Protein 4BFA (pdb70)

InterPro domains:
  IPR001269 tRNA-dihydrouridine synthase [PIRSF006621] (1-311)
  IPR013785 Aldolase-type TIM barrel [G3DSA:3.20.20.70] (1-242)
  IPR018517 tRNA-dihydrouridine synthase, conserved site [PS01136] (92-110)
  IPR032886 tRNA-dihydrouridine(16) synthase [MF_02043] (8-310)
  IPR035587 DUS-like, FMN-binding domain [PF01207] (4-307)
  IPR035587 DUS-like, FMN-binding domain [cd02801] (2-241)
  IPR042270 tRNA-dihydrouridine(16) synthase, C-terminal [G3DSA:1.20.225.30] (243-315)

Radius of gyration: 25.9 Å; Cα contacts (8 Å, |Δi|>4): 1344; chains: 2; bounding box: 65×64×66 Å

Structure (mmCIF, N/CA/C/O backbone):
data_4BFA
#
_entry.id   4BFA
#
_cell.length_a   68.540
_cell.length_b   99.953
_cell.length_c   119.896
_cell.angle_alpha   90.00
_cell.angle_beta   90.00
_cell.angle_gamma   90.00
#
_symmetry.space_group_name_H-M   'P 21 21 21'
#
loop_
_entity.id
_entity.type
_entity.pdbx_description
1 polymer 'TRNA-DIHYDROURIDINE SYNTHASE C'
2 non-polymer 'FLAVIN MONONUCLEOTIDE'
3 non-polymer 1,2-ETHANEDIOL
4 non-polymer 'NITRATE ION'
5 water water
#
loop_
_atom_site.group_PDB
_atom_site.id
_atom_site.type_symbol
_atom_site.label_atom_id
_atom_site.label_alt_id
_atom_site.label_comp_id
_atom_site.label_asym_id
_atom_site.label_entity_id
_atom_site.label_seq_id
_atom_site.pdbx_PDB_ins_code
_atom_site.Cartn_x
_atom_site.Cartn_y
_atom_site.Cartn_z
_atom_site.occupancy
_atom_site.B_iso_or_equiv
_atom_site.auth_seq_id
_atom_site.auth_comp_id
_atom_site.auth_asym_id
_atom_site.auth_atom_id
_atom_site.pdbx_PDB_model_num
ATOM 1 N N . ALA A 1 22 ? 13.158 15.012 20.484 1.00 52.16 -1 ALA A N 1
ATOM 2 C CA . ALA A 1 22 ? 13.737 16.282 19.965 1.00 51.13 -1 ALA A CA 1
ATOM 3 C C . ALA A 1 22 ? 15.141 16.067 19.382 1.00 44.69 -1 ALA A C 1
ATOM 4 O O . ALA A 1 22 ? 15.311 16.158 18.187 1.00 35.27 -1 ALA A O 1
ATOM 6 N N . SER A 1 23 ? 16.140 15.764 20.212 1.00 40.40 0 SER A N 1
ATOM 7 C CA . SER A 1 23 ? 17.515 15.654 19.707 1.00 34.27 0 SER A CA 1
ATOM 8 C C . SER A 1 23 ? 17.629 14.512 18.675 1.00 33.39 0 SER A C 1
ATOM 9 O O . SER A 1 23 ? 16.944 13.489 18.789 1.00 40.60 0 SER A O 1
ATOM 12 N N . MET A 1 24 ? 18.470 14.726 17.667 1.00 26.38 1 MET A N 1
ATOM 13 C CA A MET A 1 24 ? 18.679 13.770 16.574 0.50 22.75 1 MET A CA 1
ATOM 14 C CA B MET A 1 24 ? 18.693 13.746 16.607 0.50 22.10 1 MET A CA 1
ATOM 15 C C . MET A 1 24 ? 20.163 13.729 16.210 1.00 23.03 1 MET A C 1
ATOM 16 O O . MET A 1 24 ? 20.785 14.781 16.025 1.00 25.90 1 MET A O 1
ATOM 25 N N . ARG A 1 25 ? 20.716 12.527 16.100 1.00 20.99 2 ARG A N 1
ATOM 26 C CA A ARG A 1 25 ? 22.082 12.317 15.641 0.50 18.75 2 ARG A CA 1
ATOM 27 C CA B ARG A 1 25 ? 22.072 12.364 15.619 0.50 17.43 2 ARG A CA 1
ATOM 28 C C . ARG A 1 25 ? 22.029 11.777 14.221 1.00 19.16 2 ARG A C 1
ATOM 29 O O . ARG A 1 25 ? 21.206 10.880 13.925 1.00 18.27 2 ARG A O 1
ATOM 44 N N . VAL A 1 26 ? 22.886 12.304 13.346 1.00 18.87 3 VAL A N 1
ATOM 45 C CA . VAL A 1 26 ? 22.985 11.789 11.970 1.00 18.36 3 VAL A CA 1
ATOM 46 C C . VAL A 1 26 ? 24.443 11.447 11.661 1.00 18.36 3 VAL A C 1
ATOM 47 O O . VAL A 1 26 ? 25.331 12.299 11.728 1.00 19.00 3 VAL A O 1
ATOM 51 N N . LEU A 1 27 ? 24.677 10.192 11.297 1.00 17.95 4 LEU A N 1
ATOM 52 C CA . LEU A 1 27 ? 26.016 9.721 10.956 1.00 17.31 4 LEU A CA 1
ATOM 53 C C . LEU A 1 27 ? 26.138 9.552 9.431 1.00 16.66 4 LEU A C 1
ATOM 54 O O . LEU A 1 27 ? 25.196 9.130 8.779 1.00 15.97 4 LEU A O 1
ATOM 59 N N . LEU A 1 28 ? 27.313 9.884 8.902 1.00 16.57 5 LEU A N 1
ATOM 60 C CA . LEU A 1 28 ? 27.670 9.582 7.520 1.00 16.98 5 LEU A CA 1
ATOM 61 C C . LEU A 1 28 ? 28.279 8.194 7.479 1.00 16.36 5 LEU A C 1
ATOM 62 O O . LEU A 1 28 ? 29.261 7.925 8.166 1.00 16.23 5 LEU A O 1
ATOM 67 N N . ALA A 1 29 ? 27.669 7.329 6.668 1.00 16.32 6 ALA A N 1
ATOM 68 C CA . ALA A 1 29 ? 28.033 5.927 6.550 1.00 15.97 6 ALA A CA 1
ATOM 69 C C . ALA A 1 29 ? 29.433 5.701 5.991 1.00 15.48 6 ALA A C 1
ATOM 70 O O . ALA A 1 29 ? 29.945 6.504 5.203 1.00 17.36 6 ALA A O 1
ATOM 72 N N . PRO A 1 30 ? 30.048 4.576 6.374 1.00 17.56 7 PRO A N 1
ATOM 73 C CA . PRO A 1 30 ? 31.237 4.122 5.664 1.00 16.88 7 PRO A CA 1
ATOM 74 C C . PRO A 1 30 ? 30.832 3.639 4.260 1.00 18.48 7 PRO A C 1
ATOM 75 O O . PRO A 1 30 ? 29.841 2.906 4.122 1.00 19.73 7 PRO A O 1
ATOM 79 N N . MET A 1 31 ? 31.553 4.084 3.234 1.00 19.84 8 MET A N 1
ATOM 80 C CA . MET A 1 31 ? 31.302 3.649 1.865 1.00 18.54 8 MET A CA 1
ATOM 81 C C . MET A 1 31 ? 32.616 3.467 1.123 1.00 19.76 8 MET A C 1
ATOM 82 O O . MET A 1 31 ? 33.173 4.430 0.584 1.00 20.68 8 MET A O 1
ATOM 87 N N . GLU A 1 32 ? 33.095 2.221 1.122 1.00 19.79 9 GLU A N 1
ATOM 88 C CA . GLU A 1 32 ? 34.300 1.821 0.401 1.00 20.05 9 GLU A CA 1
ATOM 89 C C . GLU A 1 32 ? 34.271 2.314 -1.031 1.00 21.26 9 GLU A C 1
ATOM 90 O O . GLU A 1 32 ? 33.307 2.066 -1.766 1.00 23.92 9 GLU A O 1
ATOM 96 N N . GLY A 1 33 ? 35.337 2.992 -1.430 1.00 19.46 10 GLY A N 1
ATOM 97 C CA . GLY A 1 33 ? 35.467 3.470 -2.797 1.00 21.16 10 GLY A CA 1
ATOM 98 C C . GLY A 1 33 ? 34.577 4.639 -3.180 1.00 22.64 10 GLY A C 1
ATOM 99 O O . GLY A 1 33 ? 34.518 5.014 -4.373 1.00 22.99 10 GLY A O 1
ATOM 100 N N . VAL A 1 34 ? 33.918 5.248 -2.186 1.00 22.79 11 VAL A N 1
ATOM 101 C CA . VAL A 1 34 ? 33.043 6.401 -2.420 1.00 21.80 11 VAL A CA 1
ATOM 102 C C . VAL A 1 34 ? 33.348 7.520 -1.422 1.00 20.46 11 VAL A C 1
ATOM 103 O O . VAL A 1 34 ? 33.754 8.617 -1.816 1.00 22.58 11 VAL A O 1
ATOM 107 N N . LEU A 1 35 ? 33.162 7.241 -0.138 1.00 19.83 12 LEU A N 1
ATOM 108 C CA . LEU A 1 35 ? 33.321 8.266 0.886 1.00 19.46 12 LEU A CA 1
ATOM 109 C C . LEU A 1 35 ? 34.714 8.242 1.500 1.00 20.26 12 LEU A C 1
ATOM 110 O O . LEU A 1 35 ? 34.911 7.917 2.686 1.00 20.67 12 LEU A O 1
ATOM 115 N N . ASP A 1 36 ? 35.682 8.633 0.669 1.00 22.13 13 ASP A N 1
ATOM 116 C CA . ASP A 1 36 ? 37.056 8.810 1.121 1.00 22.39 13 ASP A CA 1
ATOM 117 C C . ASP A 1 36 ? 37.215 10.185 1.800 1.00 20.97 13 ASP A C 1
ATOM 118 O O . ASP A 1 36 ? 36.249 10.916 1.970 1.00 20.84 13 ASP A O 1
ATOM 123 N N . SER A 1 37 ? 38.433 10.521 2.197 1.00 21.10 14 SER A N 1
ATOM 124 C CA . SER A 1 37 ? 38.675 11.753 2.931 1.00 22.54 14 SER A CA 1
ATOM 125 C C . SER A 1 37 ? 38.328 12.998 2.128 1.00 20.65 14 SER A C 1
ATOM 126 O O . SER A 1 37 ? 37.879 13.985 2.696 1.00 22.55 14 SER A O 1
ATOM 129 N N . LEU A 1 38 ? 38.527 12.951 0.812 1.00 21.74 15 LEU A N 1
ATOM 130 C CA . LEU A 1 38 ? 38.166 14.075 -0.069 1.00 23.00 15 LEU A CA 1
ATOM 131 C C . LEU A 1 38 ? 36.662 14.364 -0.026 1.00 24.16 15 LEU A C 1
ATOM 132 O O . LEU A 1 38 ? 36.245 15.491 0.211 1.00 20.34 15 LEU A O 1
ATOM 137 N N . VAL A 1 39 ? 35.844 13.344 -0.266 1.00 22.87 16 VAL A N 1
ATOM 138 C CA . VAL A 1 39 ? 34.398 13.549 -0.229 1.00 21.36 16 VAL A CA 1
ATOM 139 C C . VAL A 1 39 ? 33.927 13.871 1.201 1.00 22.66 16 VAL A C 1
ATOM 140 O O . VAL A 1 39 ? 33.039 14.716 1.385 1.00 22.12 16 VAL A O 1
ATOM 144 N N . ARG A 1 40 ? 34.518 13.238 2.220 1.00 20.85 17 ARG A N 1
ATOM 145 C CA . ARG A 1 40 ? 34.199 13.626 3.616 1.00 19.87 17 ARG A CA 1
ATOM 146 C C . ARG A 1 40 ? 34.480 15.109 3.860 1.00 21.19 17 ARG A C 1
ATOM 147 O O . ARG A 1 40 ? 33.683 15.782 4.519 1.00 21.11 17 ARG A O 1
ATOM 155 N N . GLU A 1 41 ? 35.610 15.609 3.348 1.00 22.75 18 GLU A N 1
ATOM 156 C CA . GLU A 1 41 ? 35.940 17.039 3.480 1.00 26.37 18 GLU A CA 1
ATOM 157 C C . GLU A 1 41 ? 34.855 17.899 2.852 1.00 23.84 18 GLU A C 1
ATOM 158 O O . GLU A 1 41 ? 34.322 18.807 3.495 1.00 24.10 18 GLU A O 1
ATOM 164 N N . LEU A 1 42 ? 34.531 17.595 1.591 1.00 23.95 19 LEU A N 1
ATOM 165 C CA . LEU A 1 42 ? 33.537 18.347 0.822 1.00 23.34 19 LEU A CA 1
ATOM 166 C C . LEU A 1 42 ? 32.179 18.337 1.498 1.00 23.59 19 LEU A C 1
ATOM 167 O O . LEU A 1 42 ? 31.569 19.387 1.671 1.00 22.59 19 LEU A O 1
ATOM 172 N N . LEU A 1 43 ? 31.715 17.146 1.890 1.00 21.93 20 LEU A N 1
ATOM 173 C CA . LEU A 1 43 ? 30.395 17.022 2.480 1.00 20.59 20 LEU A CA 1
ATOM 174 C C . LEU A 1 43 ? 30.309 17.641 3.870 1.00 21.40 20 LEU A C 1
ATOM 175 O O . LEU A 1 43 ? 29.338 18.333 4.178 1.00 22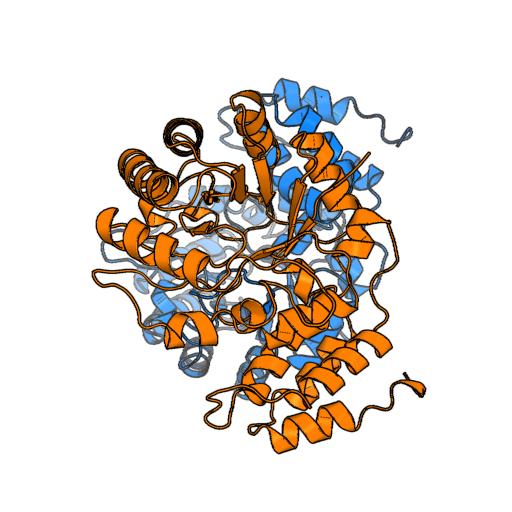.26 20 LEU A O 1
ATOM 180 N N . THR A 1 44 ? 31.289 17.384 4.731 1.00 20.79 21 THR A N 1
ATOM 181 C CA . THR A 1 44 ? 31.164 17.884 6.121 1.00 20.45 21 THR A CA 1
ATOM 182 C C . THR A 1 44 ? 31.129 19.416 6.186 1.00 22.93 21 THR A C 1
ATOM 183 O O . THR A 1 44 ? 30.470 19.985 7.063 1.00 24.12 21 THR A O 1
ATOM 187 N N . GLU A 1 45 ? 31.805 20.077 5.246 1.00 23.20 22 GLU A N 1
ATOM 188 C CA . GLU A 1 45 ? 31.807 21.549 5.165 1.00 25.79 22 GLU A CA 1
ATOM 189 C C . GLU A 1 45 ? 30.386 22.108 5.016 1.00 25.74 22 GLU A C 1
ATOM 190 O O . GLU A 1 45 ? 30.098 23.208 5.495 1.00 29.07 22 GLU A O 1
ATOM 196 N N . VAL A 1 46 ? 29.500 21.357 4.359 1.00 26.15 23 VAL A N 1
ATOM 197 C CA . VAL A 1 46 ? 28.144 21.846 4.066 1.00 30.42 23 VAL A CA 1
ATOM 198 C C . VAL A 1 46 ? 27.043 21.059 4.790 1.00 25.34 23 VAL A C 1
ATOM 199 O O . VAL A 1 46 ? 25.871 21.113 4.416 1.00 27.55 23 VAL A O 1
ATOM 203 N N . ASN A 1 47 ? 27.432 20.348 5.846 1.00 24.30 24 ASN A N 1
ATOM 204 C CA . ASN A 1 47 ? 26.524 19.505 6.592 1.00 20.86 24 ASN A CA 1
ATOM 205 C C . ASN A 1 47 ? 26.750 19.612 8.094 1.00 21.10 24 ASN A C 1
ATOM 206 O O . ASN A 1 47 ? 27.738 20.177 8.558 1.00 23.18 24 ASN A O 1
ATOM 211 N N . ASP A 1 48 ? 25.812 19.042 8.836 1.00 21.65 25 ASP A N 1
ATOM 212 C CA . ASP A 1 48 ? 25.928 18.881 10.273 1.00 21.40 25 ASP A CA 1
ATOM 213 C C . ASP A 1 48 ? 25.859 17.376 10.581 1.00 20.21 25 ASP A C 1
ATOM 214 O O . ASP A 1 48 ? 24.922 16.924 11.239 1.00 22.90 25 ASP A O 1
ATOM 219 N N . TYR A 1 49 ? 26.827 16.611 10.069 1.00 19.57 26 TYR A N 1
ATOM 220 C CA . TYR A 1 49 ? 26.999 15.203 10.479 1.00 18.03 26 TYR A CA 1
ATOM 221 C C . TYR A 1 49 ? 27.639 15.167 11.853 1.00 18.98 26 TYR A C 1
ATOM 222 O O . TYR A 1 49 ? 28.575 15.922 12.144 1.00 22.14 26 TYR A O 1
ATOM 231 N N . ASP A 1 50 ? 27.156 14.263 12.699 1.00 17.99 27 ASP A N 1
ATOM 232 C CA A ASP A 1 50 ? 27.726 14.104 14.030 0.50 17.32 27 ASP A CA 1
ATOM 233 C CA B ASP A 1 50 ? 27.715 14.083 14.036 0.50 18.90 27 ASP A CA 1
ATOM 234 C C . ASP A 1 50 ? 29.010 13.268 14.037 1.00 17.38 27 ASP A C 1
ATOM 235 O O . ASP A 1 50 ? 29.858 13.437 14.925 1.00 19.20 27 ASP A O 1
ATOM 244 N N . LEU A 1 51 ? 29.153 12.397 13.034 1.00 17.35 28 LEU A N 1
ATOM 245 C CA . LEU A 1 51 ? 30.268 11.470 12.919 1.00 16.35 28 LEU A CA 1
ATOM 246 C C . LEU A 1 51 ? 30.263 10.892 11.525 1.00 15.70 28 LEU A C 1
ATOM 247 O O . LEU A 1 51 ? 29.189 10.638 10.971 1.00 19.73 28 LEU A O 1
ATOM 252 N N . CYS A 1 52 ? 31.457 10.708 10.972 1.00 16.16 29 CYS A N 1
ATOM 253 C CA . CYS A 1 52 ? 31.659 9.946 9.748 1.00 17.39 29 CYS A CA 1
ATOM 254 C C . CYS A 1 52 ? 32.455 8.700 10.061 1.00 15.88 29 CYS A C 1
ATOM 255 O O . CYS A 1 52 ? 33.359 8.735 10.893 1.00 17.71 29 CYS A O 1
ATOM 258 N N . ILE A 1 53 ? 32.167 7.627 9.326 1.00 14.85 30 ILE A N 1
ATOM 259 C CA . ILE A 1 53 ? 32.942 6.392 9.427 1.00 17.79 30 ILE A CA 1
ATOM 260 C C . ILE A 1 53 ? 33.826 6.255 8.194 1.00 15.44 30 ILE A C 1
ATOM 261 O O . ILE A 1 53 ? 33.385 6.479 7.048 1.00 18.15 30 ILE A O 1
ATOM 266 N N . THR A 1 54 ? 35.084 5.898 8.414 1.00 17.09 31 THR A N 1
ATOM 267 C CA . THR A 1 54 ? 36.010 5.712 7.285 1.00 18.18 31 THR A CA 1
ATOM 268 C C . THR A 1 54 ? 35.652 4.480 6.472 1.00 19.30 31 THR A C 1
ATOM 269 O O . THR A 1 54 ? 34.902 3.602 6.915 1.00 17.70 31 THR A O 1
ATOM 273 N N . GLU A 1 55 ? 36.225 4.413 5.275 1.00 19.16 32 GLU A N 1
ATOM 274 C CA . GLU A 1 55 ? 36.292 3.152 4.554 1.00 20.89 32 GLU A CA 1
ATOM 275 C C . GLU A 1 55 ? 37.018 2.106 5.423 1.00 21.38 32 GLU A C 1
ATOM 276 O O . GLU A 1 55 ? 37.864 2.451 6.244 1.00 20.61 32 GLU A O 1
ATOM 282 N N . PHE A 1 56 ? 36.707 0.827 5.247 1.00 22.33 33 PHE A N 1
ATOM 283 C CA . PHE A 1 56 ? 37.300 -0.183 6.135 1.00 24.07 33 PHE A CA 1
ATOM 284 C C . PHE A 1 56 ? 38.788 -0.398 5.881 1.00 22.97 33 PHE A C 1
ATOM 285 O O . PHE A 1 56 ? 39.285 -0.271 4.747 1.00 26.12 33 PHE A O 1
ATOM 293 N N . VAL A 1 57 ? 39.478 -0.690 6.975 1.00 23.98 34 VAL A N 1
ATOM 294 C CA . VAL A 1 57 ? 40.811 -1.227 6.975 1.00 25.94 34 VAL A CA 1
ATOM 295 C C . VAL A 1 57 ? 40.630 -2.742 7.043 1.00 22.72 34 VAL A C 1
ATOM 296 O O . VAL A 1 57 ? 40.050 -3.246 8.004 1.00 22.20 34 VAL A O 1
ATOM 300 N N . ARG A 1 58 ? 41.083 -3.465 6.017 1.00 24.70 35 ARG A N 1
ATOM 301 C CA . ARG A 1 58 ? 40.972 -4.924 6.019 1.00 25.08 35 ARG A CA 1
ATOM 302 C C . ARG A 1 58 ? 42.045 -5.540 6.931 1.00 26.57 35 ARG A C 1
ATOM 303 O O . ARG A 1 58 ? 43.239 -5.422 6.668 1.00 27.41 35 ARG A O 1
ATOM 311 N N . VAL A 1 59 ? 41.590 -6.210 7.983 1.00 23.13 36 VAL A N 1
ATOM 312 C CA . VAL A 1 59 ? 42.448 -6.887 8.950 1.00 25.13 36 VAL A CA 1
ATOM 313 C C . VAL A 1 59 ? 42.393 -8.389 8.699 1.00 25.23 36 VAL A C 1
ATOM 314 O O . VAL A 1 59 ? 41.311 -8.966 8.625 1.00 25.28 36 VAL A O 1
ATOM 318 N N . VAL A 1 60 ? 43.566 -9.007 8.556 1.00 27.93 37 VAL A N 1
ATOM 319 C CA . VAL A 1 60 ? 43.663 -10.451 8.379 1.00 28.71 37 VAL A CA 1
ATOM 320 C C . VAL A 1 60 ? 44.390 -11.047 9.589 1.00 29.87 37 VAL A C 1
ATOM 321 O O . VAL A 1 60 ? 43.756 -11.324 10.617 1.00 30.20 37 VAL A O 1
ATOM 325 N N . ASP A 1 61 ? 45.706 -11.201 9.502 1.00 31.96 38 ASP A N 1
ATOM 326 C CA . ASP A 1 61 ? 46.479 -11.783 10.598 1.00 32.33 38 ASP A CA 1
ATOM 327 C C . ASP A 1 61 ? 47.762 -11.006 10.873 1.00 33.19 38 ASP A C 1
ATOM 328 O O . ASP A 1 61 ? 48.723 -11.569 11.370 1.00 35.13 38 ASP A O 1
ATOM 333 N N . GLN A 1 62 ? 47.772 -9.710 10.562 1.00 34.35 39 GLN A N 1
ATOM 334 C CA . GLN A 1 62 ? 48.925 -8.870 10.863 1.00 36.08 39 GLN A CA 1
ATOM 335 C C . GLN A 1 62 ? 48.511 -7.522 11.426 1.00 34.19 39 GLN A C 1
ATOM 336 O O . GLN A 1 62 ? 47.396 -7.043 11.193 1.00 30.77 39 GLN A O 1
ATOM 342 N N . LEU A 1 63 ? 49.423 -6.919 12.181 1.00 34.82 40 LEU A N 1
ATOM 343 C CA . LEU A 1 63 ? 49.293 -5.525 12.537 1.00 32.94 40 LEU A CA 1
ATOM 344 C C . LEU A 1 63 ? 49.652 -4.732 11.292 1.00 30.13 40 LEU A C 1
ATOM 345 O O . LEU A 1 63 ? 50.735 -4.899 10.722 1.00 35.91 40 LEU A O 1
ATOM 350 N N . LEU A 1 64 ? 48.737 -3.874 10.865 1.00 29.34 41 LEU A N 1
ATOM 351 C CA . LEU A 1 64 ? 48.966 -3.068 9.688 1.00 24.72 41 LEU A CA 1
ATOM 352 C C . LEU A 1 64 ? 49.857 -1.881 10.032 1.00 30.06 41 LEU A C 1
ATOM 353 O O . LEU A 1 64 ? 49.811 -1.361 11.136 1.00 28.46 41 LEU A O 1
ATOM 358 N N . PRO A 1 65 ? 50.706 -1.476 9.079 1.00 31.91 42 PRO A N 1
ATOM 359 C CA . PRO A 1 65 ? 51.578 -0.345 9.348 1.00 30.40 42 PRO A CA 1
ATOM 360 C C . PRO A 1 65 ? 50.780 0.942 9.466 1.00 30.58 42 PRO A C 1
ATOM 361 O O . PRO A 1 65 ? 49.663 1.048 8.942 1.00 31.04 42 PRO A O 1
ATOM 365 N N . VAL A 1 66 ? 51.368 1.898 10.170 1.00 28.49 43 VAL A N 1
ATOM 366 C CA . VAL A 1 66 ? 50.745 3.167 10.442 1.00 25.18 43 VAL A CA 1
ATOM 367 C C . VAL A 1 66 ? 50.248 3.863 9.164 1.00 28.10 43 VAL A C 1
ATOM 368 O O . VAL A 1 66 ? 49.170 4.468 9.164 1.00 29.46 43 VAL A O 1
ATOM 372 N N . LYS A 1 67 ? 50.995 3.760 8.070 1.00 28.32 44 LYS A N 1
ATOM 373 C CA . LYS A 1 67 ? 50.592 4.447 6.839 1.00 27.29 44 LYS A CA 1
ATOM 374 C C . LYS A 1 67 ? 49.233 3.996 6.265 1.00 26.16 44 LYS A C 1
ATOM 375 O O . LYS A 1 67 ? 48.581 4.751 5.550 1.00 28.05 44 LYS A O 1
ATOM 381 N N . VAL A 1 68 ? 48.819 2.764 6.550 1.00 26.42 45 VAL A N 1
ATOM 382 C CA . VAL A 1 68 ? 47.530 2.279 6.071 1.00 25.42 45 VAL A CA 1
ATOM 383 C C . VAL A 1 68 ? 46.415 3.085 6.736 1.00 25.36 45 VAL A C 1
ATOM 384 O O . VAL A 1 68 ? 45.468 3.489 6.090 1.00 25.37 45 VAL A O 1
ATOM 388 N N . PHE A 1 69 ? 46.574 3.351 8.025 1.00 25.58 46 PHE A N 1
ATOM 389 C CA . PHE A 1 69 ? 45.593 4.127 8.787 1.00 22.64 46 PHE A CA 1
ATOM 390 C C . PHE A 1 69 ? 45.565 5.588 8.318 1.00 24.78 46 PHE A C 1
ATOM 391 O O . PHE A 1 69 ? 44.489 6.194 8.176 1.00 24.42 46 PHE A O 1
ATOM 399 N N . HIS A 1 70 ? 46.742 6.148 8.049 1.00 24.06 47 HIS A N 1
ATOM 400 C CA . HIS A 1 70 ? 46.813 7.521 7.563 1.00 24.92 47 HIS A CA 1
ATOM 401 C C . HIS A 1 70 ? 46.234 7.678 6.173 1.00 26.50 47 HIS A C 1
ATOM 402 O O . HIS A 1 70 ? 45.683 8.725 5.857 1.00 27.81 47 HIS A O 1
ATOM 409 N N . ARG A 1 71 ? 46.352 6.636 5.353 1.00 28.42 48 ARG A N 1
ATOM 410 C CA . ARG A 1 71 ? 45.803 6.652 4.013 1.00 27.77 48 ARG A CA 1
ATOM 411 C C . ARG A 1 71 ? 44.286 6.628 4.078 1.00 27.11 48 ARG A C 1
ATOM 412 O O . ARG A 1 71 ? 43.606 7.412 3.427 1.00 26.52 48 ARG A O 1
ATOM 420 N N . ILE A 1 72 ? 43.758 5.706 4.872 1.00 23.47 49 ILE A N 1
ATOM 421 C CA . ILE A 1 72 ? 42.320 5.580 5.011 1.00 25.05 49 ILE A CA 1
ATOM 422 C C . ILE A 1 72 ? 41.731 6.766 5.790 1.00 22.81 49 ILE A C 1
ATOM 423 O O . ILE A 1 72 ? 40.639 7.232 5.489 1.00 25.55 49 ILE A O 1
ATOM 428 N N . CYS A 1 73 ? 42.478 7.269 6.770 1.00 22.81 50 CYS A N 1
ATOM 429 C CA . CYS A 1 73 ? 41.995 8.330 7.644 1.00 22.44 50 CYS A CA 1
ATOM 430 C C . CYS A 1 73 ? 43.054 9.425 7.815 1.00 23.14 50 CYS A C 1
ATOM 431 O O . CYS A 1 73 ? 43.749 9.477 8.829 1.00 24.84 50 CYS A O 1
ATOM 434 N N . PRO A 1 74 ? 43.178 10.313 6.818 1.00 24.26 51 PRO A N 1
ATOM 435 C CA . PRO A 1 74 ? 44.066 11.483 6.980 1.00 27.95 51 PRO A CA 1
ATOM 436 C C . PRO A 1 74 ? 43.660 12.401 8.137 1.00 27.54 51 PRO A C 1
ATOM 437 O O . PRO A 1 74 ? 44.474 13.180 8.633 1.00 31.00 51 PRO A O 1
ATOM 441 N N . GLU A 1 75 ? 42.405 12.304 8.555 1.00 25.33 52 GLU A N 1
ATOM 442 C CA . GLU A 1 75 ? 41.900 13.067 9.694 1.00 24.46 52 GLU A CA 1
ATOM 443 C C . GLU A 1 75 ? 42.583 12.727 11.024 1.00 24.85 52 GLU A C 1
ATOM 444 O O . GLU A 1 75 ? 42.489 13.509 11.966 1.00 26.50 52 GLU A O 1
ATOM 450 N N . LEU A 1 76 ? 43.251 11.574 11.113 1.00 25.15 53 LEU A N 1
ATOM 451 C CA . LEU A 1 76 ? 43.975 11.205 12.343 1.00 25.46 53 LEU A CA 1
ATOM 452 C C . LEU A 1 76 ? 45.003 12.290 12.702 1.00 31.14 53 LEU A C 1
ATOM 453 O O . LEU A 1 76 ? 45.240 12.560 13.877 1.00 35.34 53 LEU A O 1
ATOM 458 N N . GLN A 1 77 ? 45.592 12.918 11.687 1.00 32.26 54 GLN A N 1
ATOM 459 C CA . GLN A 1 77 ? 46.574 13.981 11.906 1.00 36.89 54 GLN A CA 1
ATOM 460 C C . GLN A 1 77 ? 45.932 15.344 12.198 1.00 34.73 54 GLN A C 1
ATOM 461 O O . GLN A 1 77 ? 46.641 16.322 12.444 1.00 39.08 54 GLN A O 1
ATOM 467 N N . ASN A 1 78 ? 44.602 15.389 12.223 1.00 30.76 55 ASN A N 1
ATOM 468 C CA . ASN A 1 78 ? 43.839 16.566 12.632 1.00 28.52 55 ASN A CA 1
ATOM 469 C C . ASN A 1 78 ? 42.889 16.217 13.791 1.00 30.64 55 ASN A C 1
ATOM 470 O O . ASN A 1 78 ? 41.712 16.585 13.782 1.00 28.98 55 ASN A O 1
ATOM 475 N N . ALA A 1 79 ? 43.411 15.503 14.785 1.00 27.83 56 ALA A N 1
ATOM 476 C CA . ALA A 1 79 ? 42.631 15.115 15.971 1.00 26.86 56 ALA A CA 1
ATOM 477 C C . ALA A 1 79 ? 41.312 14.399 15.617 1.00 25.93 56 ALA A C 1
ATOM 478 O O . ALA A 1 79 ? 40.282 14.604 16.265 1.00 25.61 56 ALA A O 1
ATOM 480 N N . SER A 1 80 ? 41.368 13.561 14.586 1.00 22.45 57 SER A N 1
ATOM 481 C CA . SER A 1 80 ? 40.237 12.721 14.142 1.00 22.98 57 SER A CA 1
ATOM 482 C C . SER A 1 80 ? 39.056 13.505 13.591 1.00 23.34 57 SER A C 1
ATOM 483 O O . SER A 1 80 ? 37.903 13.044 13.674 1.00 22.18 57 SER A O 1
ATOM 486 N N . ARG A 1 81 ? 39.336 14.676 13.020 1.00 21.64 58 ARG A N 1
ATOM 487 C CA . ARG A 1 81 ? 38.295 15.501 12.441 1.00 22.80 58 ARG A CA 1
ATOM 488 C C . ARG A 1 81 ? 38.623 15.907 11.003 1.00 23.92 58 ARG A C 1
ATOM 489 O O . ARG A 1 81 ? 39.793 16.036 10.623 1.00 23.59 58 ARG A O 1
ATOM 497 N N . THR A 1 82 ? 37.566 16.125 10.226 1.00 22.66 59 THR A N 1
ATOM 498 C CA . THR A 1 82 ? 37.682 16.700 8.899 1.00 22.35 59 THR A CA 1
ATOM 499 C C . THR A 1 82 ? 38.131 18.159 9.052 1.00 23.17 59 THR A C 1
ATOM 500 O O . THR A 1 82 ? 38.119 18.711 10.165 1.00 23.89 59 THR A O 1
ATOM 504 N N . PRO A 1 83 ? 38.546 18.789 7.945 1.00 25.70 60 PRO A N 1
ATOM 505 C CA . PRO A 1 83 ? 39.016 20.163 8.094 1.00 26.24 60 PRO A CA 1
ATOM 506 C C . PRO A 1 83 ? 37.968 21.117 8.688 1.00 24.97 60 PRO A C 1
ATOM 507 O O . PRO A 1 83 ? 38.334 22.058 9.384 1.00 30.37 60 PRO A O 1
ATOM 511 N N . SER A 1 84 ? 36.686 20.860 8.431 1.00 25.96 61 SER A N 1
ATOM 512 C CA . SER A 1 84 ? 35.613 21.691 8.986 1.00 26.43 61 SER A CA 1
ATOM 513 C C . SER A 1 84 ? 35.229 21.335 10.409 1.00 24.63 61 SER A C 1
ATOM 514 O O . SER A 1 84 ? 34.424 22.044 11.008 1.00 26.50 61 SER A O 1
ATOM 517 N N . GLY A 1 85 ? 35.775 20.234 10.937 1.00 23.28 62 GLY A N 1
ATOM 518 C CA . GLY A 1 85 ? 35.613 19.888 12.351 1.00 23.21 62 GLY A CA 1
ATOM 519 C C . GLY A 1 85 ? 34.759 18.687 12.721 1.00 22.39 62 GLY A C 1
ATOM 520 O O . GLY A 1 85 ? 34.555 18.434 13.912 1.00 26.36 62 GLY A O 1
ATOM 521 N N . THR A 1 86 ? 34.276 17.936 11.734 1.00 21.65 63 THR A N 1
ATOM 522 C CA . THR A 1 86 ? 33.421 16.785 12.012 1.00 21.85 63 THR A CA 1
ATOM 523 C C . THR A 1 86 ? 34.270 15.561 12.357 1.00 20.51 63 THR A C 1
ATOM 524 O O . THR A 1 86 ? 35.240 15.234 11.661 1.00 20.69 63 THR A O 1
ATOM 528 N N . LEU A 1 87 ? 33.891 14.882 13.431 1.00 18.99 64 LEU A N 1
ATOM 529 C CA . LEU A 1 87 ? 34.596 13.691 13.880 1.00 19.37 64 LEU A CA 1
ATOM 530 C C . LEU A 1 87 ? 34.509 12.553 12.862 1.00 16.99 64 LEU A C 1
ATOM 531 O O . LEU A 1 87 ? 33.496 12.377 12.223 1.00 17.96 64 LEU A O 1
ATOM 536 N N . VAL A 1 88 ? 35.587 11.784 12.769 1.00 18.99 65 VAL A N 1
ATOM 537 C CA . VAL A 1 88 ? 35.694 10.621 11.903 1.00 17.62 65 VAL A CA 1
ATOM 538 C C . VAL A 1 88 ? 36.231 9.467 12.767 1.00 18.94 65 VAL A C 1
ATOM 539 O O . VAL A 1 88 ? 37.044 9.671 13.674 1.00 20.35 65 VAL A O 1
ATOM 543 N N . ARG A 1 89 ? 35.773 8.260 12.463 1.00 18.46 66 ARG A N 1
ATOM 544 C CA . ARG A 1 89 ? 36.134 7.059 13.200 1.00 16.23 66 ARG A CA 1
ATOM 545 C C . ARG A 1 89 ? 36.557 5.980 12.212 1.00 16.00 66 ARG A C 1
ATOM 546 O O . ARG A 1 89 ? 35.827 5.678 11.265 1.00 17.22 66 ARG A O 1
ATOM 554 N N . VAL A 1 90 ? 37.725 5.397 12.469 1.00 17.90 67 VAL A N 1
ATOM 555 C CA . VAL A 1 90 ? 38.283 4.325 11.646 1.00 17.99 67 VAL A CA 1
ATOM 556 C C . VAL A 1 90 ? 37.425 3.062 11.796 1.00 17.80 67 VAL A C 1
ATOM 557 O O . VAL A 1 90 ? 37.077 2.658 12.931 1.00 16.93 67 VAL A O 1
ATOM 561 N N . GLN A 1 91 ? 37.097 2.441 10.660 1.00 18.21 68 GLN A N 1
ATOM 562 C CA . GLN A 1 91 ? 36.437 1.128 10.660 1.00 18.83 68 GLN A CA 1
ATOM 563 C C . GLN A 1 91 ? 37.417 0.014 10.307 1.00 19.32 68 GLN A C 1
ATOM 564 O O . GLN A 1 91 ? 38.240 0.166 9.394 1.00 17.59 68 GLN A O 1
ATOM 570 N N . LEU A 1 92 ? 37.319 -1.101 11.037 1.00 18.58 69 LEU A N 1
ATOM 571 C CA . LEU A 1 92 ? 38.035 -2.340 10.714 1.00 19.29 69 LEU A CA 1
ATOM 572 C C . LEU A 1 92 ? 37.078 -3.366 10.120 1.00 18.71 69 LEU A C 1
ATOM 573 O O . LEU A 1 92 ? 35.894 -3.428 10.511 1.00 17.92 69 LEU A O 1
ATOM 578 N N . LEU A 1 93 ? 37.595 -4.170 9.183 1.00 20.74 70 LEU A N 1
ATOM 579 C CA . LEU A 1 93 ? 36.878 -5.342 8.658 1.00 21.50 70 LEU A CA 1
ATOM 580 C C . LEU A 1 93 ? 37.769 -6.566 8.807 1.00 22.51 70 LEU A C 1
ATOM 581 O O . LEU A 1 93 ? 38.903 -6.589 8.312 1.00 23.45 70 LEU A O 1
ATOM 586 N N . GLY A 1 94 ? 37.260 -7.583 9.491 1.00 24.51 71 GLY A N 1
ATOM 587 C CA . GLY A 1 94 ? 37.993 -8.826 9.668 1.00 25.57 71 GLY A CA 1
ATOM 588 C C . GLY A 1 94 ? 37.383 -9.694 10.754 1.00 25.85 71 GLY A C 1
ATOM 589 O O . GLY A 1 94 ? 36.346 -9.373 11.322 1.00 27.89 71 GLY A O 1
ATOM 590 N N . GLN A 1 95 ? 38.045 -10.800 11.049 1.00 28.13 72 GLN A N 1
ATOM 591 C CA . GLN A 1 95 ? 37.475 -11.825 11.920 1.00 27.60 72 GLN A CA 1
ATOM 592 C C . GLN A 1 95 ? 38.320 -12.130 13.159 1.00 26.95 72 GLN A C 1
ATOM 593 O O . GLN A 1 95 ? 37.775 -12.277 14.255 1.00 31.97 72 GLN A O 1
ATOM 599 N N . PHE A 1 96 ? 39.634 -12.272 12.992 1.00 27.97 73 PHE A N 1
ATOM 600 C CA . PHE A 1 96 ? 40.471 -12.817 14.065 1.00 28.50 73 PHE A CA 1
ATOM 601 C C . PHE A 1 96 ? 40.618 -11.821 15.214 1.00 27.51 73 PHE A C 1
ATOM 602 O O . PHE A 1 96 ? 41.164 -10.737 15.005 1.00 27.80 73 PHE A O 1
ATOM 610 N N . PRO A 1 97 ? 40.139 -12.184 16.426 1.00 28.33 74 PRO A N 1
ATOM 611 C CA . PRO A 1 97 ? 40.112 -11.221 17.550 1.00 27.69 74 PRO A CA 1
ATOM 612 C C . PRO A 1 97 ? 41.457 -10.590 17.881 1.00 28.16 74 PRO A C 1
ATOM 613 O O . PRO A 1 97 ? 41.524 -9.368 18.093 1.00 27.78 74 PRO A O 1
ATOM 617 N N . GLN A 1 98 ? 42.512 -11.405 17.941 1.00 28.61 75 GLN A N 1
ATOM 618 C CA . GLN A 1 98 ? 43.840 -10.881 18.285 1.00 31.65 75 GLN A CA 1
ATOM 619 C C . GLN A 1 98 ? 44.258 -9.745 17.344 1.00 25.94 75 GLN A C 1
ATOM 620 O O . GLN A 1 98 ? 44.825 -8.752 17.771 1.00 28.34 75 GLN A O 1
ATOM 626 N N . TRP A 1 99 ? 43.981 -9.904 16.058 1.00 27.11 76 TRP A N 1
ATOM 627 C CA . TRP A 1 99 ? 44.423 -8.928 15.060 1.00 25.19 76 TRP A CA 1
ATOM 628 C C . TRP A 1 99 ? 43.491 -7.726 14.948 1.00 24.25 76 TRP A C 1
ATOM 629 O O . TRP A 1 99 ? 43.949 -6.624 14.655 1.00 27.54 76 TRP A O 1
ATOM 640 N N . LEU A 1 100 ? 42.204 -7.921 15.204 1.00 24.07 77 LEU A N 1
ATOM 641 C CA . LEU A 1 100 ? 41.274 -6.783 15.311 1.00 21.78 77 LEU A CA 1
ATOM 642 C C . LEU A 1 100 ? 41.682 -5.913 16.513 1.00 21.50 77 LEU A C 1
ATOM 643 O O . LEU A 1 100 ? 41.707 -4.683 16.439 1.00 22.73 77 LEU A O 1
ATOM 648 N N . ALA A 1 101 ? 42.045 -6.571 17.611 1.00 21.83 78 ALA A N 1
ATOM 649 C CA . ALA A 1 101 ? 42.508 -5.884 18.797 1.00 21.33 78 ALA A CA 1
ATOM 650 C C . ALA A 1 101 ? 43.781 -5.075 18.536 1.00 23.45 78 ALA A C 1
ATOM 651 O O . ALA A 1 101 ? 43.828 -3.883 18.853 1.00 22.23 78 ALA A O 1
ATOM 653 N N . GLU A 1 102 ? 44.802 -5.693 17.941 1.00 22.86 79 GLU A N 1
ATOM 654 C CA . GLU A 1 102 ? 46.059 -4.969 17.682 1.00 26.47 79 GLU A CA 1
ATOM 655 C C . GLU A 1 102 ? 45.810 -3.764 16.790 1.00 23.38 79 GLU A C 1
ATOM 656 O O . GLU A 1 102 ? 46.313 -2.678 17.049 1.00 24.53 79 GLU A O 1
ATOM 662 N N . ASN A 1 103 ? 45.009 -3.953 15.745 1.00 23.36 80 ASN A N 1
ATOM 663 C CA . ASN A 1 103 ? 44.744 -2.870 14.807 1.00 24.50 80 ASN A CA 1
ATOM 664 C C . ASN A 1 103 ? 43.821 -1.796 15.377 1.00 22.16 80 ASN A C 1
ATOM 665 O O . ASN A 1 103 ? 43.979 -0.606 15.061 1.00 22.65 80 ASN A O 1
ATOM 670 N N . ALA A 1 104 ? 42.893 -2.204 16.242 1.00 20.69 81 ALA A N 1
ATOM 671 C CA . ALA A 1 104 ? 42.063 -1.234 16.975 1.00 22.35 81 ALA A CA 1
ATOM 672 C C . ALA A 1 104 ? 42.925 -0.347 17.880 1.00 20.98 81 ALA A C 1
ATOM 673 O O . ALA A 1 104 ? 42.789 0.887 17.875 1.00 21.69 81 ALA A O 1
ATOM 675 N N . ALA A 1 105 ? 43.847 -0.973 18.609 1.00 21.60 82 ALA A N 1
ATOM 676 C CA . ALA A 1 105 ? 44.760 -0.229 19.467 1.00 21.28 82 ALA A CA 1
ATOM 677 C C . ALA A 1 105 ? 45.563 0.780 18.655 1.00 22.40 82 ALA A C 1
ATOM 678 O O . ALA A 1 105 ? 45.714 1.925 19.053 1.00 24.52 82 ALA A O 1
ATOM 680 N N . ARG A 1 106 ? 46.055 0.345 17.501 1.00 23.35 83 ARG A N 1
ATOM 681 C CA . ARG A 1 106 ? 46.824 1.229 16.630 1.00 22.42 83 ARG A CA 1
ATOM 682 C C . ARG A 1 106 ? 45.968 2.410 16.140 1.00 22.01 83 ARG A C 1
ATOM 683 O O . ARG A 1 106 ? 46.394 3.555 16.202 1.00 23.89 83 ARG A O 1
ATOM 691 N N . ALA A 1 107 ? 44.755 2.137 15.674 1.00 20.98 84 ALA A N 1
ATOM 692 C CA . ALA A 1 107 ? 43.875 3.209 15.231 1.00 21.13 84 ALA A CA 1
ATOM 693 C C . ALA A 1 107 ? 43.714 4.284 16.307 1.00 22.11 84 ALA A C 1
ATOM 694 O O . ALA A 1 107 ? 43.806 5.466 16.012 1.00 21.11 84 ALA A O 1
ATOM 696 N N . VAL A 1 108 ? 43.480 3.880 17.553 1.00 21.63 85 VAL A N 1
ATOM 697 C CA . VAL A 1 108 ? 43.278 4.870 18.608 1.00 23.97 85 VAL A CA 1
ATOM 698 C C . VAL A 1 108 ? 44.603 5.522 19.053 1.00 23.82 85 VAL A C 1
ATOM 699 O O . VAL A 1 108 ? 44.620 6.700 19.391 1.00 25.51 85 VAL A O 1
ATOM 703 N N . GLU A 1 109 ? 45.715 4.783 19.020 1.00 23.15 86 GLU A N 1
ATOM 704 C CA . GLU A 1 109 ? 47.028 5.372 19.328 1.00 25.17 86 GLU A CA 1
ATOM 705 C C . GLU A 1 109 ? 47.341 6.519 18.355 1.00 25.25 86 GLU A C 1
ATOM 706 O O . GLU A 1 109 ? 47.948 7.532 18.729 1.00 26.68 86 GLU A O 1
ATOM 712 N N . LEU A 1 110 ? 46.888 6.353 17.115 1.00 26.11 87 LEU A N 1
ATOM 713 C CA . LEU A 1 110 ? 47.085 7.340 16.063 1.00 25.34 87 LEU A CA 1
ATOM 714 C C . LEU A 1 110 ? 46.062 8.476 16.097 1.00 23.68 87 LEU A C 1
ATOM 715 O O . LEU A 1 110 ? 46.194 9.423 15.351 1.00 25.41 87 LEU A O 1
ATOM 720 N N . GLY A 1 111 ? 45.043 8.376 16.951 1.00 25.05 88 GLY A N 1
ATOM 721 C CA . GLY A 1 111 ? 44.145 9.492 17.206 1.00 25.31 88 GLY A CA 1
ATOM 722 C C . GLY A 1 111 ? 42.680 9.276 16.900 1.00 23.44 88 GLY A C 1
ATOM 723 O O . GLY A 1 111 ? 41.873 10.165 17.136 1.00 23.89 88 GLY A O 1
ATOM 724 N N . SER A 1 112 ? 42.323 8.108 16.376 1.00 21.14 89 SER A N 1
ATOM 725 C CA . SER A 1 112 ? 40.934 7.841 15.983 1.00 19.32 89 SER A CA 1
ATOM 726 C C . SER A 1 112 ? 39.994 7.995 17.179 1.00 18.66 89 SER A C 1
ATOM 727 O O . SER A 1 112 ? 40.285 7.484 18.261 1.00 18.44 89 SER A O 1
ATOM 730 N N . TRP A 1 113 ? 38.875 8.684 16.987 1.00 18.68 90 TRP A N 1
ATOM 731 C CA . TRP A 1 113 ? 37.870 8.766 18.044 1.00 19.91 90 TRP A CA 1
ATOM 732 C C . TRP A 1 113 ? 37.068 7.473 18.128 1.00 18.57 90 TRP A C 1
ATOM 733 O O . TRP A 1 113 ? 35.967 7.326 17.544 1.00 17.92 90 TRP A O 1
ATOM 744 N N . GLY A 1 114 ? 37.640 6.529 18.866 1.00 18.09 91 GLY A N 1
ATOM 745 C CA . GLY A 1 114 ? 37.113 5.171 18.915 1.00 17.22 91 GLY A CA 1
ATOM 746 C C . GLY A 1 114 ? 37.368 4.404 17.632 1.00 17.11 91 GLY A C 1
ATOM 747 O O . GLY A 1 114 ? 38.160 4.823 16.791 1.00 18.01 91 GLY A O 1
ATOM 748 N N . VAL A 1 115 ? 36.715 3.255 17.511 1.00 17.08 92 VAL A N 1
ATOM 749 C CA A VAL A 1 115 ? 36.909 2.368 16.373 0.50 16.20 92 VAL A CA 1
ATOM 750 C CA B VAL A 1 115 ? 36.918 2.341 16.381 0.50 16.17 92 VAL A CA 1
ATOM 751 C C . VAL A 1 115 ? 35.598 1.622 16.105 1.00 16.07 92 VAL A C 1
ATOM 752 O O . VAL A 1 115 ? 34.823 1.342 17.036 1.00 17.57 92 VAL A O 1
ATOM 759 N N . ASP A 1 116 ? 35.354 1.336 14.841 1.00 16.24 93 ASP A N 1
ATOM 760 C CA . ASP A 1 116 ? 34.145 0.671 14.371 1.00 16.63 93 ASP A CA 1
ATOM 761 C C . ASP A 1 116 ? 34.502 -0.681 13.763 1.00 16.28 93 ASP A C 1
ATOM 762 O O . ASP A 1 116 ? 35.590 -0.852 13.232 1.00 18.13 93 ASP A O 1
ATOM 767 N N . LEU A 1 117 ? 33.576 -1.628 13.856 1.00 17.17 94 LEU A N 1
ATOM 768 C CA . LEU A 1 117 ? 33.738 -2.965 13.273 1.00 15.71 94 LEU A CA 1
ATOM 769 C C . LEU A 1 117 ? 32.635 -3.258 12.254 1.00 17.02 94 LEU A C 1
ATOM 770 O O . LEU A 1 117 ? 31.430 -3.172 12.574 1.00 17.00 94 LEU A O 1
ATOM 775 N N . ASN A 1 118 ? 33.060 -3.629 11.044 1.00 19.13 95 ASN A N 1
ATOM 776 C CA . ASN A 1 118 ? 32.153 -3.971 9.922 1.00 20.24 95 ASN A CA 1
ATOM 777 C C . ASN A 1 118 ? 31.659 -5.392 10.038 1.00 22.13 95 ASN A C 1
ATOM 778 O O . ASN A 1 118 ? 32.464 -6.332 9.975 1.00 25.13 95 ASN A O 1
ATOM 783 N N . CYS A 1 119 ? 30.336 -5.542 10.191 1.00 22.90 96 CYS A N 1
ATOM 784 C CA . CYS A 1 119 ? 29.668 -6.861 10.153 1.00 23.25 96 CYS A CA 1
ATOM 785 C C . CYS A 1 119 ? 28.461 -6.886 9.200 1.00 25.87 96 CYS A C 1
ATOM 786 O O . CYS A 1 119 ? 27.578 -7.731 9.354 1.00 30.00 96 CYS A O 1
ATOM 789 N N . GLY A 1 120 ? 28.444 -5.983 8.212 1.00 28.72 97 GLY A N 1
ATOM 790 C CA . GLY A 1 120 ? 27.346 -5.887 7.253 1.00 30.04 97 GLY A CA 1
ATOM 791 C C . GLY A 1 120 ? 27.679 -5.942 5.762 1.00 31.67 97 GLY A C 1
ATOM 792 O O . GLY A 1 120 ? 26.786 -6.229 4.968 1.00 37.30 97 GLY A O 1
ATOM 793 N N . CYS A 1 121 ? 28.928 -5.657 5.360 1.00 37.51 98 CYS A N 1
ATOM 794 C CA A CYS A 1 121 ? 29.354 -5.686 3.944 0.50 38.75 98 CYS A CA 1
ATOM 795 C CA B CYS A 1 121 ? 29.254 -5.653 3.930 0.50 40.71 98 CYS A CA 1
ATOM 796 C C . CYS A 1 121 ? 29.586 -7.083 3.450 1.00 38.54 98 CYS A C 1
ATOM 797 O O . CYS A 1 121 ? 30.333 -7.821 4.095 1.00 40.06 98 CYS A O 1
ATOM 802 N N . PRO A 1 122 ? 29.001 -7.470 2.295 1.00 38.69 99 PRO A N 1
ATOM 803 C CA . PRO A 1 122 ? 29.470 -8.735 1.713 1.00 46.36 99 PRO A CA 1
ATOM 804 C C . PRO A 1 122 ? 30.984 -8.649 1.443 1.00 46.70 99 PRO A C 1
ATOM 805 O O . PRO A 1 122 ? 31.444 -7.675 0.827 1.00 48.63 99 PRO A O 1
ATOM 809 N N . SER A 1 123 ? 31.750 -9.628 1.931 1.00 43.35 100 SER A N 1
ATOM 810 C CA . SER A 1 123 ? 33.219 -9.577 1.858 1.00 45.04 100 SER A CA 1
ATOM 811 C C . SER A 1 123 ? 33.852 -10.927 1.530 1.00 45.81 100 SER A C 1
ATOM 812 O O . SER A 1 123 ? 33.370 -11.973 1.970 1.00 49.61 100 SER A O 1
ATOM 815 N N . LYS A 1 124 ? 34.942 -10.887 0.759 1.00 51.05 101 LYS A N 1
ATOM 816 C CA . LYS A 1 124 ? 35.705 -12.088 0.431 1.00 48.19 101 LYS A CA 1
ATOM 817 C C . LYS A 1 124 ? 36.512 -12.552 1.644 1.00 50.14 101 LYS A C 1
ATOM 818 O O . LYS A 1 124 ? 37.159 -11.744 2.320 1.00 52.09 101 LYS A O 1
ATOM 820 N N . THR A 1 125 ? 36.448 -13.854 1.919 1.00 52.35 102 THR A N 1
ATOM 821 C CA . THR A 1 125 ? 37.311 -14.502 2.909 1.00 53.66 102 THR A CA 1
ATOM 822 C C . THR A 1 125 ? 38.727 -14.572 2.303 1.00 60.61 102 THR A C 1
ATOM 823 O O . THR A 1 125 ? 38.882 -14.880 1.110 1.00 63.22 102 THR A O 1
ATOM 827 N N . VAL A 1 126 ? 39.750 -14.256 3.099 1.00 68.41 103 VAL A N 1
ATOM 828 C CA . VAL A 1 126 ? 41.131 -14.190 2.583 1.00 73.76 103 VAL A CA 1
ATOM 829 C C . VAL A 1 126 ? 41.779 -15.575 2.553 1.00 87.26 103 VAL A C 1
ATOM 830 O O . VAL A 1 126 ? 42.050 -16.109 1.473 1.00 98.16 103 VAL A O 1
ATOM 834 N N . ASN A 1 127 ? 42.036 -16.138 3.732 1.00 92.27 104 ASN A N 1
ATOM 835 C CA . ASN A 1 127 ? 42.503 -17.521 3.851 1.00 89.84 104 ASN A CA 1
ATOM 836 C C . ASN A 1 127 ? 41.480 -18.322 4.666 1.00 82.76 104 ASN A C 1
ATOM 837 O O . ASN A 1 127 ? 40.714 -19.110 4.105 1.00 94.66 104 ASN A O 1
ATOM 842 N N . GLY A 1 128 ? 41.466 -18.114 5.980 1.00 78.57 105 GLY A N 1
ATOM 843 C CA . GLY A 1 128 ? 40.351 -18.535 6.824 1.00 67.80 105 GLY A CA 1
ATOM 844 C C . GLY A 1 128 ? 39.696 -17.320 7.463 1.00 57.45 105 GLY A C 1
ATOM 845 O O . GLY A 1 128 ? 38.783 -17.460 8.277 1.00 42.82 105 GLY A O 1
ATOM 846 N N . SER A 1 129 ? 40.157 -16.127 7.075 1.00 51.65 106 SER A N 1
ATOM 847 C CA . SER A 1 129 ? 39.754 -14.875 7.716 1.00 52.83 106 SER A CA 1
ATOM 848 C C . SER A 1 129 ? 38.582 -14.253 6.984 1.00 53.46 106 SER A C 1
ATOM 849 O O . SER A 1 129 ? 38.756 -13.572 5.965 1.00 57.12 106 SER A O 1
ATOM 852 N N . GLY A 1 130 ? 37.385 -14.493 7.509 1.00 39.78 107 GLY A N 1
ATOM 853 C CA . GLY A 1 130 ? 36.182 -13.888 6.962 1.00 47.93 107 GLY A CA 1
ATOM 854 C C . GLY A 1 130 ? 36.092 -12.433 7.382 1.00 43.88 107 GLY A C 1
ATOM 855 O O . GLY A 1 130 ? 37.034 -11.860 7.939 1.00 40.07 107 GLY A O 1
ATOM 856 N N . GLY A 1 131 ? 34.950 -11.827 7.116 1.00 42.07 108 GLY A N 1
ATOM 857 C CA . GLY A 1 131 ? 34.721 -10.469 7.555 1.00 38.21 108 GLY A CA 1
ATOM 858 C C . GLY A 1 131 ? 33.397 -9.991 7.026 1.00 30.74 108 GLY A C 1
ATOM 859 O O . GLY A 1 131 ? 32.819 -10.628 6.131 1.00 31.79 108 GLY A O 1
ATOM 860 N N . GLY A 1 132 ? 32.928 -8.875 7.579 1.00 31.19 109 GLY A N 1
ATOM 861 C CA . GLY A 1 132 ? 31.712 -8.245 7.127 1.00 30.95 109 GLY A CA 1
ATOM 862 C C . GLY A 1 132 ? 30.487 -9.103 7.367 1.00 27.32 109 GLY A C 1
ATOM 863 O O . GLY A 1 132 ? 30.307 -9.666 8.466 1.00 29.68 109 GLY A O 1
ATOM 864 N N . ALA A 1 133 ? 29.637 -9.206 6.342 1.00 29.49 110 ALA A N 1
ATOM 865 C CA . ALA A 1 133 ? 28.385 -9.962 6.456 1.00 29.71 110 ALA A CA 1
ATOM 866 C C . ALA A 1 133 ? 28.617 -11.446 6.772 1.00 30.55 110 ALA A C 1
ATOM 867 O O . ALA A 1 133 ? 27.724 -12.106 7.301 1.00 30.45 110 ALA A O 1
ATOM 869 N N . THR A 1 134 ? 29.795 -11.978 6.452 1.00 30.95 111 THR A N 1
ATOM 870 C CA . THR A 1 134 ? 30.053 -13.406 6.732 1.00 31.51 111 THR A CA 1
ATOM 871 C C . THR A 1 134 ? 29.928 -13.711 8.212 1.00 31.93 111 THR A C 1
ATOM 872 O O . THR A 1 134 ? 29.463 -14.790 8.593 1.00 31.25 111 THR A O 1
ATOM 876 N N . LEU A 1 135 ? 30.313 -12.749 9.049 1.00 28.18 112 LEU A N 1
ATOM 877 C CA . LEU A 1 135 ? 30.268 -12.930 10.492 1.00 26.67 112 LEU A CA 1
ATOM 878 C C . LEU A 1 135 ? 28.830 -13.075 11.014 1.00 26.88 112 LEU A C 1
ATOM 879 O O . LEU A 1 135 ? 28.607 -13.641 12.095 1.00 26.87 112 LEU A O 1
ATOM 884 N N . LEU A 1 136 ? 27.853 -12.604 10.244 1.00 27.36 113 LEU A N 1
ATOM 885 C CA . LEU A 1 136 ? 26.447 -12.729 10.642 1.00 28.80 113 LEU A CA 1
ATOM 886 C C . LEU A 1 136 ? 25.992 -14.190 10.686 1.00 27.31 113 LEU A C 1
ATOM 887 O O . LEU A 1 136 ? 24.965 -14.497 11.312 1.00 25.20 113 LEU A O 1
ATOM 892 N N . LYS A 1 137 ? 26.729 -15.078 10.004 1.00 26.28 114 LYS A N 1
ATOM 893 C CA . LYS A 1 137 ? 26.409 -16.520 9.985 1.00 26.10 114 LYS A CA 1
ATOM 894 C C . LYS A 1 137 ? 26.735 -17.218 11.270 1.00 26.38 114 LYS A C 1
ATOM 895 O O . LYS A 1 137 ? 26.145 -18.248 11.567 1.00 28.20 114 LYS A O 1
ATOM 901 N N . ASP A 1 138 ? 27.714 -16.688 12.002 1.00 27.84 115 ASP A N 1
ATOM 902 C CA . ASP A 1 138 ? 27.928 -17.101 13.381 1.00 23.45 115 ASP A CA 1
ATOM 903 C C . ASP A 1 138 ? 28.090 -15.859 14.230 1.00 21.40 115 ASP A C 1
ATOM 904 O O . ASP A 1 138 ? 29.177 -15.299 14.292 1.00 22.43 115 ASP A O 1
ATOM 909 N N . PRO A 1 139 ? 27.013 -15.447 14.908 1.00 20.82 116 PRO A N 1
ATOM 910 C CA . PRO A 1 139 ? 27.091 -14.260 15.768 1.00 22.47 116 PRO A CA 1
ATOM 911 C C . PRO A 1 139 ? 28.211 -14.272 16.815 1.00 19.69 116 PRO A C 1
ATOM 912 O O . PRO A 1 139 ? 28.655 -13.213 17.244 1.00 20.49 116 PRO A O 1
ATOM 916 N N . GLU A 1 140 ? 28.664 -15.447 17.229 1.00 20.68 117 GLU A N 1
ATOM 917 C CA . GLU A 1 140 ? 29.779 -15.509 18.164 1.00 20.06 117 GLU A CA 1
ATOM 918 C C . GLU A 1 140 ? 31.046 -14.861 17.624 1.00 18.20 117 GLU A C 1
ATOM 919 O O . GLU A 1 140 ? 31.841 -14.321 18.402 1.00 22.04 117 GLU A O 1
ATOM 925 N N . LEU A 1 141 ? 31.229 -14.893 16.304 1.00 19.54 118 LEU A N 1
ATOM 926 C CA . LEU A 1 141 ? 32.371 -14.235 15.676 1.00 19.80 118 LEU A CA 1
ATOM 927 C C . LEU A 1 141 ? 32.328 -12.715 15.885 1.00 19.34 118 LEU A C 1
ATOM 928 O O . LEU A 1 141 ? 33.368 -12.067 16.086 1.00 20.30 118 LEU A O 1
ATOM 933 N N . ILE A 1 142 ? 31.121 -12.156 15.858 1.00 19.84 119 ILE A N 1
ATOM 934 C CA . ILE A 1 142 ? 30.915 -10.735 16.122 1.00 18.54 119 ILE A CA 1
ATOM 935 C C . ILE A 1 142 ? 31.245 -10.448 17.590 1.00 19.22 119 ILE A C 1
ATOM 936 O O . ILE A 1 142 ? 31.958 -9.491 17.904 1.00 19.50 119 ILE A O 1
ATOM 941 N N . TYR A 1 143 ? 30.747 -11.293 18.489 1.00 18.37 120 TYR A N 1
ATOM 942 C CA . TYR A 1 143 ? 31.051 -11.138 19.930 1.00 18.50 120 TYR A CA 1
ATOM 943 C C . TYR A 1 143 ? 32.568 -11.152 20.191 1.00 20.19 120 TYR A C 1
ATOM 944 O O . TYR A 1 143 ? 33.112 -10.260 20.843 1.00 19.57 120 TYR A O 1
ATOM 953 N N . GLN A 1 144 ? 33.262 -12.151 19.651 1.00 19.01 121 GLN A N 1
ATOM 954 C CA . GLN A 1 144 ? 34.706 -12.290 19.924 1.00 20.63 121 GLN A CA 1
ATOM 955 C C . GLN A 1 144 ? 35.533 -11.134 19.355 1.00 19.82 121 GLN A C 1
ATOM 956 O O . GLN A 1 144 ? 36.424 -10.630 20.011 1.00 20.33 121 GLN A O 1
ATOM 962 N N . GLY A 1 145 ? 35.216 -10.714 18.132 1.00 19.77 122 GLY A N 1
ATOM 963 C CA . GLY A 1 145 ? 35.928 -9.614 17.487 1.00 18.81 122 GLY A CA 1
ATOM 964 C C . GLY A 1 145 ? 35.681 -8.298 18.226 1.00 16.72 122 GLY A C 1
ATOM 965 O O . GLY A 1 145 ? 36.624 -7.591 18.588 1.00 18.12 122 GLY A O 1
ATOM 966 N N . ALA A 1 146 ? 34.411 -8.001 18.489 1.00 16.35 123 ALA A N 1
ATOM 967 C CA . ALA A 1 146 ? 34.042 -6.750 19.180 1.00 16.29 123 ALA A CA 1
ATOM 968 C C . ALA A 1 146 ? 34.625 -6.689 20.620 1.00 18.15 123 ALA A C 1
ATOM 969 O O . ALA A 1 146 ? 35.088 -5.641 21.075 1.00 17.96 123 ALA A O 1
ATOM 971 N N . LYS A 1 147 ? 34.618 -7.831 21.311 1.00 17.27 124 LYS A N 1
ATOM 972 C CA . LYS A 1 147 ? 35.096 -7.919 22.697 1.00 19.38 124 LYS A CA 1
ATOM 973 C C . LYS A 1 147 ? 36.596 -7.645 22.721 1.00 19.98 124 LYS A C 1
ATOM 974 O O . LYS A 1 147 ? 37.064 -6.883 23.544 1.00 20.37 124 LYS A O 1
ATOM 980 N N . ALA A 1 148 ? 37.337 -8.256 21.796 1.00 20.46 125 ALA A N 1
ATOM 981 C CA . ALA A 1 148 ? 38.789 -8.026 21.699 1.00 22.54 125 ALA A CA 1
ATOM 982 C C . ALA A 1 148 ? 39.099 -6.556 21.389 1.00 19.97 125 ALA A C 1
ATOM 983 O O . ALA A 1 148 ? 40.010 -5.958 21.958 1.00 20.86 125 ALA A O 1
ATOM 985 N N . MET A 1 149 ? 38.299 -5.942 20.530 1.00 20.00 126 MET A N 1
ATOM 986 C CA . MET A 1 149 ? 38.465 -4.512 20.264 1.00 18.39 126 MET A CA 1
ATOM 987 C C . MET A 1 149 ? 38.170 -3.662 21.498 1.00 18.46 126 MET A C 1
ATOM 988 O O . MET A 1 149 ? 38.928 -2.759 21.797 1.00 20.67 126 MET A O 1
ATOM 993 N N . ARG A 1 150 ? 37.069 -3.952 22.195 1.00 19.62 127 ARG A N 1
ATOM 994 C CA . ARG A 1 150 ? 36.677 -3.200 23.392 1.00 18.36 127 ARG A CA 1
ATOM 995 C C . ARG A 1 150 ? 37.771 -3.274 24.450 1.00 18.98 127 ARG A C 1
ATOM 996 O O . ARG A 1 150 ? 38.050 -2.290 25.150 1.00 21.25 127 ARG A O 1
ATOM 1004 N N . GLU A 1 151 ? 38.375 -4.458 24.578 1.00 20.15 128 GLU A N 1
ATOM 1005 C CA . GLU A 1 151 ? 39.430 -4.672 25.570 1.00 24.37 128 GLU A CA 1
ATOM 1006 C C . GLU A 1 151 ? 40.744 -3.936 25.226 1.00 23.24 128 GLU A C 1
ATOM 1007 O O . GLU A 1 151 ? 41.488 -3.548 26.123 1.00 27.00 128 GLU A O 1
ATOM 1013 N N . ALA A 1 152 ? 40.986 -3.720 23.934 1.00 22.73 129 ALA A N 1
ATOM 1014 C CA . ALA A 1 152 ? 42.200 -3.075 23.420 1.00 24.50 129 ALA A CA 1
ATOM 1015 C C . ALA A 1 152 ? 42.131 -1.547 23.362 1.00 22.92 129 ALA A C 1
ATOM 1016 O O . ALA A 1 152 ? 43.159 -0.877 23.301 1.00 25.50 129 ALA A O 1
ATOM 1018 N N . VAL A 1 153 ? 40.918 -0.998 23.382 1.00 22.24 130 VAL A N 1
ATOM 1019 C CA . VAL A 1 153 ? 40.691 0.431 23.222 1.00 19.28 130 VAL A CA 1
ATOM 1020 C C . VAL A 1 153 ? 40.421 1.033 24.600 1.00 20.82 130 VAL A C 1
ATOM 1021 O O . VAL A 1 153 ? 39.607 0.496 25.345 1.00 19.59 130 VAL A O 1
ATOM 1025 N N . PRO A 1 154 ? 41.105 2.148 24.942 1.00 22.22 131 PRO A N 1
ATOM 1026 C CA . PRO A 1 154 ? 40.870 2.764 26.240 1.00 23.42 131 PRO A CA 1
ATOM 1027 C C . PRO A 1 154 ? 39.367 2.967 26.516 1.00 21.48 131 PRO A C 1
ATOM 1028 O O . PRO A 1 154 ? 38.618 3.387 25.624 1.00 18.24 131 PRO A O 1
ATOM 1032 N N . ALA A 1 155 ? 38.955 2.673 27.751 1.00 21.02 132 ALA A N 1
ATOM 1033 C CA . ALA A 1 155 ? 37.552 2.527 28.099 1.00 21.89 132 ALA A CA 1
ATOM 1034 C C . ALA A 1 155 ? 36.675 3.773 27.843 1.00 21.60 132 ALA A C 1
ATOM 1035 O O . ALA A 1 155 ? 35.473 3.637 27.617 1.00 26.22 132 ALA A O 1
ATOM 1037 N N . HIS A 1 156 ? 37.278 4.965 27.867 1.00 21.14 133 HIS A N 1
ATOM 1038 C CA . HIS A 1 156 ? 36.551 6.212 27.622 1.00 21.83 133 HIS A CA 1
ATOM 1039 C C . HIS A 1 156 ? 36.240 6.448 26.137 1.00 20.13 133 HIS A C 1
ATOM 1040 O O . HIS A 1 156 ? 35.451 7.328 25.813 1.00 24.33 133 HIS A O 1
ATOM 1047 N N . LEU A 1 157 ? 36.871 5.693 25.232 1.00 17.32 134 LEU A N 1
ATOM 1048 C CA . LEU A 1 157 ? 36.642 5.865 23.792 1.00 16.49 134 LEU A CA 1
ATOM 1049 C C . LEU A 1 157 ? 35.649 4.825 23.294 1.00 17.19 134 LEU A C 1
ATOM 1050 O O . LEU A 1 157 ? 35.620 3.689 23.786 1.00 19.02 134 LEU A O 1
ATOM 1055 N N . PRO A 1 158 ? 34.819 5.216 22.331 1.00 15.44 135 PRO A N 1
ATOM 1056 C CA . PRO A 1 158 ? 33.757 4.315 21.863 1.00 16.06 135 PRO A CA 1
ATOM 1057 C C . PRO A 1 158 ? 34.250 3.193 20.952 1.00 16.55 135 PRO A C 1
ATOM 1058 O O . PRO A 1 158 ? 35.204 3.377 20.169 1.00 16.57 135 PRO A O 1
ATOM 1062 N N . VAL A 1 159 ? 33.575 2.046 21.050 1.00 16.66 136 VAL A N 1
ATOM 1063 C CA . VAL A 1 159 ? 33.722 0.936 20.093 1.00 17.04 136 VAL A CA 1
ATOM 1064 C C . VAL A 1 159 ? 32.323 0.628 19.563 1.00 15.85 136 VAL A C 1
ATOM 1065 O O . VAL A 1 159 ? 31.408 0.251 20.323 1.00 18.25 136 VAL A O 1
ATOM 1069 N N . SER A 1 160 ? 32.158 0.798 18.263 1.00 16.85 137 SER A N 1
ATOM 1070 C CA . SER A 1 160 ? 30.878 0.593 17.599 1.00 15.18 137 SER A CA 1
ATOM 1071 C C . SER A 1 160 ? 30.967 -0.601 16.670 1.00 14.18 137 SER A C 1
ATOM 1072 O O . SER A 1 160 ? 32.058 -1.014 16.239 1.00 15.26 137 SER A O 1
ATOM 1075 N N . VAL A 1 161 ? 29.801 -1.149 16.367 1.00 14.27 138 VAL A N 1
ATOM 1076 C CA . VAL A 1 161 ? 29.697 -2.265 15.434 1.00 14.19 138 VAL A CA 1
ATOM 1077 C C . VAL A 1 161 ? 28.530 -1.982 14.490 1.00 14.81 138 VAL A C 1
ATOM 1078 O O . VAL A 1 161 ? 27.489 -1.470 14.912 1.00 16.35 138 VAL A O 1
ATOM 1082 N N . LYS A 1 162 ? 28.715 -2.333 13.220 1.00 14.93 139 LYS A N 1
ATOM 1083 C CA . LYS A 1 162 ? 27.707 -2.163 12.199 1.00 14.76 139 LYS A CA 1
ATOM 1084 C C . LYS A 1 162 ? 27.313 -3.538 11.679 1.00 15.18 139 LYS A C 1
ATOM 1085 O O . LYS A 1 162 ? 28.175 -4.318 11.275 1.00 15.92 139 LYS A O 1
ATOM 1091 N N . VAL A 1 163 ? 26.011 -3.821 11.704 1.00 15.87 140 VAL A N 1
ATOM 1092 C CA . VAL A 1 163 ? 25.471 -5.121 11.310 1.00 14.76 140 VAL A CA 1
ATOM 1093 C C . VAL A 1 163 ? 24.296 -5.002 10.335 1.00 15.80 140 VAL A C 1
ATOM 1094 O O . VAL A 1 163 ? 23.694 -3.934 10.178 1.00 18.73 140 VAL A O 1
ATOM 1098 N N . ARG A 1 164 ? 24.000 -6.128 9.681 1.00 16.32 141 ARG A N 1
ATOM 1099 C CA . ARG A 1 164 ? 22.721 -6.354 9.032 1.00 16.10 141 ARG A CA 1
ATOM 1100 C C . ARG A 1 164 ? 21.870 -7.256 9.954 1.00 15.64 141 ARG A C 1
ATOM 1101 O O . ARG A 1 164 ? 22.325 -7.683 11.019 1.00 16.54 141 ARG A O 1
ATOM 1109 N N . LEU A 1 165 ? 20.621 -7.486 9.564 1.00 17.62 142 LEU A N 1
ATOM 1110 C CA . LEU A 1 165 ? 19.684 -8.288 10.331 1.00 17.23 142 LEU A CA 1
ATOM 1111 C C . LEU A 1 165 ? 20.007 -9.775 10.309 1.00 17.85 142 LEU A C 1
ATOM 1112 O O . LEU A 1 165 ? 19.466 -10.533 11.106 1.00 18.52 142 LEU A O 1
ATOM 1117 N N . GLY A 1 166 ? 20.858 -10.194 9.377 1.00 17.64 143 GLY A N 1
ATOM 1118 C CA . GLY A 1 166 ? 21.232 -11.594 9.260 1.00 19.74 143 GLY A CA 1
ATOM 1119 C C . GLY A 1 166 ? 21.789 -11.868 7.883 1.00 20.13 143 GLY A C 1
ATOM 1120 O O . GLY A 1 166 ? 21.956 -10.951 7.060 1.00 21.26 143 GLY A O 1
ATOM 1121 N N . TRP A 1 167 ? 22.037 -13.142 7.612 1.00 21.75 144 TRP A N 1
ATOM 1122 C CA . TRP A 1 167 ? 22.594 -13.554 6.328 1.00 21.69 144 TRP A CA 1
ATOM 1123 C C . TRP A 1 167 ? 21.488 -13.823 5.281 1.00 24.29 144 TRP A C 1
ATOM 1124 O O . TRP A 1 167 ? 21.293 -13.022 4.374 1.00 24.79 144 TRP A O 1
ATOM 1135 N N . ASP A 1 168 ? 20.778 -14.943 5.422 1.00 27.14 145 ASP A N 1
ATOM 1136 C CA . ASP A 1 168 ? 19.691 -15.314 4.516 1.00 31.04 145 ASP A CA 1
ATOM 1137 C C . ASP A 1 168 ? 18.321 -15.239 5.181 1.00 27.53 145 ASP A C 1
ATOM 1138 O O . ASP A 1 168 ? 17.314 -15.609 4.584 1.00 31.32 145 ASP A O 1
ATOM 1143 N N . SER A 1 169 ? 18.293 -14.762 6.422 1.00 27.16 146 SER A N 1
ATOM 1144 C CA . SER A 1 169 ? 17.049 -14.452 7.118 1.00 27.67 146 SER A CA 1
ATOM 1145 C C . SER A 1 169 ? 17.341 -13.515 8.285 1.00 25.04 146 SER A C 1
ATOM 1146 O O . SER A 1 169 ? 18.495 -13.275 8.629 1.00 24.76 146 SER A O 1
ATOM 1149 N N . GLY A 1 170 ? 16.286 -12.995 8.897 1.00 23.80 147 GLY A N 1
ATOM 1150 C CA . GLY A 1 170 ? 16.443 -12.212 10.117 1.00 23.75 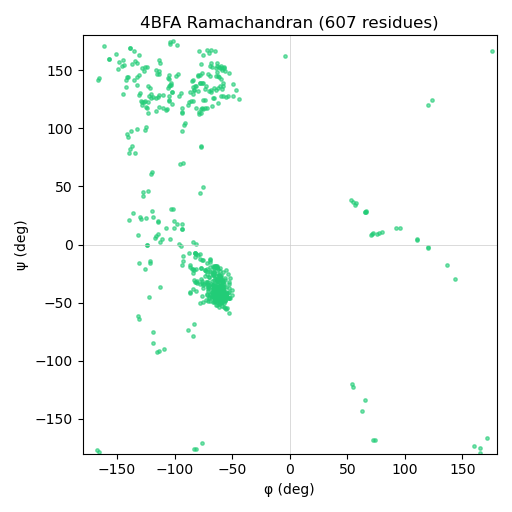147 GLY A CA 1
ATOM 1151 C C . GLY A 1 170 ? 16.287 -13.013 11.400 1.00 22.86 147 GLY A C 1
ATOM 1152 O O . GLY A 1 170 ? 16.146 -12.427 12.472 1.00 25.88 147 GLY A O 1
ATOM 1153 N N . GLU A 1 171 ? 16.300 -14.343 11.297 1.00 24.28 148 GLU A N 1
ATOM 1154 C CA . GLU A 1 171 ? 16.050 -15.202 12.449 1.00 25.13 148 GLU A CA 1
ATOM 1155 C C . GLU A 1 171 ? 17.061 -15.013 13.585 1.00 25.43 148 GLU A C 1
ATOM 1156 O O . GLU A 1 171 ? 16.736 -15.241 14.752 1.00 29.83 148 GLU A O 1
ATOM 1162 N N . LYS A 1 172 ? 18.285 -14.640 13.237 1.00 22.22 149 LYS A N 1
ATOM 1163 C CA . LYS A 1 172 ? 19.349 -14.471 14.238 1.00 25.67 149 LYS A CA 1
ATOM 1164 C C . LYS A 1 172 ? 19.558 -13.002 14.599 1.00 22.12 149 LYS A C 1
ATOM 1165 O O . LYS A 1 172 ? 20.549 -12.666 15.245 1.00 19.24 149 LYS A O 1
ATOM 1171 N N . LYS A 1 173 ? 18.623 -12.124 14.231 1.00 20.09 150 LYS A N 1
ATOM 1172 C CA . LYS A 1 173 ? 18.868 -10.704 14.426 1.00 17.87 150 LYS A CA 1
ATOM 1173 C C . LYS A 1 173 ? 19.115 -10.335 15.897 1.00 18.39 150 LYS A C 1
ATOM 1174 O O . LYS A 1 173 ? 19.936 -9.479 16.168 1.00 19.26 150 LYS A O 1
ATOM 1180 N N . PHE A 1 174 ? 18.424 -10.997 16.829 1.00 18.04 151 PHE A N 1
ATOM 1181 C CA . PHE A 1 174 ? 18.631 -10.730 18.249 1.00 19.59 151 PHE A CA 1
ATOM 1182 C C . PHE A 1 174 ? 19.944 -11.313 18.780 1.00 19.64 151 PHE A C 1
ATOM 1183 O O . PHE A 1 174 ? 20.554 -10.724 19.676 1.00 20.52 151 PHE A O 1
ATOM 1191 N N . GLU A 1 175 ? 20.372 -12.465 18.252 1.00 19.63 152 GLU A N 1
ATOM 1192 C CA . GLU A 1 175 ? 21.681 -13.028 18.594 1.00 22.30 152 GLU A CA 1
ATOM 1193 C C . GLU A 1 175 ? 22.814 -12.085 18.151 1.00 18.25 152 GLU A C 1
ATOM 1194 O O . GLU A 1 175 ? 23.818 -11.930 18.846 1.00 18.79 152 GLU A O 1
ATOM 1200 N N . ILE A 1 176 ? 22.653 -11.500 16.972 1.00 18.58 153 ILE A N 1
ATOM 1201 C CA . ILE A 1 176 ? 23.612 -10.556 16.416 1.00 17.54 153 ILE A CA 1
ATOM 1202 C C . ILE A 1 176 ? 23.695 -9.321 17.320 1.00 16.52 153 ILE A C 1
ATOM 1203 O O . ILE A 1 176 ? 24.768 -8.929 17.747 1.00 16.86 153 ILE A O 1
ATOM 1208 N N . ALA A 1 177 ? 22.548 -8.733 17.624 1.00 17.40 154 ALA A N 1
ATOM 1209 C CA . ALA A 1 177 ? 22.499 -7.580 18.535 1.00 17.34 154 ALA A CA 1
ATOM 1210 C C . ALA A 1 177 ? 23.063 -7.918 19.931 1.00 18.57 154 ALA A C 1
ATOM 1211 O O . ALA A 1 177 ? 23.842 -7.128 20.511 1.00 19.33 154 ALA A O 1
ATOM 1213 N N . ASP A 1 178 ? 22.686 -9.088 20.467 1.00 18.26 155 ASP A N 1
ATOM 1214 C CA . ASP A 1 178 ? 23.165 -9.518 21.803 1.00 18.62 155 ASP A CA 1
ATOM 1215 C C . ASP A 1 178 ? 24.691 -9.655 21.804 1.00 17.95 155 ASP A C 1
ATOM 1216 O O . ASP A 1 178 ? 25.346 -9.292 22.766 1.00 18.06 155 ASP A O 1
ATOM 1221 N N . ALA A 1 179 ? 25.248 -10.185 20.720 1.00 17.46 156 ALA A N 1
ATOM 1222 C CA . ALA A 1 179 ? 26.695 -10.379 20.613 1.00 17.76 156 ALA A CA 1
ATOM 1223 C C . ALA A 1 179 ? 27.441 -9.051 20.775 1.00 17.08 156 ALA A C 1
ATOM 1224 O O . ALA A 1 179 ? 28.448 -8.955 21.488 1.00 18.39 156 ALA A O 1
ATOM 1226 N N . VAL A 1 180 ? 26.918 -8.024 20.124 1.00 16.55 157 VAL A N 1
ATOM 1227 C CA . VAL A 1 180 ? 27.512 -6.701 20.175 1.00 15.64 157 VAL A CA 1
ATOM 1228 C C . VAL A 1 180 ? 27.442 -6.118 21.576 1.00 14.74 157 VAL A C 1
ATOM 1229 O O . VAL A 1 180 ? 28.444 -5.629 22.099 1.00 17.05 157 VAL A O 1
ATOM 1233 N N . GLN A 1 181 ? 26.265 -6.167 22.191 1.00 15.54 158 GLN A N 1
ATOM 1234 C CA . GLN A 1 181 ? 26.138 -5.650 23.542 1.00 14.38 158 GLN A CA 1
ATOM 1235 C C . GLN A 1 181 ? 26.988 -6.411 24.550 1.00 15.14 158 GLN A C 1
ATOM 1236 O O . GLN A 1 181 ? 27.689 -5.794 25.379 1.00 16.78 158 GLN A O 1
ATOM 1242 N N . GLN A 1 182 ? 26.938 -7.745 24.476 1.00 16.96 159 GLN A N 1
ATOM 1243 C CA . GLN A 1 182 ? 27.640 -8.581 25.451 1.00 19.25 159 GLN A CA 1
ATOM 1244 C C . GLN A 1 182 ? 29.144 -8.425 25.324 1.00 16.19 159 GLN A C 1
ATOM 1245 O O . GLN A 1 182 ? 29.867 -8.599 26.300 1.00 18.88 159 GLN A O 1
ATOM 1251 N N . ALA A 1 183 ? 29.608 -8.058 24.128 1.00 17.21 160 ALA A N 1
ATOM 1252 C CA . ALA A 1 183 ? 31.019 -7.762 23.906 1.00 16.86 160 ALA A CA 1
ATOM 1253 C C . ALA A 1 183 ? 31.484 -6.465 24.601 1.00 18.39 160 ALA A C 1
ATOM 1254 O O . ALA A 1 183 ? 32.668 -6.221 24.699 1.00 21.80 160 ALA A O 1
ATOM 1256 N N . GLY A 1 184 ? 30.548 -5.633 25.039 1.00 19.17 161 GLY A N 1
ATOM 1257 C CA . GLY A 1 184 ? 30.869 -4.366 25.685 1.00 18.20 161 GLY A CA 1
ATOM 1258 C C . GLY A 1 184 ? 30.935 -3.193 24.707 1.00 18.56 161 GLY A C 1
ATOM 1259 O O . GLY A 1 184 ? 31.471 -2.121 25.043 1.00 19.26 161 GLY A O 1
ATOM 1260 N N . ALA A 1 185 ? 30.428 -3.387 23.490 1.00 16.96 162 ALA A N 1
ATOM 1261 C CA . ALA A 1 185 ? 30.385 -2.298 22.513 1.00 15.77 162 ALA A CA 1
ATOM 1262 C C . ALA A 1 185 ? 29.546 -1.113 23.035 1.00 15.98 162 ALA A C 1
ATOM 1263 O O . ALA A 1 185 ? 28.633 -1.253 23.873 1.00 16.53 162 ALA A O 1
ATOM 1265 N N . THR A 1 186 ? 29.883 0.058 22.529 1.00 14.51 163 THR A N 1
ATOM 1266 C CA . THR A 1 186 ? 29.254 1.314 22.930 1.00 16.81 163 THR A CA 1
ATOM 1267 C C . THR A 1 186 ? 27.927 1.573 22.225 1.00 15.29 163 THR A C 1
ATOM 1268 O O . THR A 1 186 ? 26.997 2.098 22.814 1.00 16.18 163 THR A O 1
ATOM 1272 N N . GLU A 1 187 ? 27.869 1.243 20.939 1.00 16.03 164 GLU A N 1
ATOM 1273 C CA . GLU A 1 187 ? 26.693 1.508 20.121 1.00 14.69 164 GLU A CA 1
ATOM 1274 C C . GLU A 1 187 ? 26.670 0.563 18.943 1.00 13.79 164 GLU A C 1
ATOM 1275 O O . GLU A 1 187 ? 27.706 0.000 18.556 1.00 16.05 164 GLU A O 1
ATOM 1281 N N . LEU A 1 188 ? 25.473 0.411 18.389 1.00 16.05 165 LEU A N 1
ATOM 1282 C CA . LEU A 1 188 ? 25.183 -0.557 17.329 1.00 14.01 165 LEU A CA 1
ATOM 1283 C C . LEU A 1 188 ? 24.477 0.135 16.179 1.00 14.87 165 LEU A C 1
ATOM 1284 O O . LEU A 1 188 ? 23.418 0.756 16.404 1.00 15.19 165 LEU A O 1
ATOM 1289 N N . VAL A 1 189 ? 25.049 0.044 14.971 1.00 13.41 166 VAL A N 1
ATOM 1290 C CA . VAL A 1 189 ? 24.355 0.477 13.743 1.00 14.27 166 VAL A CA 1
ATOM 1291 C C . VAL A 1 189 ? 23.727 -0.738 13.120 1.00 13.77 166 VAL A C 1
ATOM 1292 O O . VAL A 1 189 ? 24.402 -1.778 12.898 1.00 15.07 166 VAL A O 1
ATOM 1296 N N . VAL A 1 190 ? 22.433 -0.634 12.845 1.00 14.35 167 VAL A N 1
ATOM 1297 C CA . VAL A 1 190 ? 21.739 -1.716 12.182 1.00 15.78 167 VAL A CA 1
ATOM 1298 C C . VAL A 1 190 ? 21.228 -1.251 10.818 1.00 15.53 167 VAL A C 1
ATOM 1299 O O . VAL A 1 190 ? 20.353 -0.381 10.728 1.00 16.14 167 VAL A O 1
ATOM 1303 N N . HIS A 1 191 ? 21.787 -1.856 9.770 1.00 15.10 168 HIS A N 1
ATOM 1304 C CA . HIS A 1 191 ? 21.202 -1.800 8.416 1.00 14.43 168 HIS A CA 1
ATOM 1305 C C . HIS A 1 191 ? 20.030 -2.777 8.374 1.00 13.91 168 HIS A C 1
ATOM 1306 O O . HIS A 1 191 ? 20.219 -3.988 8.522 1.00 16.28 168 HIS A O 1
ATOM 1313 N N . GLY A 1 192 ? 18.813 -2.236 8.241 1.00 14.96 169 GLY A N 1
ATOM 1314 C CA . GLY A 1 192 ? 17.579 -3.010 8.369 1.00 16.11 169 GLY A CA 1
ATOM 1315 C C . GLY A 1 192 ? 17.202 -3.923 7.217 1.00 15.15 169 GLY A C 1
ATOM 1316 O O . GLY A 1 192 ? 16.056 -3.904 6.770 1.00 14.65 169 GLY A O 1
ATOM 1317 N N . ARG A 1 193 ? 18.159 -4.736 6.767 1.00 14.41 170 ARG A N 1
ATOM 1318 C CA . ARG A 1 193 ? 17.965 -5.745 5.702 1.00 15.50 170 ARG A CA 1
ATOM 1319 C C . ARG A 1 193 ? 18.903 -6.891 6.025 1.00 16.87 170 ARG A C 1
ATOM 1320 O O . ARG A 1 193 ? 19.909 -6.691 6.688 1.00 17.38 170 ARG A O 1
ATOM 1328 N N . THR A 1 194 ? 18.595 -8.072 5.522 1.00 15.92 171 THR A N 1
ATOM 1329 C CA . THR A 1 194 ? 19.526 -9.176 5.578 1.00 18.45 171 THR A CA 1
ATOM 1330 C C . THR A 1 194 ? 20.572 -9.004 4.470 1.00 18.86 171 THR A C 1
ATOM 1331 O O . THR A 1 194 ? 20.407 -8.188 3.548 1.00 17.64 171 THR A O 1
ATOM 1335 N N . LYS A 1 195 ? 21.659 -9.764 4.540 1.00 17.69 172 LYS A N 1
ATOM 1336 C CA . LYS A 1 195 ? 22.640 -9.741 3.441 1.00 19.73 172 LYS A CA 1
ATOM 1337 C C . LYS A 1 195 ? 22.001 -10.080 2.094 1.00 20.06 172 LYS A C 1
ATOM 1338 O O . LYS A 1 195 ? 22.267 -9.422 1.077 1.00 19.93 172 LYS A O 1
ATOM 1344 N N . GLU A 1 196 ? 21.165 -11.109 2.078 1.00 19.68 173 GLU A N 1
ATOM 1345 C CA A GLU A 1 196 ? 20.613 -11.572 0.814 0.50 21.58 173 GLU A CA 1
ATOM 1346 C CA B GLU A 1 196 ? 20.579 -11.605 0.828 0.50 22.25 173 GLU A CA 1
ATOM 1347 C C . GLU A 1 196 ? 19.583 -10.587 0.237 1.00 19.55 173 GLU A C 1
ATOM 1348 O O . GLU A 1 196 ? 19.306 -10.604 -0.963 1.00 23.01 173 GLU A O 1
ATOM 1359 N N . GLN A 1 197 ? 19.045 -9.702 1.083 1.00 19.89 174 GLN A N 1
ATOM 1360 C CA . GLN A 1 197 ? 18.129 -8.634 0.615 1.00 19.93 174 GLN A CA 1
ATOM 1361 C C . GLN A 1 197 ? 18.875 -7.444 0.003 1.00 19.93 174 GLN A C 1
ATOM 1362 O O . GLN A 1 197 ? 18.266 -6.566 -0.608 1.00 19.37 174 GLN A O 1
ATOM 1368 N N . GLY A 1 198 ? 20.196 -7.423 0.137 1.00 21.52 175 GLY A N 1
ATOM 1369 C CA . GLY A 1 198 ? 21.006 -6.419 -0.557 1.00 22.23 175 GLY A CA 1
ATOM 1370 C C . GLY A 1 198 ? 20.587 -4.994 -0.270 1.00 18.89 175 GLY A C 1
ATOM 1371 O O . GLY A 1 198 ? 20.548 -4.586 0.906 1.00 20.14 175 GLY A O 1
ATOM 1372 N N . TYR A 1 199 ? 20.250 -4.260 -1.337 1.00 19.06 176 TYR A N 1
ATOM 1373 C CA . TYR A 1 199 ? 19.828 -2.867 -1.240 1.00 21.27 176 TYR A CA 1
ATOM 1374 C C . TYR A 1 199 ? 18.413 -2.700 -1.780 1.00 21.74 176 TYR A C 1
ATOM 1375 O O . TYR A 1 199 ? 18.046 -1.628 -2.261 1.00 22.27 176 TYR A O 1
ATOM 1384 N N . ARG A 1 200 ? 17.614 -3.759 -1.684 1.00 19.66 177 ARG A N 1
ATOM 1385 C CA . ARG A 1 200 ? 16.275 -3.746 -2.264 1.00 20.05 177 ARG A CA 1
ATOM 1386 C C . ARG A 1 200 ? 15.348 -2.921 -1.378 1.00 19.08 177 ARG A C 1
ATOM 1387 O O . ARG A 1 200 ? 15.135 -3.235 -0.212 1.00 18.71 177 ARG A O 1
ATOM 1395 N N . ALA A 1 201 ? 14.829 -1.835 -1.934 1.00 17.44 178 ALA A N 1
ATOM 1396 C CA . ALA A 1 201 ? 14.063 -0.873 -1.158 1.00 20.61 178 ALA A CA 1
ATOM 1397 C C . ALA A 1 201 ? 12.877 -1.487 -0.415 1.00 17.63 178 ALA A C 1
ATOM 1398 O O . ALA A 1 201 ? 12.596 -1.138 0.743 1.00 16.84 178 ALA A O 1
ATOM 1400 N N . GLU A 1 202 ? 12.158 -2.378 -1.089 1.00 18.08 179 GLU A N 1
ATOM 1401 C CA . GLU A 1 202 ? 10.935 -2.954 -0.527 1.00 17.27 179 GLU A CA 1
ATOM 1402 C C . GLU A 1 202 ? 11.176 -3.893 0.659 1.00 17.96 179 GLU A C 1
ATOM 1403 O O . GLU A 1 202 ? 10.228 -4.251 1.371 1.00 18.97 179 GLU A O 1
ATOM 1409 N N . HIS A 1 203 ? 12.425 -4.286 0.875 1.00 16.73 180 HIS A N 1
ATOM 1410 C CA . HIS A 1 203 ? 12.774 -5.135 2.026 1.00 17.95 180 HIS A CA 1
ATOM 1411 C C . HIS A 1 203 ? 13.266 -4.405 3.296 1.00 16.62 180 HIS A C 1
ATOM 1412 O O . HIS A 1 203 ? 13.528 -5.053 4.316 1.00 17.54 180 HIS A O 1
ATOM 1419 N N . ILE A 1 204 ? 13.369 -3.083 3.258 1.00 16.93 181 ILE A N 1
ATOM 1420 C CA . ILE A 1 204 ? 13.775 -2.346 4.460 1.00 16.36 181 ILE A CA 1
ATOM 1421 C C . ILE A 1 204 ? 12.815 -2.615 5.618 1.00 15.65 181 ILE A C 1
ATOM 1422 O O . ILE A 1 204 ? 11.605 -2.644 5.438 1.00 17.66 181 ILE A O 1
ATOM 1427 N N . ASP A 1 205 ? 13.378 -2.826 6.811 1.00 16.07 182 ASP A N 1
ATOM 1428 C CA . ASP A 1 205 ? 12.602 -3.192 7.983 1.00 16.17 182 ASP A CA 1
ATOM 1429 C C . ASP A 1 205 ? 13.105 -2.436 9.202 1.00 17.19 182 ASP A C 1
ATOM 1430 O O . ASP A 1 205 ? 13.890 -2.938 10.000 1.00 16.25 182 ASP A O 1
ATOM 1435 N N . TRP A 1 206 ? 12.638 -1.206 9.316 1.00 17.02 183 TRP A N 1
ATOM 1436 C CA . TRP A 1 206 ? 12.960 -0.374 10.458 1.00 17.50 183 TRP A CA 1
ATOM 1437 C C . TRP A 1 206 ? 12.295 -0.868 11.748 1.00 17.01 183 TRP A C 1
ATOM 1438 O O . TRP A 1 206 ? 12.778 -0.575 12.849 1.00 16.07 183 TRP A O 1
ATOM 1449 N N . GLN A 1 207 ? 11.197 -1.610 11.620 1.00 17.23 184 GLN A N 1
ATOM 1450 C CA A GLN A 1 207 ? 10.519 -2.192 12.777 0.50 17.09 184 GLN A CA 1
ATOM 1451 C CA B GLN A 1 207 ? 10.539 -2.152 12.803 0.50 17.07 184 GLN A CA 1
ATOM 1452 C C . GLN A 1 207 ? 11.437 -3.195 13.466 1.00 15.79 184 GLN A C 1
ATOM 1453 O O . GLN A 1 207 ? 11.516 -3.243 14.712 1.00 16.39 184 GLN A O 1
ATOM 1464 N N . ALA A 1 208 ? 12.118 -4.012 12.660 1.00 17.14 185 ALA A N 1
ATOM 1465 C CA . ALA A 1 208 ? 13.094 -4.967 13.182 1.00 17.58 185 ALA A CA 1
ATOM 1466 C C . ALA A 1 208 ? 14.179 -4.245 13.979 1.00 15.49 185 ALA A C 1
ATOM 1467 O O . ALA A 1 208 ? 14.636 -4.744 15.015 1.00 17.38 185 ALA A O 1
ATOM 1469 N N . ILE A 1 209 ? 14.595 -3.075 13.497 1.00 16.44 186 ILE A N 1
ATOM 1470 C CA . ILE A 1 209 ? 15.583 -2.255 14.215 1.00 15.36 186 ILE A CA 1
ATOM 1471 C C . ILE A 1 209 ? 15.009 -1.822 15.588 1.00 13.59 186 ILE A C 1
ATOM 1472 O O . ILE A 1 209 ? 15.689 -1.903 16.627 1.00 15.14 186 ILE A O 1
ATOM 1477 N N . GLY A 1 210 ? 13.742 -1.409 15.602 1.00 15.66 187 GLY A N 1
ATOM 1478 C CA . GLY A 1 210 ? 13.048 -1.085 16.868 1.00 17.22 187 GLY A CA 1
ATOM 1479 C C . GLY A 1 210 ? 12.961 -2.249 17.835 1.00 16.62 187 GLY A C 1
ATOM 1480 O O . GLY A 1 210 ? 13.167 -2.082 19.050 1.00 16.62 187 GLY A O 1
ATOM 1481 N N . ASP A 1 211 ? 12.702 -3.438 17.303 1.00 16.73 188 ASP A N 1
ATOM 1482 C CA . ASP A 1 211 ? 12.607 -4.655 18.144 1.00 18.60 188 ASP A CA 1
ATOM 1483 C C . ASP A 1 211 ? 13.961 -4.940 18.816 1.00 17.44 188 ASP A C 1
ATOM 1484 O O . ASP A 1 211 ? 14.041 -5.296 19.992 1.00 19.22 188 ASP A O 1
ATOM 1489 N N . ILE A 1 212 ? 15.029 -4.727 18.069 1.00 14.96 189 ILE A N 1
ATOM 1490 C CA . ILE A 1 212 ? 16.382 -4.868 18.590 1.00 16.21 189 ILE A CA 1
ATOM 1491 C C . ILE A 1 212 ? 16.625 -3.806 19.667 1.00 18.29 189 ILE A C 1
ATOM 1492 O O . ILE A 1 212 ? 17.110 -4.135 20.762 1.00 18.26 189 ILE A O 1
ATOM 1497 N N . ARG A 1 213 ? 16.279 -2.550 19.366 1.00 16.71 190 ARG A N 1
ATOM 1498 C CA . ARG A 1 213 ? 16.502 -1.465 20.316 1.00 16.87 190 ARG A CA 1
ATOM 1499 C C . ARG A 1 213 ? 15.827 -1.775 21.679 1.00 17.30 190 ARG A C 1
ATOM 1500 O O . ARG A 1 213 ? 16.436 -1.596 22.768 1.00 16.34 190 ARG A O 1
ATOM 1508 N N . GLN A 1 214 ? 14.590 -2.268 21.621 1.00 17.19 191 GLN A N 1
ATOM 1509 C CA . GLN A 1 214 ? 13.814 -2.538 22.850 1.00 16.82 191 GLN A CA 1
ATOM 1510 C C . GLN A 1 214 ? 14.499 -3.569 23.760 1.00 18.85 191 GLN A C 1
ATOM 1511 O O . GLN A 1 214 ? 14.317 -3.555 24.984 1.00 18.80 191 GLN A O 1
ATOM 1517 N N . ARG A 1 215 ? 15.299 -4.442 23.153 1.00 16.89 192 ARG A N 1
ATOM 1518 C CA . ARG A 1 215 ? 15.987 -5.515 23.860 1.00 18.94 192 ARG A CA 1
ATOM 1519 C C . ARG A 1 215 ? 17.301 -5.070 24.489 1.00 16.63 192 ARG A C 1
ATOM 1520 O O . ARG A 1 215 ? 17.811 -5.741 25.390 1.00 20.03 192 ARG A O 1
ATOM 1528 N N . LEU A 1 216 ? 17.867 -3.963 23.993 1.00 16.87 193 LEU A N 1
ATOM 1529 C CA . LEU A 1 216 ? 19.251 -3.597 24.298 1.00 15.09 193 LEU A CA 1
ATOM 1530 C C . LEU A 1 216 ? 19.319 -2.473 25.304 1.00 15.70 193 LEU A C 1
ATOM 1531 O O . LEU A 1 216 ? 18.295 -1.906 25.681 1.00 15.39 193 LEU A O 1
ATOM 1536 N N . ASN A 1 217 ? 20.546 -2.196 25.739 1.00 14.75 194 ASN A N 1
ATOM 1537 C CA . ASN A 1 217 ? 20.851 -1.088 26.643 1.00 15.67 194 ASN A CA 1
ATOM 1538 C C . ASN A 1 217 ? 21.996 -0.219 26.124 1.00 14.82 194 ASN A C 1
ATOM 1539 O O . ASN A 1 217 ? 22.668 0.479 26.897 1.00 14.90 194 ASN A O 1
ATOM 1544 N N . ILE A 1 218 ? 22.234 -0.280 24.816 1.00 14.89 195 ILE A N 1
ATOM 1545 C CA . ILE A 1 218 ? 23.174 0.601 24.135 1.00 14.30 195 ILE A CA 1
ATOM 1546 C C . ILE A 1 218 ? 22.408 1.296 23.012 1.00 13.22 195 ILE A C 1
ATOM 1547 O O . ILE A 1 218 ? 21.424 0.751 22.497 1.00 15.49 195 ILE A O 1
ATOM 1552 N N . PRO A 1 219 ? 22.843 2.510 22.620 1.00 13.86 196 PRO A N 1
ATOM 1553 C CA . PRO A 1 219 ? 22.166 3.148 21.479 1.00 13.58 196 PRO A CA 1
ATOM 1554 C C . PRO A 1 219 ? 22.199 2.321 20.214 1.00 14.53 196 PRO A C 1
ATOM 1555 O O . PRO A 1 219 ? 23.237 1.725 19.876 1.00 15.82 196 PRO A O 1
ATOM 1559 N N . VAL A 1 220 ? 21.059 2.330 19.526 1.00 13.92 197 VAL A N 1
ATOM 1560 C CA . VAL A 1 220 ? 20.918 1.729 18.219 1.00 13.61 197 VAL A CA 1
ATOM 1561 C C . VAL A 1 220 ? 20.744 2.852 17.206 1.00 15.10 197 VAL A C 1
ATOM 1562 O O . VAL A 1 220 ? 19.923 3.763 17.387 1.00 16.14 197 VAL A O 1
ATOM 1566 N N . ILE A 1 221 ? 21.561 2.783 16.164 1.00 15.40 198 ILE A N 1
ATOM 1567 C CA . ILE A 1 221 ? 21.544 3.742 15.082 1.00 15.20 198 ILE A CA 1
ATOM 1568 C C . ILE A 1 221 ? 20.913 3.078 13.858 1.00 14.22 198 ILE A C 1
ATOM 1569 O O . ILE A 1 221 ? 21.436 2.101 13.341 1.00 15.65 198 ILE A O 1
ATOM 1574 N N . ALA A 1 222 ? 19.778 3.601 13.415 1.00 14.62 199 ALA A N 1
ATOM 1575 C CA . ALA A 1 222 ? 19.027 3.001 12.306 1.00 13.41 199 ALA A CA 1
ATOM 1576 C C . ALA A 1 222 ? 19.650 3.348 10.976 1.00 14.84 199 ALA A C 1
ATOM 1577 O O . ALA A 1 222 ? 20.044 4.485 10.746 1.00 15.70 199 ALA A O 1
ATOM 1579 N N . ASN A 1 223 ? 19.697 2.374 10.080 1.00 13.97 200 ASN A N 1
ATOM 1580 C CA . ASN A 1 223 ? 20.286 2.591 8.772 1.00 14.09 200 ASN A CA 1
ATOM 1581 C C . ASN A 1 223 ? 19.515 1.864 7.674 1.00 15.66 200 ASN A C 1
ATOM 1582 O O . ASN A 1 223 ? 19.018 0.743 7.861 1.00 14.91 200 ASN A O 1
ATOM 1587 N N . GLY A 1 224 ? 19.407 2.544 6.541 1.00 15.52 201 GLY A N 1
ATOM 1588 C CA . GLY A 1 224 ? 18.895 1.950 5.310 1.00 15.45 201 GLY A CA 1
ATOM 1589 C C . GLY A 1 224 ? 17.707 2.722 4.764 1.00 16.54 201 GLY A C 1
ATOM 1590 O O . GLY A 1 224 ? 16.719 2.907 5.454 1.00 15.79 201 GLY A O 1
ATOM 1591 N N . GLU A 1 225 ? 17.807 3.168 3.506 1.00 17.52 202 GLU A N 1
ATOM 1592 C CA . GLU A 1 225 ? 16.683 3.797 2.788 1.00 17.69 202 GLU A CA 1
ATOM 1593 C C . GLU A 1 225 ? 16.216 5.121 3.371 1.00 17.58 202 GLU A C 1
ATOM 1594 O O . GLU A 1 225 ? 15.056 5.491 3.211 1.00 19.97 202 GLU A O 1
ATOM 1600 N N . ILE A 1 226 ? 17.115 5.846 4.027 1.00 17.49 203 ILE A N 1
ATOM 1601 C CA . ILE A 1 226 ? 16.817 7.222 4.434 1.00 17.86 203 ILE A CA 1
ATOM 1602 C C . ILE A 1 226 ? 17.323 8.183 3.363 1.00 17.19 203 ILE A C 1
ATOM 1603 O O . ILE A 1 226 ? 18.521 8.293 3.147 1.00 19.91 203 ILE A O 1
ATOM 1608 N N . TRP A 1 227 ? 16.386 8.869 2.706 1.00 18.19 204 TRP A N 1
ATOM 1609 C CA . TRP A 1 227 ? 16.651 9.675 1.502 1.00 18.59 204 TRP A CA 1
ATOM 1610 C C . TRP A 1 227 ? 16.281 11.142 1.626 1.00 20.60 204 TRP A C 1
ATOM 1611 O O . TRP A 1 227 ? 16.663 11.937 0.770 1.00 20.90 204 TRP A O 1
ATOM 1622 N N . ASP A 1 228 ? 15.481 11.483 2.634 1.00 20.17 205 ASP A N 1
ATOM 1623 C CA . ASP A 1 228 ? 14.906 12.824 2.758 1.00 21.39 205 ASP A CA 1
ATOM 1624 C C . ASP A 1 228 ? 14.330 13.023 4.156 1.00 21.04 205 ASP A C 1
ATOM 1625 O O . ASP A 1 228 ? 14.425 12.129 5.020 1.00 19.99 205 ASP A O 1
ATOM 1630 N N . TRP A 1 229 ? 13.741 14.190 4.395 1.00 21.38 206 TRP A N 1
ATOM 1631 C CA . TRP A 1 229 ? 13.243 14.503 5.740 1.00 20.77 206 TRP A CA 1
ATOM 1632 C C . TRP A 1 229 ? 12.172 13.522 6.216 1.00 20.41 206 TRP A C 1
ATOM 1633 O O . TRP A 1 229 ? 12.267 12.984 7.321 1.00 21.39 206 TRP A O 1
ATOM 1644 N N . GLN A 1 230 ? 11.171 13.271 5.377 1.00 21.34 207 GLN A N 1
ATOM 1645 C CA . GLN A 1 230 ? 10.036 12.427 5.754 1.00 22.80 207 GLN A CA 1
ATOM 1646 C C . GLN A 1 230 ? 10.445 10.989 6.007 1.00 20.68 207 GLN A C 1
ATOM 1647 O O . GLN A 1 230 ? 9.976 10.383 6.979 1.00 21.07 207 GLN A O 1
ATOM 1653 N N . SER A 1 231 ? 11.300 10.429 5.151 1.00 21.76 208 SER A N 1
ATOM 1654 C CA . SER A 1 231 ? 11.776 9.052 5.369 1.00 20.80 208 SER A CA 1
ATOM 1655 C C . SER A 1 231 ? 12.539 8.914 6.684 1.00 18.90 208 SER A C 1
ATOM 1656 O O . SER A 1 231 ? 12.377 7.923 7.391 1.00 18.69 208 SER A O 1
ATOM 1659 N N . ALA A 1 232 ? 13.335 9.919 7.039 1.00 17.21 209 ALA A N 1
ATOM 1660 C CA . ALA A 1 232 ? 14.011 9.903 8.346 1.00 18.18 209 ALA A CA 1
ATOM 1661 C C . ALA A 1 232 ? 13.003 9.965 9.524 1.00 19.28 209 ALA A C 1
ATOM 1662 O O . ALA A 1 232 ? 13.164 9.256 10.518 1.00 18.39 209 ALA A O 1
ATOM 1664 N N . GLN A 1 233 ? 11.991 10.828 9.405 1.00 19.51 210 GLN A N 1
ATOM 1665 C CA . GLN A 1 233 ? 10.911 10.916 10.404 1.00 18.61 210 GLN A CA 1
ATOM 1666 C C . GLN A 1 233 ? 10.232 9.555 10.604 1.00 19.85 210 GLN A C 1
ATOM 1667 O O . GLN A 1 233 ? 10.027 9.132 11.733 1.00 19.22 210 GLN A O 1
ATOM 1673 N N . GLN A 1 234 ? 9.892 8.890 9.502 1.00 19.20 211 GLN A N 1
ATOM 1674 C CA . GLN A 1 234 ? 9.245 7.579 9.535 1.00 18.16 211 GLN A CA 1
ATOM 1675 C C . GLN A 1 234 ? 10.157 6.547 10.190 1.00 17.35 211 GLN A C 1
ATOM 1676 O O . GLN A 1 234 ? 9.721 5.750 11.028 1.00 17.66 211 GLN A O 1
ATOM 1682 N N . CYS A 1 235 ? 11.426 6.566 9.806 1.00 18.62 212 CYS A N 1
ATOM 1683 C CA . CYS A 1 235 ? 12.406 5.642 10.355 1.00 17.05 212 CYS A CA 1
ATOM 1684 C C . CYS A 1 235 ? 12.518 5.778 11.875 1.00 17.55 212 CYS A C 1
ATOM 1685 O O . CYS A 1 235 ? 12.457 4.787 12.625 1.00 17.95 212 CYS A O 1
ATOM 1688 N N . MET A 1 236 ? 12.657 7.015 12.333 1.00 18.96 213 MET A N 1
ATOM 1689 C CA . MET A 1 236 ? 12.759 7.276 13.771 1.00 19.65 213 MET A CA 1
ATOM 1690 C C . MET A 1 236 ? 11.491 6.891 14.534 1.00 17.78 213 MET A C 1
ATOM 1691 O O . MET A 1 236 ? 11.571 6.330 15.635 1.00 19.51 213 MET A O 1
ATOM 1696 N N . ALA A 1 237 ? 10.332 7.193 13.956 1.00 19.00 214 ALA A N 1
ATOM 1697 C CA . ALA A 1 237 ? 9.052 6.884 14.578 1.00 20.79 214 ALA A CA 1
ATOM 1698 C C . ALA A 1 237 ? 8.855 5.380 14.727 1.00 18.15 214 ALA A C 1
ATOM 1699 O O . ALA A 1 237 ? 8.469 4.898 15.790 1.00 21.23 214 ALA A O 1
ATOM 1701 N N . ILE A 1 238 ? 9.170 4.641 13.667 1.00 18.19 215 ILE A N 1
ATOM 1702 C CA . ILE A 1 238 ? 8.986 3.196 13.633 1.00 18.35 215 ILE A CA 1
ATOM 1703 C C . ILE A 1 238 ? 10.011 2.486 14.512 1.00 17.49 215 ILE A C 1
ATOM 1704 O O . ILE A 1 238 ? 9.655 1.610 15.296 1.00 19.97 215 ILE A O 1
ATOM 1709 N N . SER A 1 239 ? 11.280 2.858 14.384 1.00 17.04 216 SER A N 1
ATOM 1710 C CA . SER A 1 239 ? 12.357 2.178 15.134 1.00 17.38 216 SER A CA 1
ATOM 1711 C C . SER A 1 239 ? 12.501 2.666 16.576 1.00 17.39 216 SER A C 1
ATOM 1712 O O . SER A 1 239 ? 13.086 1.984 17.418 1.00 17.86 216 SER A O 1
ATOM 1715 N N . GLY A 1 240 ? 11.995 3.861 16.850 1.00 18.25 217 GLY A N 1
ATOM 1716 C CA . GLY A 1 240 ? 12.226 4.509 18.149 1.00 18.37 217 GLY A CA 1
ATOM 1717 C C . GLY A 1 240 ? 13.663 5.004 18.328 1.00 17.08 217 GLY A C 1
ATOM 1718 O O . GLY A 1 240 ? 14.054 5.427 19.422 1.00 18.91 217 GLY A O 1
ATOM 1719 N N . CYS A 1 241 ? 14.455 4.963 17.260 1.00 16.63 218 CYS A N 1
ATOM 1720 C CA . CYS A 1 241 ? 15.825 5.472 17.281 1.00 16.16 218 CYS A CA 1
ATOM 1721 C C . CYS A 1 241 ? 15.860 6.976 17.056 1.00 18.72 218 CYS A C 1
ATOM 1722 O O . CYS A 1 241 ? 15.215 7.488 16.148 1.00 21.21 218 CYS A O 1
ATOM 1725 N N . ASP A 1 242 ? 16.625 7.667 17.895 1.00 17.31 219 ASP A N 1
ATOM 1726 C CA . ASP A 1 242 ? 16.916 9.095 17.724 1.00 17.69 219 ASP A CA 1
ATOM 1727 C C . ASP A 1 242 ? 18.269 9.343 17.057 1.00 17.85 219 ASP A C 1
ATOM 1728 O O . ASP A 1 242 ? 18.839 10.439 17.126 1.00 20.68 219 ASP A O 1
ATOM 1733 N N . ALA A 1 243 ? 18.785 8.304 16.423 1.00 16.00 220 ALA A N 1
ATOM 1734 C CA . ALA A 1 243 ? 20.036 8.381 15.692 1.00 15.87 220 ALA A CA 1
ATOM 1735 C C . ALA A 1 243 ? 19.907 7.531 14.438 1.00 16.64 220 ALA A C 1
ATOM 1736 O O . ALA A 1 243 ? 19.369 6.401 14.484 1.00 16.37 220 ALA A O 1
ATOM 1738 N N . VAL A 1 244 ? 20.380 8.095 13.316 1.00 15.02 221 VAL A N 1
ATOM 1739 C CA . VAL A 1 244 ? 20.331 7.439 12.027 1.00 14.88 221 VAL A CA 1
ATOM 1740 C C . VAL A 1 244 ? 21.661 7.572 11.291 1.00 14.19 221 VAL A C 1
ATOM 1741 O O . VAL A 1 244 ? 22.454 8.477 11.565 1.00 17.50 221 VAL A O 1
ATOM 1745 N N . MET A 1 245 ? 21.889 6.657 10.359 1.00 14.37 222 MET A N 1
ATOM 1746 C CA . MET A 1 245 ? 23.044 6.696 9.502 1.00 14.78 222 MET A CA 1
ATOM 1747 C C . MET A 1 245 ? 22.565 6.707 8.046 1.00 16.19 222 MET A C 1
ATOM 1748 O O . MET A 1 245 ? 21.688 5.939 7.659 1.00 16.05 222 MET A O 1
ATOM 1753 N N . ILE A 1 246 ? 23.193 7.566 7.255 1.00 16.09 223 ILE A N 1
ATOM 1754 C CA . ILE A 1 246 ? 22.839 7.750 5.860 1.00 17.52 223 ILE A CA 1
ATOM 1755 C C . ILE A 1 246 ? 24.064 7.481 5.005 1.00 17.81 223 ILE A C 1
ATOM 1756 O O . ILE A 1 246 ? 25.135 8.037 5.254 1.00 18.48 223 ILE A O 1
ATOM 1761 N N . GLY A 1 247 ? 23.906 6.602 4.013 1.00 17.05 224 GLY A N 1
ATOM 1762 C CA . GLY A 1 247 ? 24.963 6.308 3.060 1.00 17.39 224 GLY A CA 1
ATOM 1763 C C . GLY A 1 247 ? 24.670 6.858 1.673 1.00 16.96 224 GLY A C 1
ATOM 1764 O O . GLY A 1 247 ? 25.029 7.996 1.364 1.00 18.61 224 GLY A O 1
ATOM 1765 N N . ARG A 1 248 ? 24.006 6.060 0.828 1.00 17.22 225 ARG A N 1
ATOM 1766 C CA . ARG A 1 248 ? 23.826 6.449 -0.594 1.00 16.90 225 ARG A CA 1
ATOM 1767 C C . ARG A 1 248 ? 23.083 7.794 -0.741 1.00 17.87 225 ARG A C 1
ATOM 1768 O O . ARG A 1 248 ? 23.374 8.581 -1.642 1.00 18.96 225 ARG A O 1
ATOM 1776 N N . GLY A 1 249 ? 22.124 8.036 0.142 1.00 17.80 226 GLY A N 1
ATOM 1777 C CA . GLY A 1 249 ? 21.338 9.267 0.141 1.00 19.87 226 GLY A CA 1
ATOM 1778 C C . GLY A 1 249 ? 22.181 10.516 0.321 1.00 20.37 226 GLY A C 1
ATOM 1779 O O . GLY A 1 249 ? 21.802 11.589 -0.143 1.00 21.01 226 GLY A O 1
ATOM 1780 N N . ALA A 1 250 ? 23.320 10.362 0.999 1.00 20.25 227 ALA A N 1
ATOM 1781 C CA . ALA A 1 250 ? 24.233 11.466 1.273 1.00 18.39 227 ALA A CA 1
ATOM 1782 C C . ALA A 1 250 ? 25.014 11.899 0.021 1.00 20.80 227 ALA A C 1
ATOM 1783 O O . ALA A 1 250 ? 25.509 13.017 -0.034 1.00 20.63 227 ALA A O 1
ATOM 1785 N N . LEU A 1 251 ? 25.120 11.003 -0.967 1.00 19.53 228 LEU A N 1
ATOM 1786 C CA . LEU A 1 251 ? 25.666 11.328 -2.291 1.00 18.66 228 LEU A CA 1
ATOM 1787 C C . LEU A 1 251 ? 24.568 11.879 -3.215 1.00 21.08 228 LEU A C 1
ATOM 1788 O O . LEU A 1 251 ? 24.801 12.845 -3.969 1.00 20.43 228 LEU A O 1
ATOM 1793 N N . ASN A 1 252 ? 23.380 11.265 -3.175 1.00 19.94 229 ASN A N 1
ATOM 1794 C CA . ASN A 1 252 ? 22.245 11.707 -3.996 1.00 22.73 229 ASN A CA 1
ATOM 1795 C C . ASN A 1 252 ? 21.816 13.129 -3.700 1.00 21.75 229 ASN A C 1
ATOM 1796 O O . ASN A 1 252 ? 21.443 13.851 -4.608 1.00 21.40 229 ASN A O 1
ATOM 1801 N N . ILE A 1 253 ? 21.791 13.472 -2.412 1.00 21.94 230 ILE A N 1
ATOM 1802 C CA . ILE A 1 253 ? 21.448 14.817 -1.933 1.00 19.57 230 ILE A CA 1
ATOM 1803 C C . ILE A 1 253 ? 22.599 15.305 -1.062 1.00 19.59 230 ILE A C 1
ATOM 1804 O O . ILE A 1 253 ? 22.715 14.895 0.077 1.00 21.74 230 ILE A O 1
ATOM 1809 N N . PRO A 1 254 ? 23.482 16.169 -1.611 1.00 20.45 231 PRO A N 1
ATOM 1810 C CA . PRO A 1 254 ? 24.732 16.442 -0.854 1.00 19.49 231 PRO A CA 1
ATOM 1811 C C . PRO A 1 254 ? 24.626 17.154 0.507 1.00 19.53 231 PRO A C 1
ATOM 1812 O O . PRO A 1 254 ? 25.574 17.085 1.283 1.00 22.83 231 PRO A O 1
ATOM 1816 N N . ASN A 1 255 ? 23.511 17.819 0.781 1.00 21.25 232 ASN A N 1
ATOM 1817 C CA . ASN A 1 255 ? 23.245 18.405 2.107 1.00 22.05 232 ASN A CA 1
ATOM 1818 C C . ASN A 1 255 ? 22.247 17.572 2.922 1.00 20.94 232 ASN A C 1
ATOM 1819 O O . ASN A 1 255 ? 21.497 18.114 3.741 1.00 21.79 232 ASN A O 1
ATOM 1824 N N . LEU A 1 256 ? 22.228 16.256 2.722 1.00 22.07 233 LEU A N 1
ATOM 1825 C CA . LEU A 1 256 ? 21.160 15.457 3.328 1.00 21.05 233 LEU A CA 1
ATOM 1826 C C . LEU A 1 256 ? 21.084 15.554 4.860 1.00 20.21 233 LEU A C 1
ATOM 1827 O O . LEU A 1 256 ? 19.987 15.462 5.415 1.00 18.73 233 LEU A O 1
ATOM 1832 N N . SER A 1 257 ? 22.213 15.762 5.553 1.00 19.52 234 SER A N 1
ATOM 1833 C CA . SER A 1 257 ? 22.140 15.868 7.014 1.00 19.96 234 SER A CA 1
ATOM 1834 C C . SER A 1 257 ? 21.258 17.021 7.441 1.00 20.08 234 SER A C 1
ATOM 1835 O O . SER A 1 257 ? 20.538 16.896 8.421 1.00 21.31 234 SER A O 1
ATOM 1838 N N . ARG A 1 258 ? 21.303 18.128 6.697 1.00 21.48 235 ARG A N 1
ATOM 1839 C CA . ARG A 1 258 ? 20.536 19.329 7.049 1.00 24.15 235 ARG A CA 1
ATOM 1840 C C . ARG A 1 258 ? 19.079 19.200 6.580 1.00 24.26 235 ARG A C 1
ATOM 1841 O O . ARG A 1 258 ? 18.172 19.724 7.205 1.00 23.58 235 ARG A O 1
ATOM 1849 N N . VAL A 1 259 ? 18.872 18.492 5.467 1.00 20.39 236 VAL A N 1
ATOM 1850 C CA . VAL A 1 259 ? 17.532 18.103 5.046 1.00 22.43 236 VAL A CA 1
ATOM 1851 C C . VAL A 1 259 ? 16.858 17.307 6.178 1.00 20.18 236 VAL A C 1
ATOM 1852 O O . VAL A 1 259 ? 15.730 17.594 6.567 1.00 20.74 236 VAL A O 1
ATOM 1856 N N . VAL A 1 260 ? 17.570 16.316 6.712 1.00 20.76 237 VAL A N 1
ATOM 1857 C CA . VAL A 1 260 ? 17.018 15.427 7.730 1.00 19.34 237 VAL A CA 1
ATOM 1858 C C . VAL A 1 260 ? 16.841 16.103 9.092 1.00 20.90 237 VAL A C 1
ATOM 1859 O O . VAL A 1 260 ? 15.811 15.934 9.760 1.00 20.69 237 VAL A O 1
ATOM 1863 N N . LYS A 1 261 ? 17.832 16.878 9.507 1.00 21.34 238 LYS A N 1
ATOM 1864 C CA . LYS A 1 261 ? 17.774 17.514 10.835 1.00 23.39 238 LYS A CA 1
ATOM 1865 C C . LYS A 1 261 ? 16.815 18.698 10.904 1.00 23.63 238 LYS A C 1
ATOM 1866 O O . LYS A 1 261 ? 16.133 18.891 11.917 1.00 23.80 238 LYS A O 1
ATOM 1872 N N . TYR A 1 262 ? 16.764 19.483 9.828 1.00 24.10 239 TYR A N 1
ATOM 1873 C CA . TYR A 1 262 ? 16.119 20.803 9.861 1.00 26.39 239 TYR A CA 1
ATOM 1874 C C . TYR A 1 262 ? 15.005 20.993 8.824 1.00 25.81 239 TYR A C 1
ATOM 1875 O O . TYR A 1 262 ? 14.383 22.058 8.775 1.00 28.84 239 TYR A O 1
ATOM 1884 N N . ASN A 1 263 ? 14.760 19.961 8.017 1.00 26.23 240 ASN A N 1
ATOM 1885 C CA . ASN A 1 263 ? 13.770 19.991 6.947 1.00 27.92 240 ASN A CA 1
ATOM 1886 C C . ASN A 1 263 ? 14.075 21.126 5.961 1.00 27.98 240 ASN A C 1
ATOM 1887 O O . ASN A 1 263 ? 13.176 21.765 5.411 1.00 31.03 240 ASN A O 1
ATOM 1892 N N . GLU A 1 264 ? 15.367 21.361 5.736 1.00 27.20 241 GLU A N 1
ATOM 1893 C CA . GLU A 1 264 ? 15.794 22.330 4.725 1.00 29.61 241 GLU A CA 1
ATOM 1894 C C . GLU A 1 264 ? 15.635 21.695 3.339 1.00 29.92 241 GLU A C 1
ATOM 1895 O O . GLU A 1 264 ? 15.627 20.463 3.221 1.00 27.04 241 GLU A O 1
ATOM 1901 N N . PRO A 1 265 ? 15.477 22.527 2.295 1.00 29.59 242 PRO A N 1
ATOM 1902 C CA . PRO A 1 265 ? 15.395 22.036 0.913 1.00 27.86 242 PRO A CA 1
ATOM 1903 C C . PRO A 1 265 ? 16.683 21.356 0.473 1.00 27.74 242 PRO A C 1
ATOM 1904 O O . PRO A 1 265 ? 17.761 21.683 1.000 1.00 26.68 242 PRO A O 1
ATOM 1908 N N . ARG A 1 266 ? 16.581 20.433 -0.486 1.00 26.21 243 ARG A N 1
ATOM 1909 C CA . ARG A 1 266 ? 17.770 19.797 -1.061 1.00 25.17 243 ARG A CA 1
ATOM 1910 C C . ARG A 1 266 ? 18.699 20.860 -1.641 1.00 29.73 243 ARG A C 1
ATOM 1911 O O . ARG A 1 266 ? 18.257 21.943 -2.030 1.00 28.56 243 ARG A O 1
ATOM 1919 N N . MET A 1 267 ? 19.990 20.554 -1.674 1.00 28.60 244 MET A N 1
ATOM 1920 C CA . MET A 1 267 ? 20.954 21.470 -2.251 1.00 29.56 244 MET A CA 1
ATOM 1921 C C . MET A 1 267 ? 20.536 21.795 -3.684 1.00 28.14 244 MET A C 1
ATOM 1922 O O . MET A 1 267 ? 20.298 20.878 -4.488 1.00 27.68 244 MET A O 1
ATOM 1927 N N . PRO A 1 268 ? 20.423 23.100 -4.020 1.00 29.46 245 PRO A N 1
ATOM 1928 C CA . PRO A 1 268 ? 20.175 23.424 -5.436 1.00 29.22 245 PRO A CA 1
ATOM 1929 C C . PRO A 1 268 ? 21.275 22.893 -6.379 1.00 27.53 245 PRO A C 1
ATOM 1930 O O . PRO A 1 268 ? 22.439 22.797 -5.976 1.00 29.25 245 PRO A O 1
ATOM 1934 N N . TRP A 1 269 ? 20.905 22.574 -7.621 1.00 32.19 246 TRP A N 1
ATOM 1935 C CA . TRP A 1 269 ? 21.850 22.035 -8.604 1.00 29.78 246 TRP A CA 1
ATOM 1936 C C . TRP A 1 269 ? 23.116 22.884 -8.797 1.00 31.21 246 TRP A C 1
ATOM 1937 O O . TRP A 1 269 ? 24.215 22.333 -8.827 1.00 31.13 246 TRP A O 1
ATOM 1948 N N . PRO A 1 270 ? 22.974 24.223 -8.943 1.00 29.75 247 PRO A N 1
ATOM 1949 C CA . PRO A 1 270 ? 24.173 25.040 -9.094 1.00 33.48 247 PRO A CA 1
ATOM 1950 C C . PRO A 1 270 ? 25.189 24.869 -7.950 1.00 29.90 247 PRO A C 1
ATOM 1951 O O . PRO A 1 270 ? 26.393 24.884 -8.206 1.00 34.51 247 PRO A O 1
ATOM 1955 N N . GLU A 1 271 ? 24.713 24.686 -6.714 1.00 30.79 248 GLU A N 1
ATOM 1956 C CA . GLU A 1 271 ? 25.605 24.432 -5.586 1.00 31.74 248 GLU A CA 1
ATOM 1957 C C . GLU A 1 271 ? 26.207 23.025 -5.667 1.00 30.49 248 GLU A C 1
ATOM 1958 O O . GLU A 1 271 ? 27.351 22.819 -5.280 1.00 27.49 248 GLU A O 1
ATOM 1964 N N . VAL A 1 272 ? 25.438 22.062 -6.178 1.00 27.13 249 VAL A N 1
ATOM 1965 C CA . VAL A 1 272 ? 25.983 20.732 -6.447 1.00 28.92 249 VAL A CA 1
ATOM 1966 C C . VAL A 1 272 ? 27.126 20.828 -7.457 1.00 26.23 249 VAL A C 1
ATOM 1967 O O . VAL A 1 272 ? 28.190 20.252 -7.258 1.00 26.13 249 VAL A O 1
ATOM 1971 N N . VAL A 1 273 ? 26.925 21.588 -8.529 1.00 26.34 250 VAL A N 1
ATOM 1972 C CA . VAL A 1 273 ? 27.985 21.730 -9.518 1.00 31.34 250 VAL A CA 1
ATOM 1973 C C . VAL A 1 273 ? 29.234 22.366 -8.892 1.00 30.22 250 VAL A C 1
ATOM 1974 O O . VAL A 1 273 ? 30.358 21.942 -9.178 1.00 32.85 250 VAL A O 1
ATOM 1978 N N . ALA A 1 274 ? 29.026 23.362 -8.027 1.00 30.73 251 ALA A N 1
ATOM 1979 C CA . ALA A 1 274 ? 30.124 24.030 -7.341 1.00 31.30 251 ALA A CA 1
ATOM 1980 C C . ALA A 1 274 ? 30.922 23.037 -6.516 1.00 31.25 251 ALA A C 1
ATOM 1981 O O . ALA A 1 274 ? 32.154 23.101 -6.472 1.00 33.33 251 ALA A O 1
ATOM 1983 N N . LEU A 1 275 ? 30.201 22.121 -5.864 1.00 30.18 252 LEU A N 1
ATOM 1984 C CA . LEU A 1 275 ? 30.804 21.051 -5.076 1.00 28.56 252 LEU A CA 1
ATOM 1985 C C . LEU A 1 275 ? 31.667 20.130 -5.948 1.00 28.55 252 LEU A C 1
ATOM 1986 O O . LEU A 1 275 ? 32.805 19.805 -5.582 1.00 27.15 252 LEU A O 1
ATOM 1991 N N . LEU A 1 276 ? 31.129 19.724 -7.104 1.00 27.17 253 LEU A N 1
ATOM 1992 C CA . LEU A 1 276 ? 31.877 18.900 -8.068 1.00 27.69 253 LEU A CA 1
ATOM 1993 C C . LEU A 1 276 ? 33.127 19.636 -8.583 1.00 28.25 253 LEU A C 1
ATOM 1994 O O . LEU A 1 276 ? 34.188 19.028 -8.743 1.00 28.21 253 LEU A O 1
ATOM 1999 N N . GLN A 1 277 ? 33.002 20.940 -8.822 1.00 30.29 254 GLN A N 1
ATOM 2000 C CA . GLN A 1 277 ? 34.146 21.759 -9.209 1.00 31.32 254 GLN A CA 1
ATOM 2001 C C . GLN A 1 277 ? 35.231 21.752 -8.132 1.00 32.12 254 GLN A C 1
ATOM 2002 O O . GLN A 1 277 ? 36.405 21.542 -8.430 1.00 32.21 254 GLN A O 1
ATOM 2008 N N . LYS A 1 278 ? 34.841 21.953 -6.875 1.00 32.43 255 LYS A N 1
ATOM 2009 C CA . LYS A 1 278 ? 35.806 21.868 -5.766 1.00 32.65 255 LYS A CA 1
ATOM 2010 C C . LYS A 1 278 ? 36.486 20.496 -5.730 1.00 27.43 255 LYS A C 1
ATOM 2011 O O . LYS A 1 278 ? 37.687 20.401 -5.518 1.00 30.52 255 LYS A O 1
ATOM 2017 N N . TYR A 1 279 ? 35.710 19.437 -5.960 1.00 27.15 256 TYR A N 1
ATOM 2018 C CA . TYR A 1 279 ? 36.247 18.076 -5.994 1.00 27.82 256 TYR A CA 1
ATOM 2019 C C . TYR A 1 279 ? 37.340 17.929 -7.045 1.00 29.73 256 TYR A C 1
ATOM 2020 O O . TYR A 1 279 ? 38.359 17.285 -6.773 1.00 28.26 256 TYR A O 1
ATOM 2029 N N . THR A 1 280 ? 37.141 18.528 -8.231 1.00 30.59 257 THR A N 1
ATOM 2030 C CA . THR A 1 280 ? 38.139 18.436 -9.313 1.00 35.25 257 THR A CA 1
ATOM 2031 C C . THR A 1 280 ? 39.456 19.143 -8.964 1.00 32.24 257 THR A C 1
ATOM 2032 O O . THR A 1 280 ? 40.481 18.868 -9.570 1.00 35.49 257 THR A O 1
ATOM 2036 N N . ARG A 1 281 ? 39.412 20.047 -7.991 1.00 31.78 258 ARG A N 1
ATOM 2037 C CA A ARG A 1 281 ? 40.580 20.822 -7.567 0.50 34.62 258 ARG A CA 1
ATOM 2038 C CA B ARG A 1 281 ? 40.610 20.789 -7.592 0.50 34.77 258 ARG A CA 1
ATOM 2039 C C . ARG A 1 281 ? 41.265 20.229 -6.333 1.00 32.97 258 ARG A C 1
ATOM 2040 O O . ARG A 1 281 ? 42.339 20.680 -5.937 1.00 38.25 258 ARG A O 1
ATOM 2055 N N . LEU A 1 282 ? 40.636 19.230 -5.720 1.00 32.74 259 LEU A N 1
ATOM 2056 C CA . LEU A 1 282 ? 41.235 18.520 -4.580 1.00 29.01 259 LEU A CA 1
ATOM 2057 C C . LEU A 1 282 ? 42.175 17.422 -5.088 1.00 34.22 259 LEU A C 1
ATOM 2058 O O . LEU A 1 282 ? 41.784 16.607 -5.921 1.00 37.93 259 LEU A O 1
ATOM 2063 N N . GLU A 1 283 ? 43.404 17.388 -4.583 1.00 35.19 260 GLU A N 1
ATOM 2064 C CA . GLU A 1 283 ? 44.355 16.333 -4.959 1.00 37.10 260 GLU A CA 1
ATOM 2065 C C . GLU A 1 283 ? 44.164 15.055 -4.122 1.00 34.97 260 GLU A C 1
ATOM 2066 O O . GLU A 1 283 ? 43.877 15.110 -2.918 1.00 37.10 260 GLU A O 1
ATOM 2072 N N . LYS A 1 284 ? 44.304 13.907 -4.782 1.00 33.26 261 LYS A N 1
ATOM 2073 C CA . LYS A 1 284 ? 44.184 12.600 -4.140 1.00 32.47 261 LYS A CA 1
ATOM 2074 C C . LYS A 1 284 ? 45.556 11.984 -3.971 1.00 36.37 261 LYS A C 1
ATOM 2075 O O . LYS A 1 284 ? 46.291 11.812 -4.949 1.00 35.58 261 LYS A O 1
ATOM 2081 N N . GLN A 1 285 ? 45.901 11.642 -2.737 1.00 37.51 262 GLN A N 1
ATOM 2082 C CA . GLN A 1 285 ? 47.155 10.968 -2.476 1.00 38.76 262 GLN A CA 1
ATOM 2083 C C . GLN A 1 285 ? 47.227 9.587 -3.127 1.00 39.96 262 GLN A C 1
ATOM 2084 O O . GLN A 1 285 ? 46.284 8.806 -3.044 1.00 39.30 262 GLN A O 1
ATOM 2090 N N . GLY A 1 286 ? 48.349 9.306 -3.788 1.00 43.25 263 GLY A N 1
ATOM 2091 C CA . GLY A 1 286 ? 48.556 8.022 -4.459 1.00 45.43 263 GLY A CA 1
ATOM 2092 C C . GLY A 1 286 ? 47.844 7.865 -5.798 1.00 44.37 263 GLY A C 1
ATOM 2093 O O . GLY A 1 286 ? 47.812 6.768 -6.354 1.00 51.70 263 GLY A O 1
ATOM 2094 N N . ASP A 1 287 ? 47.283 8.958 -6.316 1.00 38.18 264 ASP A N 1
ATOM 2095 C CA . ASP A 1 287 ? 46.499 8.950 -7.561 1.00 39.05 264 ASP A CA 1
ATOM 2096 C C . ASP A 1 287 ? 47.411 8.653 -8.747 1.00 43.79 264 ASP A C 1
ATOM 2097 O O . ASP A 1 287 ? 48.351 9.395 -8.988 1.00 48.41 264 ASP A O 1
ATOM 2102 N N . THR A 1 288 ? 47.130 7.557 -9.461 1.00 54.52 265 THR A N 1
ATOM 2103 C CA . THR A 1 288 ? 47.845 7.183 -10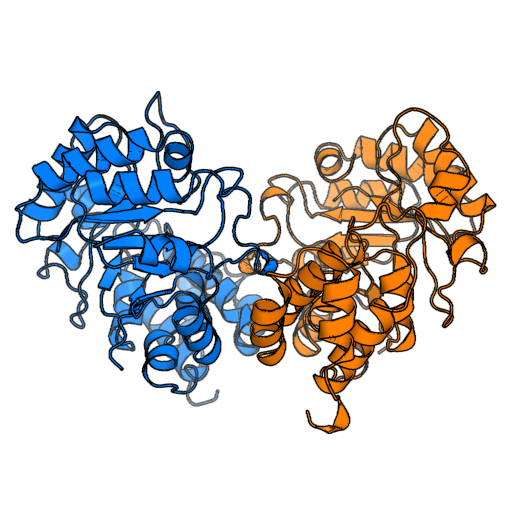.700 1.00 56.03 265 THR A CA 1
ATOM 2104 C C . THR A 1 288 ? 47.490 8.098 -11.871 1.00 54.80 265 THR A C 1
ATOM 2105 O O . THR A 1 288 ? 48.225 8.166 -12.854 1.00 51.65 265 THR A O 1
ATOM 2109 N N . GLY A 1 289 ? 46.344 8.770 -11.776 1.00 47.84 266 GLY A N 1
ATOM 2110 C CA . GLY A 1 289 ? 45.892 9.693 -12.813 1.00 43.20 266 GLY A CA 1
ATOM 2111 C C . GLY A 1 289 ? 44.421 9.577 -13.171 1.00 43.14 266 GLY A C 1
ATOM 2112 O O . GLY A 1 289 ? 43.871 10.493 -13.773 1.00 49.49 266 GLY A O 1
ATOM 2113 N N . LEU A 1 290 ? 43.779 8.466 -12.804 1.00 38.68 267 LEU A N 1
ATOM 2114 C CA . LEU A 1 290 ? 42.370 8.235 -13.157 1.00 40.45 267 LEU A CA 1
ATOM 2115 C C . LEU A 1 290 ? 41.352 8.439 -12.029 1.00 36.69 267 LEU A C 1
ATOM 2116 O O . LEU A 1 290 ? 40.152 8.203 -12.230 1.00 36.16 267 LEU A O 1
ATOM 2121 N N . TYR A 1 291 ? 41.803 8.895 -10.861 1.00 30.94 268 TYR A N 1
ATOM 2122 C CA . TYR A 1 291 ? 40.908 9.048 -9.713 1.00 25.93 268 TYR A CA 1
ATOM 2123 C C . TYR A 1 291 ? 39.703 9.945 -10.043 1.00 27.94 268 TYR A C 1
ATOM 2124 O O . TYR A 1 291 ? 38.553 9.520 -9.874 1.00 27.17 268 TYR A O 1
ATOM 2133 N N . HIS A 1 292 ? 39.945 11.164 -10.529 1.00 27.96 269 HIS A N 1
ATOM 2134 C CA . HIS A 1 292 ? 38.822 12.094 -10.720 1.00 27.44 269 HIS A CA 1
ATOM 2135 C C . HIS A 1 292 ? 37.850 11.639 -11.803 1.00 27.16 269 HIS A C 1
ATOM 2136 O O . HIS A 1 292 ? 36.653 11.863 -11.672 1.00 30.04 269 HIS A O 1
ATOM 2143 N N . VAL A 1 293 ? 38.354 11.005 -12.857 1.00 30.29 270 VAL A N 1
ATOM 2144 C CA . VAL A 1 293 ? 37.478 10.456 -13.908 1.00 30.53 270 VAL A CA 1
ATOM 2145 C C . VAL A 1 293 ? 36.480 9.485 -13.313 1.00 29.63 270 VAL A C 1
ATOM 2146 O O . VAL A 1 293 ? 35.282 9.609 -13.535 1.00 31.02 270 VAL A O 1
ATOM 2150 N N . ALA A 1 294 ? 36.998 8.505 -12.579 1.00 27.04 271 ALA A N 1
ATOM 2151 C CA . ALA A 1 294 ? 36.172 7.467 -11.992 1.00 26.96 271 ALA A CA 1
ATOM 2152 C C . ALA A 1 294 ? 35.219 8.078 -10.971 1.00 24.07 271 ALA A C 1
ATOM 2153 O O . ALA A 1 294 ? 34.037 7.760 -10.966 1.00 25.36 271 ALA A O 1
ATOM 2155 N N . ARG A 1 295 ? 35.719 8.962 -10.107 1.00 25.61 272 ARG A N 1
ATOM 2156 C CA . ARG A 1 295 ? 34.905 9.415 -8.978 1.00 24.36 272 ARG A CA 1
ATOM 2157 C C . ARG A 1 295 ? 33.860 10.460 -9.329 1.00 23.74 272 ARG A C 1
ATOM 2158 O O . ARG A 1 295 ? 32.798 10.476 -8.715 1.00 24.16 272 ARG A O 1
ATOM 2166 N N . ILE A 1 296 ? 34.157 11.346 -10.282 1.00 24.56 273 ILE A N 1
ATOM 2167 C CA . ILE A 1 296 ? 33.146 12.281 -10.781 1.00 23.94 273 ILE A CA 1
ATOM 2168 C C . ILE A 1 296 ? 32.031 11.518 -11.522 1.00 24.24 273 ILE A C 1
ATOM 2169 O O . ILE A 1 296 ? 30.852 11.772 -11.290 1.00 25.34 273 ILE A O 1
ATOM 2174 N N . LYS A 1 297 ? 32.387 10.572 -12.391 1.00 24.34 274 LYS A N 1
ATOM 2175 C CA . LYS A 1 297 ? 31.360 9.753 -13.038 1.00 23.04 274 LYS A CA 1
ATOM 2176 C C . LYS A 1 297 ? 30.518 8.995 -12.006 1.00 21.01 274 LYS A C 1
ATOM 2177 O O . LYS A 1 297 ? 29.285 8.946 -12.106 1.00 23.67 274 LYS A O 1
ATOM 2183 N N . GLN A 1 298 ? 31.176 8.420 -11.007 1.00 21.73 275 GLN A N 1
ATOM 2184 C CA . GLN A 1 298 ? 30.459 7.691 -9.970 1.00 21.92 275 GLN A CA 1
ATOM 2185 C C . GLN A 1 298 ? 29.489 8.588 -9.203 1.00 21.06 275 GLN A C 1
ATOM 2186 O O . GLN A 1 298 ? 28.332 8.237 -9.022 1.00 21.20 275 GLN A O 1
ATOM 2192 N N . TRP A 1 299 ? 29.951 9.757 -8.766 1.00 21.69 276 TRP A N 1
ATOM 2193 C CA . TRP A 1 299 ? 29.075 10.635 -8.002 1.00 21.69 276 TRP A CA 1
ATOM 2194 C C . TRP A 1 299 ? 27.892 11.080 -8.873 1.00 22.32 276 TRP A C 1
ATOM 2195 O O . TRP A 1 299 ? 26.762 11.104 -8.411 1.00 20.96 276 TRP A O 1
ATOM 2206 N N . LEU A 1 300 ? 28.141 11.413 -10.137 1.00 22.52 277 LEU A N 1
ATOM 2207 C CA . LEU A 1 300 ? 27.047 11.748 -11.037 1.00 21.73 277 LEU A CA 1
ATOM 2208 C C . LEU A 1 300 ? 26.060 10.588 -11.209 1.00 23.01 277 LEU A C 1
ATOM 2209 O O . LEU A 1 300 ? 24.850 10.827 -11.311 1.00 23.95 277 LEU A O 1
ATOM 2214 N N . SER A 1 301 ? 26.564 9.345 -11.207 1.00 22.05 278 SER A N 1
ATOM 2215 C CA . SER A 1 301 ? 25.693 8.169 -11.329 1.00 20.51 278 SER A CA 1
ATOM 2216 C C . SER A 1 301 ? 24.703 8.058 -10.161 1.00 20.07 278 SER A C 1
ATOM 2217 O O . SER A 1 301 ? 23.601 7.561 -10.345 1.00 25.99 278 SER A O 1
ATOM 2220 N N . TYR A 1 302 ? 25.116 8.532 -8.980 1.00 21.01 279 TYR A N 1
ATOM 2221 C CA . TYR A 1 302 ? 24.241 8.679 -7.806 1.00 20.20 279 TYR A CA 1
ATOM 2222 C C . TYR A 1 302 ? 23.311 9.886 -7.974 1.00 22.58 279 TYR A C 1
ATOM 2223 O O . TYR A 1 302 ? 22.102 9.780 -7.774 1.00 22.44 279 TYR A O 1
ATOM 2232 N N . LEU A 1 303 ? 23.874 11.035 -8.337 1.00 21.20 280 LEU A N 1
ATOM 2233 C CA . LEU A 1 303 ? 23.097 12.271 -8.416 1.00 21.91 280 LEU A CA 1
ATOM 2234 C C . LEU A 1 303 ? 21.957 12.229 -9.413 1.00 21.97 280 LEU A C 1
ATOM 2235 O O . LEU A 1 303 ? 20.953 12.916 -9.232 1.00 23.64 280 LEU A O 1
ATOM 2240 N N . ARG A 1 304 ? 22.088 11.422 -10.466 1.00 23.96 281 ARG A N 1
ATOM 2241 C CA . ARG A 1 304 ? 21.026 11.336 -11.468 1.00 26.58 281 ARG A CA 1
ATOM 2242 C C . ARG A 1 304 ? 19.712 10.771 -10.918 1.00 26.67 281 ARG A C 1
ATOM 2243 O O . ARG A 1 304 ? 18.655 11.001 -11.498 1.00 28.29 281 ARG A O 1
ATOM 2251 N N . LYS A 1 305 ? 19.759 10.074 -9.781 1.00 24.72 282 LYS A N 1
ATOM 2252 C CA . LYS A 1 305 ? 18.534 9.587 -9.137 1.00 22.02 282 LYS A CA 1
ATOM 2253 C C . LYS A 1 305 ? 17.659 10.759 -8.682 1.00 29.02 282 LYS A C 1
ATOM 2254 O O . LYS A 1 305 ? 16.447 10.648 -8.667 1.00 36.24 282 LYS A O 1
ATOM 2260 N N . GLU A 1 306 ? 18.289 11.879 -8.349 1.00 27.29 283 GLU A N 1
ATOM 2261 C CA . GLU A 1 306 ? 17.610 13.010 -7.745 1.00 27.88 283 GLU A CA 1
ATOM 2262 C C . GLU A 1 306 ? 17.542 14.255 -8.644 1.00 27.07 283 GLU A C 1
ATOM 2263 O O . GLU A 1 306 ? 16.554 14.985 -8.614 1.00 30.08 283 GLU A O 1
ATOM 2269 N N . TYR A 1 307 ? 18.594 14.511 -9.417 1.00 23.85 284 TYR A N 1
ATOM 2270 C CA . TYR A 1 307 ? 18.703 15.760 -10.197 1.00 24.73 284 TYR A CA 1
ATOM 2271 C C . TYR A 1 307 ? 18.647 15.455 -11.689 1.00 28.11 284 TYR A C 1
ATOM 2272 O O . TYR A 1 307 ? 19.530 14.752 -12.202 1.00 29.14 284 TYR A O 1
ATOM 2281 N N . ASP A 1 308 ? 17.632 15.989 -12.379 1.00 31.11 285 ASP A N 1
ATOM 2282 C CA . ASP A 1 308 ? 17.507 15.842 -13.843 1.00 32.64 285 ASP A CA 1
ATOM 2283 C C . ASP A 1 308 ? 18.785 16.298 -14.533 1.00 31.53 285 ASP A C 1
ATOM 2284 O O . ASP A 1 308 ? 19.265 15.651 -15.464 1.00 33.82 285 ASP A O 1
ATOM 2289 N N . GLU A 1 309 ? 19.337 17.408 -14.045 1.00 30.72 286 GLU A N 1
ATOM 2290 C CA . GLU A 1 309 ? 20.538 18.000 -14.605 1.00 33.59 286 GLU A CA 1
ATOM 2291 C C . GLU A 1 309 ? 21.747 17.060 -14.546 1.00 29.59 286 GLU A C 1
ATOM 2292 O O . GLU A 1 309 ? 22.634 17.135 -15.392 1.00 30.59 286 GLU A O 1
ATOM 2298 N N . ALA A 1 310 ? 21.770 16.162 -13.559 1.00 28.64 287 ALA A N 1
ATOM 2299 C CA . ALA A 1 310 ? 22.878 15.224 -13.399 1.00 25.57 287 ALA A CA 1
ATOM 2300 C C . ALA A 1 310 ? 22.865 14.152 -14.482 1.00 26.02 287 ALA A C 1
ATOM 2301 O O . ALA A 1 310 ? 23.923 13.683 -14.911 1.00 26.61 287 ALA A O 1
ATOM 2303 N N . THR A 1 311 ? 21.674 13.773 -14.937 1.00 27.63 288 THR A N 1
ATOM 2304 C CA . THR A 1 311 ? 21.570 12.831 -16.063 1.00 25.90 288 THR A CA 1
ATOM 2305 C C . THR A 1 311 ? 22.174 13.448 -17.316 1.00 24.75 288 THR A C 1
ATOM 2306 O O . THR A 1 311 ? 22.952 12.793 -17.998 1.00 29.43 288 THR A O 1
ATOM 2310 N N . GLU A 1 312 ? 21.836 14.706 -17.606 1.00 29.81 289 GLU A N 1
ATOM 2311 C CA . GLU A 1 312 ? 22.393 15.377 -18.786 1.00 31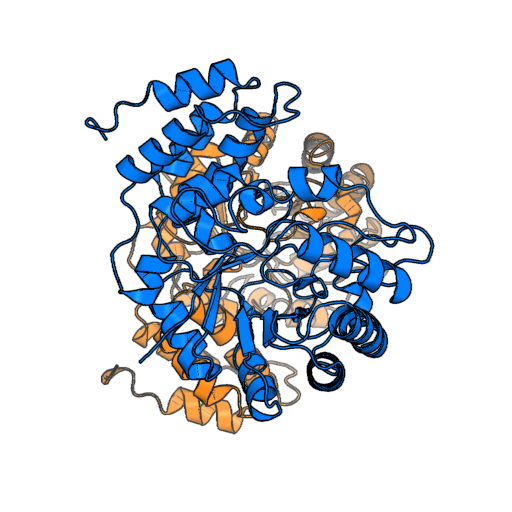.74 289 GLU A CA 1
ATOM 2312 C C . GLU A 1 312 ? 23.910 15.537 -18.687 1.00 31.07 289 GLU A C 1
ATOM 2313 O O . GLU A 1 312 ? 24.621 15.295 -19.667 1.00 32.41 289 GLU A O 1
ATOM 2319 N N . LEU A 1 313 ? 24.404 15.962 -17.522 1.00 27.09 290 LEU A N 1
ATOM 2320 C CA . LEU A 1 313 ? 25.845 16.175 -17.344 1.00 29.12 290 LEU A CA 1
ATOM 2321 C C . LEU A 1 313 ? 26.601 14.853 -17.471 1.00 26.98 290 LEU A C 1
ATOM 2322 O O . LEU A 1 313 ? 27.671 14.794 -18.066 1.00 29.22 290 LEU A O 1
ATOM 2327 N N . PHE A 1 314 ? 26.034 13.790 -16.918 1.00 24.94 291 PHE A N 1
ATOM 2328 C CA . PHE A 1 314 ? 26.625 12.470 -17.055 1.00 25.82 291 PHE A CA 1
ATOM 2329 C C . PHE A 1 314 ? 26.787 12.052 -18.519 1.00 25.14 291 PHE A C 1
ATOM 2330 O O . PHE A 1 314 ? 27.814 11.483 -18.881 1.00 29.50 291 PHE A O 1
ATOM 2338 N N . GLN A 1 315 ? 25.796 12.338 -19.360 1.00 28.50 292 GLN A N 1
ATOM 2339 C CA . GLN A 1 315 ? 25.931 12.027 -20.799 1.00 29.71 292 GLN A CA 1
ATOM 2340 C C . GLN A 1 315 ? 27.111 12.755 -21.423 1.00 30.16 292 GLN A C 1
ATOM 2341 O O . GLN A 1 315 ? 27.820 12.181 -22.250 1.00 31.53 292 GLN A O 1
ATOM 2347 N N . HIS A 1 316 ? 27.314 14.013 -21.031 1.00 32.09 293 HIS A N 1
ATOM 2348 C CA . HIS A 1 316 ? 28.425 14.811 -21.569 1.00 38.06 293 HIS A CA 1
ATOM 2349 C C . HIS A 1 316 ? 29.784 14.312 -21.104 1.00 35.48 293 HIS A C 1
ATOM 2350 O O . HIS A 1 316 ? 30.703 14.218 -21.906 1.00 40.21 293 HIS A O 1
ATOM 2357 N N . VAL A 1 317 ? 29.907 13.969 -19.821 1.00 31.23 294 VAL A N 1
ATOM 2358 C CA . VAL A 1 317 ? 31.211 13.611 -19.274 1.00 32.07 294 VAL A CA 1
ATOM 2359 C C . VAL A 1 317 ? 31.547 12.108 -19.303 1.00 32.86 294 VAL A C 1
ATOM 2360 O O . VAL A 1 317 ? 32.712 11.755 -19.142 1.00 34.20 294 VAL A O 1
ATOM 2364 N N . ARG A 1 318 ? 30.568 11.226 -19.535 1.00 33.24 295 ARG A N 1
ATOM 2365 C CA . ARG A 1 318 ? 30.849 9.773 -19.518 1.00 32.38 295 ARG A CA 1
ATOM 2366 C C . ARG A 1 318 ? 31.859 9.340 -20.589 1.00 33.00 295 ARG A C 1
ATOM 2367 O O . ARG A 1 318 ? 32.541 8.324 -20.437 1.00 32.57 295 ARG A O 1
ATOM 2375 N N . VAL A 1 319 ? 31.938 10.112 -21.669 1.00 35.80 296 VAL A N 1
ATOM 2376 C CA . VAL A 1 319 ? 32.818 9.800 -22.805 1.00 36.76 296 VAL A CA 1
ATOM 2377 C C . VAL A 1 319 ? 34.264 10.255 -22.577 1.00 35.68 296 VAL A C 1
ATOM 2378 O O . VAL A 1 319 ? 35.156 9.912 -23.346 1.0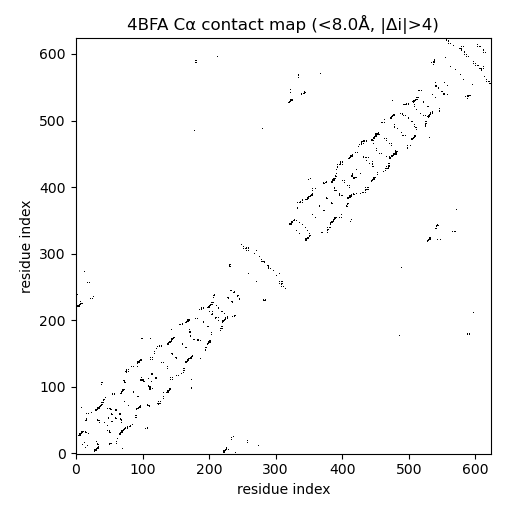0 40.14 296 VAL A O 1
ATOM 2382 N N . LEU A 1 320 ? 34.497 11.035 -21.530 1.00 35.41 297 LEU A N 1
ATOM 2383 C CA . LEU A 1 320 ? 35.842 11.533 -21.241 1.00 33.33 297 LEU A CA 1
ATOM 2384 C C . LEU A 1 320 ? 36.605 10.467 -20.463 1.00 32.05 297 LEU A C 1
ATOM 2385 O O . LEU A 1 320 ? 36.067 9.884 -19.532 1.00 41.94 297 LEU A O 1
ATOM 2390 N N . ASN A 1 321 ? 37.855 10.221 -20.842 1.00 35.78 298 ASN A N 1
ATOM 2391 C CA . ASN A 1 321 ? 38.616 9.064 -20.332 1.00 36.48 298 ASN A CA 1
ATOM 2392 C C . ASN A 1 321 ? 39.827 9.438 -19.475 1.00 36.39 298 ASN A C 1
ATOM 2393 O O . ASN A 1 321 ? 40.640 8.573 -19.125 1.00 41.01 298 ASN A O 1
ATOM 2398 N N . ASN A 1 322 ? 39.938 10.721 -19.131 1.00 37.57 299 ASN A N 1
ATOM 2399 C CA . ASN A 1 322 ? 41.093 11.226 -18.387 1.00 36.64 299 ASN A CA 1
ATOM 2400 C C . ASN A 1 322 ? 40.716 12.399 -17.479 1.00 38.49 299 ASN A C 1
ATOM 2401 O O . ASN A 1 322 ? 39.771 13.145 -17.762 1.00 34.41 299 ASN A O 1
ATOM 2406 N N . SER A 1 323 ? 41.451 12.532 -16.373 1.00 35.68 300 SER A N 1
ATOM 2407 C CA . SER A 1 323 ? 41.090 13.473 -15.326 1.00 35.64 300 SER A CA 1
ATOM 2408 C C . SER A 1 323 ? 41.186 14.930 -15.777 1.00 33.72 300 SER A C 1
ATOM 2409 O O . SER A 1 323 ? 40.277 15.709 -15.492 1.00 38.82 300 SER A O 1
ATOM 2412 N N . PRO A 1 324 ? 42.275 15.313 -16.482 1.00 36.71 301 PRO A N 1
ATOM 2413 C CA . PRO A 1 324 ? 42.303 16.710 -16.943 1.00 35.73 301 PRO A CA 1
ATOM 2414 C C . PRO A 1 324 ? 41.094 17.107 -17.819 1.00 37.09 301 PRO A C 1
ATOM 2415 O O . PRO A 1 324 ? 40.556 18.210 -17.651 1.00 37.90 301 PRO A O 1
ATOM 2419 N N . ASP A 1 325 ? 40.655 16.215 -18.713 1.00 34.96 302 ASP A N 1
ATOM 2420 C CA . ASP A 1 325 ? 39.483 16.496 -19.564 1.00 36.93 302 ASP A CA 1
ATOM 2421 C C . ASP A 1 325 ? 38.206 16.673 -18.742 1.00 33.53 302 ASP A C 1
ATOM 2422 O O . ASP A 1 325 ? 37.430 17.604 -18.981 1.00 35.43 302 ASP A O 1
ATOM 2427 N N . ILE A 1 326 ? 37.980 15.781 -17.782 1.00 33.51 303 ILE A N 1
ATOM 2428 C CA . ILE A 1 326 ? 36.772 15.874 -16.967 1.00 35.51 303 ILE A CA 1
ATOM 2429 C C . ILE A 1 326 ? 36.869 17.090 -16.050 1.00 32.59 303 ILE A C 1
ATOM 2430 O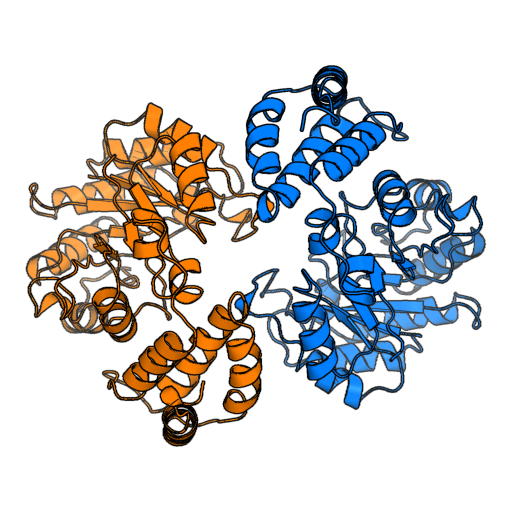 O . ILE A 1 326 ? 35.881 17.786 -15.848 1.00 33.33 303 ILE A O 1
ATOM 2435 N N . ALA A 1 327 ? 38.061 17.374 -15.530 1.00 34.81 304 ALA A N 1
ATOM 2436 C CA . ALA A 1 327 ? 38.248 18.589 -14.730 1.00 34.13 304 ALA A CA 1
ATOM 2437 C C . ALA A 1 327 ? 37.899 19.829 -15.553 1.00 36.09 304 ALA A C 1
ATOM 2438 O O . ALA A 1 327 ? 37.115 20.658 -15.104 1.00 37.20 304 ALA A O 1
ATOM 2440 N N . ARG A 1 328 ? 38.435 19.941 -16.771 1.00 35.70 305 ARG A N 1
ATOM 2441 C CA . ARG A 1 328 ? 38.133 21.101 -17.610 1.00 35.86 305 ARG A CA 1
ATOM 2442 C C . ARG A 1 328 ? 36.637 21.200 -17.853 1.00 38.75 305 ARG A C 1
ATOM 2443 O O . ARG A 1 328 ? 36.056 22.269 -17.683 1.00 38.66 305 ARG A O 1
ATOM 2451 N N . ALA A 1 329 ? 36.013 20.074 -18.207 1.00 35.84 306 ALA A N 1
ATOM 2452 C CA . ALA A 1 329 ? 34.578 20.045 -18.513 1.00 37.74 306 ALA A CA 1
ATOM 2453 C C . ALA A 1 329 ? 33.703 20.510 -17.338 1.00 34.86 306 ALA A C 1
ATOM 2454 O O . ALA A 1 329 ? 32.806 21.329 -17.519 1.00 35.24 306 ALA A O 1
ATOM 2456 N N . ILE A 1 330 ? 33.961 19.982 -16.141 1.00 35.68 307 ILE A N 1
ATOM 2457 C CA . ILE A 1 330 ? 33.198 20.372 -14.946 1.00 34.29 307 ILE A CA 1
ATOM 2458 C C . ILE A 1 330 ? 33.465 21.840 -14.589 1.00 37.10 307 ILE A C 1
ATOM 2459 O O . ILE A 1 330 ? 32.543 22.609 -14.292 1.00 35.58 307 ILE A O 1
ATOM 2464 N N . GLN A 1 331 ? 34.734 22.224 -14.634 1.00 37.12 308 GLN A N 1
ATOM 2465 C CA . GLN A 1 331 ? 35.139 23.586 -14.272 1.00 38.22 308 GLN A CA 1
ATOM 2466 C C . GLN A 1 331 ? 34.621 24.638 -15.253 1.00 40.49 308 GLN A C 1
ATOM 2467 O O . GLN A 1 331 ? 34.430 25.796 -14.875 1.00 44.90 308 GLN A O 1
ATOM 2473 N N . ALA A 1 332 ? 34.373 24.227 -16.498 1.00 44.83 309 ALA A N 1
ATOM 2474 C CA . ALA A 1 332 ? 33.885 25.140 -17.528 1.00 43.50 309 ALA A CA 1
ATOM 2475 C C . ALA A 1 332 ? 32.450 25.599 -17.276 1.00 44.94 309 ALA A C 1
ATOM 2476 O O . ALA A 1 332 ? 32.066 26.624 -17.758 1.00 50.64 309 ALA A O 1
ATOM 2478 N N . ILE A 1 333 ? 31.682 24.826 -16.500 1.00 38.66 310 ILE A N 1
ATOM 2479 C CA . ILE A 1 333 ? 30.265 25.142 -16.263 1.00 41.85 310 ILE A CA 1
ATOM 2480 C C . ILE A 1 333 ? 30.151 26.440 -15.478 1.00 39.27 310 ILE A C 1
ATOM 2481 O O . ILE A 1 333 ? 30.754 26.574 -14.417 1.00 46.16 310 ILE A O 1
ATOM 2486 N N . ASP A 1 334 ? 29.385 27.392 -16.002 1.00 42.69 311 ASP A N 1
ATOM 2487 C CA . ASP A 1 334 ? 29.183 28.675 -15.334 1.00 40.87 311 ASP A CA 1
ATOM 2488 C C . ASP A 1 334 ? 27.956 28.566 -14.444 1.00 48.15 311 ASP A C 1
ATOM 2489 O O . ASP A 1 334 ? 26.831 28.604 -14.934 1.00 50.95 311 ASP A O 1
ATOM 2494 N N . ILE A 1 335 ? 28.180 28.454 -13.134 1.00 47.00 312 ILE A N 1
ATOM 2495 C CA . ILE A 1 335 ? 27.097 28.161 -12.188 1.00 48.85 312 ILE A CA 1
ATOM 2496 C C . ILE A 1 335 ? 26.092 29.312 -12.021 1.00 48.08 312 ILE A C 1
ATOM 2497 O O . ILE A 1 335 ? 24.972 29.085 -11.559 1.00 58.94 312 ILE A O 1
ATOM 2502 N N . GLU A 1 336 ? 26.487 30.529 -12.400 1.00 54.90 313 GLU A N 1
ATOM 2503 C CA . GLU A 1 336 ? 25.583 31.691 -12.378 1.00 62.83 313 GLU A CA 1
ATOM 2504 C C . GLU A 1 336 ? 24.604 31.677 -13.556 1.00 66.18 313 GLU A C 1
ATOM 2505 O O . GLU A 1 336 ? 23.574 32.350 -13.510 1.00 75.93 313 GLU A O 1
ATOM 2511 N N . LYS A 1 337 ? 24.935 30.925 -14.609 1.00 62.26 314 LYS A N 1
ATOM 2512 C CA . LYS A 1 337 ? 24.044 30.742 -15.760 1.00 68.73 314 LYS A CA 1
ATOM 2513 C C . LYS A 1 337 ? 23.022 29.617 -15.541 1.00 72.46 314 LYS A C 1
ATOM 2514 O O . LYS A 1 337 ? 21.990 29.581 -16.215 1.00 74.29 314 LYS A O 1
ATOM 2516 N N . LEU A 1 338 ? 23.311 28.705 -14.610 1.00 64.97 315 LEU A N 1
ATOM 2517 C CA . LEU A 1 338 ? 22.426 27.560 -14.331 1.00 64.08 315 LEU A CA 1
ATOM 2518 C C . LEU A 1 338 ? 21.125 27.980 -13.651 1.00 66.38 315 LEU A C 1
ATOM 2519 O O . LEU A 1 338 ? 20.160 27.211 -13.606 1.00 68.29 315 LEU A O 1
ATOM 2525 N N . ALA B 1 22 ? 5.214 11.953 -30.370 1.00 42.93 -1 ALA B N 1
ATOM 2526 C CA . ALA B 1 22 ? 5.795 10.639 -30.761 1.00 37.25 -1 ALA B CA 1
ATOM 2527 C C . ALA B 1 22 ? 5.139 9.492 -30.013 1.00 35.38 -1 ALA B C 1
ATOM 2528 O O . ALA B 1 22 ? 5.034 9.503 -28.791 1.00 35.38 -1 ALA B O 1
ATOM 2530 N N . SER B 1 23 ? 4.703 8.494 -30.766 1.00 32.94 0 SER B N 1
ATOM 2531 C CA . SER B 1 23 ? 4.136 7.299 -30.206 1.00 26.45 0 SER B CA 1
ATOM 2532 C C . SER B 1 23 ? 5.120 6.642 -29.234 1.00 28.09 0 SER B C 1
ATOM 2533 O O . SER B 1 23 ? 6.354 6.748 -29.396 1.00 30.83 0 SER B O 1
ATOM 2536 N N . MET B 1 24 ? 4.568 5.976 -28.221 1.00 20.25 1 MET B N 1
ATOM 2537 C CA A MET B 1 24 ? 5.338 5.266 -27.219 0.50 20.65 1 MET B CA 1
ATOM 2538 C CA B MET B 1 24 ? 5.399 5.167 -27.342 0.50 19.48 1 MET B CA 1
ATOM 2539 C C . MET B 1 24 ? 4.604 3.976 -26.845 1.00 19.29 1 MET B C 1
ATOM 2540 O O . MET B 1 24 ? 3.400 4.046 -26.650 1.00 22.10 1 MET B O 1
ATOM 2549 N N . ARG B 1 25 ? 5.316 2.850 -26.720 1.00 17.23 2 ARG B N 1
ATOM 2550 C CA A ARG B 1 25 ? 4.748 1.632 -26.159 0.50 16.88 2 ARG B CA 1
ATOM 2551 C CA B ARG B 1 25 ? 4.784 1.601 -26.165 0.50 17.61 2 ARG B CA 1
ATOM 2552 C C . ARG B 1 25 ? 5.265 1.480 -24.734 1.00 15.90 2 ARG B C 1
ATOM 2553 O O . ARG B 1 25 ? 6.436 1.713 -24.468 1.00 17.61 2 ARG B O 1
ATOM 2568 N N . VAL B 1 26 ? 4.382 1.066 -23.837 1.00 15.16 3 VAL B N 1
ATOM 2569 C CA . VAL B 1 26 ? 4.736 0.787 -22.446 1.00 17.17 3 VAL B CA 1
ATOM 2570 C C . VAL B 1 26 ? 4.219 -0.621 -22.126 1.00 16.47 3 VAL B C 1
ATOM 2571 O O . VAL B 1 26 ? 3.019 -0.898 -22.239 1.00 16.93 3 VAL B O 1
ATOM 2575 N N . LEU B 1 27 ? 5.151 -1.495 -21.754 1.00 16.71 4 LEU B N 1
ATOM 2576 C CA . LEU B 1 27 ? 4.874 -2.871 -21.362 1.00 15.47 4 LEU B CA 1
ATOM 2577 C C . LEU B 1 27 ? 4.943 -3.002 -19.844 1.00 15.37 4 LEU B C 1
ATOM 2578 O O . LEU B 1 27 ? 5.827 -2.421 -19.199 1.00 14.95 4 LEU B O 1
ATOM 2583 N N . LEU B 1 28 ? 3.999 -3.765 -19.292 1.00 15.40 5 LEU B N 1
ATOM 2584 C CA . LEU B 1 28 ? 4.031 -4.183 -17.918 1.00 15.33 5 LEU B CA 1
ATOM 2585 C C . LEU B 1 28 ? 4.903 -5.434 -17.795 1.00 14.93 5 LEU B C 1
ATOM 2586 O O . LEU B 1 28 ? 4.670 -6.439 -18.487 1.00 15.23 5 LEU B O 1
ATOM 2591 N N . ALA B 1 29 ? 5.921 -5.341 -16.937 1.00 14.29 6 ALA B N 1
ATOM 2592 C CA . ALA B 1 29 ? 6.950 -6.364 -16.836 1.00 14.65 6 ALA B CA 1
ATOM 2593 C C . ALA B 1 29 ? 6.409 -7.673 -16.274 1.00 14.90 6 ALA B C 1
ATOM 2594 O O . ALA B 1 29 ? 5.471 -7.676 -15.481 1.00 15.21 6 ALA B O 1
ATOM 2596 N N . PRO B 1 30 ? 7.041 -8.790 -16.640 1.00 15.18 7 PRO B N 1
ATOM 2597 C CA . PRO B 1 30 ? 6.796 -10.012 -15.864 1.00 16.18 7 PRO B CA 1
ATOM 2598 C C . PRO B 1 30 ? 7.394 -9.874 -14.444 1.00 16.33 7 PRO B C 1
ATOM 2599 O O . PRO B 1 30 ? 8.538 -9.458 -14.316 1.00 15.87 7 PRO B O 1
ATOM 2603 N N . MET B 1 31 ? 6.612 -10.202 -13.403 1.00 16.60 8 MET B N 1
ATOM 2604 C CA . MET B 1 31 ? 7.099 -10.206 -12.034 1.00 17.53 8 MET B CA 1
ATOM 2605 C C . MET B 1 31 ? 6.529 -11.396 -11.259 1.00 15.60 8 MET B C 1
ATOM 2606 O O . MET B 1 31 ? 5.408 -11.343 -10.734 1.00 15.31 8 MET B O 1
ATOM 2611 N N . GLU B 1 32 ? 7.292 -12.490 -11.271 1.00 17.77 9 GLU B N 1
ATOM 2612 C CA . GLU B 1 32 ? 6.990 -13.691 -10.479 1.00 17.66 9 GLU B CA 1
ATOM 2613 C C . GLU B 1 32 ? 6.578 -13.326 -9.071 1.00 17.85 9 GLU B C 1
ATOM 2614 O O . GLU B 1 32 ? 7.317 -12.631 -8.370 1.00 18.81 9 GLU B O 1
ATOM 2620 N N . GLY B 1 33 ? 5.404 -13.807 -8.663 1.00 18.00 10 GLY B N 1
ATOM 2621 C CA . GLY B 1 33 ? 4.930 -13.651 -7.295 1.00 19.03 10 GLY B CA 1
ATOM 2622 C C . GLY B 1 33 ? 4.418 -12.255 -6.962 1.00 19.12 10 GLY B C 1
ATOM 2623 O O . GLY B 1 33 ? 4.120 -11.974 -5.803 1.00 17.60 10 GLY B O 1
ATOM 2624 N N . VAL B 1 34 ? 4.281 -11.401 -7.980 1.00 16.68 11 VAL B N 1
ATOM 2625 C CA . VAL B 1 34 ? 3.778 -10.037 -7.799 1.00 17.14 11 VAL B CA 1
ATOM 2626 C C . VAL B 1 34 ? 2.667 -9.734 -8.807 1.00 15.42 11 VAL B C 1
ATOM 2627 O O . VAL B 1 34 ? 1.512 -9.478 -8.423 1.00 17.58 11 VAL B O 1
ATOM 2631 N N . LEU B 1 35 ? 3.012 -9.729 -10.095 1.00 16.56 12 LEU B N 1
ATOM 2632 C CA . LEU B 1 35 ? 2.062 -9.371 -11.148 1.00 16.18 12 LEU B CA 1
ATOM 2633 C C . LEU B 1 35 ? 1.347 -10.583 -11.720 1.00 16.77 12 LEU B C 1
ATOM 2634 O O . LEU B 1 35 ? 1.565 -10.976 -12.872 1.00 17.33 12 LEU B O 1
ATOM 2639 N N . ASP B 1 36 ? 0.477 -11.155 -10.893 1.00 16.51 13 ASP B N 1
ATOM 2640 C CA . ASP B 1 36 ? -0.397 -12.231 -11.315 1.00 15.83 13 ASP B CA 1
ATOM 2641 C C . ASP B 1 36 ? -1.630 -11.650 -12.013 1.00 17.21 13 ASP B C 1
ATOM 2642 O O . ASP B 1 36 ? -1.718 -10.435 -12.229 1.00 16.67 13 ASP B O 1
ATOM 2647 N N . SER B 1 37 ? -2.570 -12.511 -12.389 1.00 17.75 14 SER B N 1
ATOM 2648 C CA . SER B 1 37 ? -3.721 -12.064 -13.164 1.00 18.23 14 SER B CA 1
ATOM 2649 C C . SER B 1 37 ? -4.604 -11.071 -12.383 1.00 15.83 14 SER B C 1
ATOM 2650 O O . SER B 1 37 ? -5.263 -10.242 -12.982 1.00 19.75 14 SER B O 1
ATOM 2653 N N . LEU B 1 38 ? -4.658 -11.207 -11.061 1.00 18.20 15 LEU B N 1
ATOM 2654 C CA . LEU B 1 38 ? -5.460 -10.297 -10.222 1.00 18.33 15 LEU B CA 1
ATOM 2655 C C . LEU B 1 38 ? -4.894 -8.885 -10.303 1.00 18.91 15 LEU B C 1
ATOM 2656 O O . LEU B 1 38 ? -5.621 -7.921 -10.551 1.00 16.57 15 LEU B O 1
ATOM 2661 N N . VAL B 1 39 ? -3.586 -8.758 -10.129 1.00 16.81 16 VAL B N 1
ATOM 2662 C CA . VAL B 1 39 ? -2.985 -7.441 -10.165 1.00 16.22 16 VAL B CA 1
ATOM 2663 C C . VAL B 1 39 ? -2.994 -6.894 -11.604 1.00 15.19 16 VAL B C 1
ATOM 2664 O O . VAL B 1 39 ? -3.222 -5.675 -11.818 1.00 16.70 16 VAL B O 1
ATOM 2668 N N . ARG B 1 40 ? -2.797 -7.761 -12.605 1.00 15.44 17 ARG B N 1
ATOM 2669 C CA . ARG B 1 40 ? -2.924 -7.309 -13.994 1.00 14.96 17 ARG B CA 1
ATOM 2670 C C . ARG B 1 40 ? -4.337 -6.772 -14.281 1.00 14.54 17 ARG B C 1
ATOM 2671 O O . ARG B 1 40 ? -4.487 -5.779 -14.987 1.00 16.25 17 ARG B O 1
ATOM 2679 N N . GLU B 1 41 ? -5.361 -7.428 -13.752 1.00 16.28 18 GLU B N 1
ATOM 2680 C CA . GLU B 1 41 ? -6.744 -6.967 -13.919 1.00 16.09 18 GLU B CA 1
ATOM 2681 C C . GLU B 1 41 ? -6.882 -5.560 -13.318 1.00 17.29 18 GLU B C 1
ATOM 2682 O O . GLU B 1 41 ? -7.372 -4.625 -13.950 1.00 18.60 18 GLU B O 1
ATOM 2688 N N . LEU B 1 42 ? -6.420 -5.417 -12.087 1.00 17.45 19 LEU B N 1
ATOM 2689 C CA . LEU B 1 42 ? -6.547 -4.149 -11.354 1.00 17.02 19 LEU B CA 1
ATOM 2690 C C . LEU B 1 42 ? -5.819 -3.007 -12.050 1.00 16.94 19 LEU B C 1
ATOM 2691 O O . LEU B 1 42 ? -6.377 -1.916 -12.228 1.00 18.93 19 LEU B O 1
ATOM 2696 N N . LEU B 1 43 ? -4.560 -3.251 -12.396 1.00 15.86 20 LEU B N 1
ATOM 2697 C CA . LEU B 1 43 ? -3.741 -2.204 -13.019 1.00 16.50 20 LEU B CA 1
ATOM 2698 C C . LEU B 1 43 ? -4.212 -1.865 -14.418 1.00 17.16 20 LEU B C 1
ATOM 2699 O O . LEU B 1 43 ? -4.278 -0.677 -14.772 1.00 17.33 20 LEU B O 1
ATOM 2704 N N . THR B 1 44 ? -4.539 -2.866 -15.235 1.00 17.65 21 THR B N 1
ATOM 2705 C CA . THR B 1 44 ? -4.878 -2.536 -16.624 1.00 17.51 21 THR B CA 1
ATOM 2706 C C . THR B 1 44 ? -6.149 -1.702 -16.746 1.00 17.25 21 THR B C 1
ATOM 2707 O O . THR B 1 44 ? -6.261 -0.932 -17.691 1.00 19.89 21 THR B O 1
ATOM 2711 N N . GLU B 1 45 ? -7.087 -1.850 -15.803 1.00 16.69 22 GLU B N 1
ATOM 2712 C CA . GLU B 1 45 ? -8.312 -1.057 -15.787 1.00 20.12 22 GLU B CA 1
ATOM 2713 C C . GLU B 1 45 ? -8.021 0.450 -15.713 1.00 19.75 22 GLU B C 1
ATOM 2714 O O . GLU B 1 45 ? -8.778 1.257 -16.250 1.00 22.29 22 GLU B O 1
ATOM 2720 N N . VAL B 1 46 ? -6.936 0.813 -15.038 1.00 19.13 23 VAL B N 1
ATOM 2721 C CA . VAL B 1 46 ? -6.611 2.206 -14.762 1.00 20.98 23 VAL B CA 1
ATOM 2722 C C . VAL B 1 46 ? -5.332 2.651 -15.471 1.00 20.63 23 VAL B C 1
ATOM 2723 O O . VAL B 1 46 ? -4.728 3.651 -15.099 1.00 22.03 23 VAL B O 1
ATOM 2727 N N . ASN B 1 47 ? -4.943 1.907 -16.513 1.00 18.57 24 ASN B N 1
ATOM 2728 C CA . ASN B 1 47 ? -3.726 2.171 -17.256 1.00 16.45 24 ASN B CA 1
ATOM 2729 C C . ASN B 1 47 ? -3.947 2.012 -18.739 1.00 18.47 24 ASN B C 1
ATOM 2730 O O . ASN B 1 47 ? -4.985 1.507 -19.166 1.00 17.76 24 ASN B O 1
ATOM 2735 N N . ASP B 1 48 ? -2.952 2.463 -19.505 1.00 19.03 25 ASP B N 1
ATOM 2736 C CA . ASP B 1 48 ? -2.877 2.272 -20.947 1.00 18.49 25 ASP B CA 1
ATOM 2737 C C . ASP B 1 48 ? -1.587 1.497 -21.220 1.00 18.44 25 ASP B C 1
ATOM 2738 O O . ASP B 1 48 ? -0.681 1.985 -21.888 1.00 19.41 25 ASP B O 1
ATOM 2743 N N . TYR B 1 49 ? -1.486 0.292 -20.654 1.00 18.71 26 TYR B N 1
ATOM 2744 C CA . TYR B 1 49 ? -0.400 -0.621 -21.012 1.00 16.76 26 TYR B CA 1
ATOM 2745 C C . TYR B 1 49 ? -0.672 -1.223 -22.375 1.00 15.48 26 TYR B C 1
ATOM 2746 O O . TYR B 1 49 ? -1.807 -1.580 -22.686 1.00 20.00 26 TYR B O 1
ATOM 2755 N N . ASP B 1 50 ? 0.375 -1.328 -23.187 1.00 14.64 27 ASP B N 1
ATOM 2756 C CA . ASP B 1 50 ? 0.267 -1.980 -24.503 1.00 15.85 27 ASP B CA 1
ATOM 2757 C C . ASP B 1 50 ? 0.246 -3.507 -24.465 1.00 15.41 27 ASP B C 1
ATOM 2758 O O . ASP B 1 50 ? -0.371 -4.155 -25.328 1.00 18.15 27 ASP B O 1
ATOM 2763 N N . LEU B 1 51 ? 0.907 -4.061 -23.453 1.00 15.58 28 LEU B N 1
ATOM 2764 C CA . LEU B 1 51 ? 1.097 -5.503 -23.287 1.00 13.88 28 LEU B CA 1
ATOM 2765 C C . LEU B 1 51 ? 1.568 -5.742 -21.861 1.00 14.03 28 LEU B C 1
ATOM 2766 O O . LEU B 1 51 ? 2.361 -4.955 -21.345 1.00 16.23 28 LEU B O 1
ATOM 2771 N N . CYS B 1 52 ? 1.107 -6.835 -21.268 1.00 15.79 29 CYS B N 1
ATOM 2772 C CA . CYS B 1 52 ? 1.657 -7.383 -20.042 1.00 15.09 29 CYS B CA 1
ATOM 2773 C C . CYS B 1 52 ? 2.265 -8.747 -20.308 1.00 15.27 29 CYS B C 1
ATOM 2774 O O . CYS B 1 52 ? 1.723 -9.517 -21.117 1.00 16.42 29 CYS B O 1
ATOM 2777 N N . ILE B 1 53 ? 3.337 -9.064 -19.583 1.00 13.95 30 ILE B N 1
ATOM 2778 C CA . ILE B 1 53 ? 3.974 -10.375 -19.668 1.00 14.81 30 ILE B CA 1
ATOM 2779 C C . ILE B 1 53 ? 3.597 -11.157 -18.406 1.00 15.35 30 ILE B C 1
ATOM 2780 O O . ILE B 1 53 ? 3.623 -10.621 -17.298 1.00 16.87 30 ILE B O 1
ATOM 2785 N N . THR B 1 54 ? 3.243 -12.429 -18.571 1.00 15.66 31 THR B N 1
ATOM 2786 C CA . THR B 1 54 ? 2.877 -13.238 -17.414 1.00 17.39 31 THR B CA 1
ATOM 2787 C C . THR B 1 54 ? 4.108 -13.560 -16.582 1.00 16.04 31 THR B C 1
ATOM 2788 O O . THR B 1 54 ? 5.236 -13.391 -17.024 1.00 15.19 31 THR B O 1
ATOM 2792 N N . GLU B 1 55 ? 3.855 -14.064 -15.377 1.00 15.55 32 GLU B N 1
ATOM 2793 C CA . GLU B 1 55 ? 4.883 -14.730 -14.608 1.00 18.19 32 GLU B CA 1
ATOM 2794 C C . GLU B 1 55 ? 5.352 -15.932 -15.449 1.00 17.60 32 GLU B C 1
ATOM 2795 O O . GLU B 1 55 ? 4.570 -16.467 -16.226 1.00 17.50 32 GLU B O 1
ATOM 2801 N N . PHE B 1 56 ? 6.603 -16.366 -15.296 1.00 20.28 33 PHE B N 1
ATOM 2802 C CA . PHE B 1 56 ? 7.111 -17.436 -16.150 1.00 20.80 33 PHE B CA 1
ATOM 2803 C C . PHE B 1 56 ? 6.451 -18.781 -15.859 1.00 19.40 33 PHE B C 1
ATOM 2804 O O . PHE B 1 56 ? 6.118 -19.116 -14.709 1.00 22.31 33 PHE B O 1
ATOM 2812 N N . VAL B 1 57 ? 6.279 -19.536 -16.933 1.00 20.44 34 VAL B N 1
ATOM 2813 C CA . VAL B 1 57 ? 6.050 -20.959 -16.881 1.00 21.23 34 VAL B CA 1
ATOM 2814 C C . VAL B 1 57 ? 7.434 -21.636 -16.898 1.00 20.49 34 VAL B C 1
ATOM 2815 O O . VAL B 1 57 ? 8.188 -21.447 -17.846 1.00 18.74 34 VAL B O 1
ATOM 2819 N N . ARG B 1 58 ? 7.755 -22.413 -15.853 1.00 20.88 35 ARG B N 1
ATOM 2820 C CA . ARG B 1 58 ? 9.059 -23.085 -15.745 1.00 19.88 35 ARG B CA 1
ATOM 2821 C C . ARG B 1 58 ? 9.068 -24.342 -16.636 1.00 20.30 35 ARG B C 1
ATOM 2822 O O . ARG B 1 58 ? 8.356 -25.313 -16.382 1.00 22.40 35 ARG B O 1
ATOM 2830 N N . VAL B 1 59 ? 9.881 -24.301 -17.683 1.00 19.01 36 VAL B N 1
ATOM 2831 C CA . VAL B 1 59 ? 9.976 -25.379 -18.665 1.00 20.87 36 VAL B CA 1
ATOM 2832 C C . VAL B 1 59 ? 11.271 -26.140 -18.415 1.00 21.36 36 VAL B C 1
ATOM 2833 O O . VAL B 1 59 ? 12.371 -25.553 -18.403 1.00 22.06 36 VAL B O 1
ATOM 2837 N N . VAL B 1 60 ? 11.134 -27.449 -18.210 1.00 24.66 37 VAL B N 1
ATOM 2838 C CA . VAL B 1 60 ? 12.276 -28.312 -17.984 1.00 25.56 37 VAL B CA 1
ATOM 2839 C C . VAL B 1 60 ? 12.313 -29.363 -19.101 1.00 28.77 37 VAL B C 1
ATOM 2840 O O . VAL B 1 60 ? 12.973 -29.154 -20.123 1.00 33.68 37 VAL B O 1
ATOM 2844 N N . ASP B 1 61 ? 11.563 -30.449 -18.936 1.00 26.37 38 ASP B N 1
ATOM 2845 C CA . ASP B 1 61 ? 11.717 -31.624 -19.786 1.00 31.19 38 ASP B CA 1
ATOM 2846 C C . ASP B 1 61 ? 10.388 -32.262 -20.177 1.00 31.34 38 ASP B C 1
ATOM 2847 O O . ASP B 1 61 ? 10.341 -33.447 -20.523 1.00 31.49 38 ASP B O 1
ATOM 2852 N N . GLN B 1 62 ? 9.306 -31.488 -20.104 1.00 25.90 39 GLN B N 1
ATOM 2853 C CA . GLN B 1 62 ? 8.005 -31.982 -20.568 1.00 25.24 39 GLN B CA 1
ATOM 2854 C C . GLN B 1 62 ? 7.103 -30.876 -21.059 1.00 23.45 39 GLN B C 1
ATOM 2855 O O . GLN B 1 62 ? 7.336 -29.693 -20.803 1.00 23.49 39 GLN B O 1
ATOM 2861 N N . LEU B 1 63 ? 6.071 -31.291 -21.778 1.00 23.67 40 LEU B N 1
ATOM 2862 C CA . LEU B 1 63 ? 4.966 -30.419 -22.124 1.00 21.64 40 LEU B CA 1
ATOM 2863 C C . LEU B 1 63 ? 4.143 -30.234 -20.847 1.00 23.38 40 LEU B C 1
ATOM 2864 O O . LEU B 1 63 ? 3.725 -31.204 -20.217 1.00 23.82 40 LEU B O 1
ATOM 2869 N N . LEU B 1 64 ? 3.944 -28.986 -20.444 1.00 23.42 41 LEU B N 1
ATOM 2870 C CA . LEU B 1 64 ? 3.199 -28.725 -19.217 1.00 21.93 41 LEU B CA 1
ATOM 2871 C C . LEU B 1 64 ? 1.711 -28.838 -19.485 1.00 21.48 41 LEU B C 1
ATOM 2872 O O . LEU B 1 64 ? 1.250 -28.452 -20.566 1.00 20.22 41 LEU B O 1
ATOM 2877 N N . PRO B 1 65 ? 0.949 -29.345 -18.494 1.00 20.53 42 PRO B N 1
ATOM 2878 C CA . PRO B 1 65 ? -0.502 -29.428 -18.643 1.00 22.75 42 PRO B CA 1
ATOM 2879 C C . PRO B 1 65 ? -1.170 -28.073 -18.896 1.00 20.72 42 PRO B C 1
ATOM 2880 O O . PRO B 1 65 ? -0.671 -27.024 -18.457 1.00 22.15 42 PRO B O 1
ATOM 2884 N N . VAL B 1 66 ? -2.309 -28.124 -19.585 1.00 21.47 43 VAL B N 1
ATOM 2885 C CA . VAL B 1 66 ? -3.094 -26.942 -19.915 1.00 17.87 43 VAL B CA 1
ATOM 2886 C C . VAL B 1 66 ? -3.397 -26.117 -18.672 1.00 19.73 43 VAL B C 1
ATOM 2887 O O . VAL B 1 66 ? -3.301 -24.887 -18.694 1.00 22.09 43 VAL B O 1
ATOM 2891 N N . LYS B 1 67 ? -3.728 -26.794 -17.578 1.00 21.65 44 LYS B N 1
ATOM 2892 C CA . LYS B 1 67 ? -4.064 -26.135 -16.315 1.00 23.26 44 LYS B CA 1
ATOM 2893 C C . LYS B 1 67 ? -2.933 -25.230 -15.791 1.00 20.52 44 LYS B C 1
ATOM 2894 O O . LYS B 1 67 ? -3.197 -24.205 -15.147 1.00 23.20 44 LYS B O 1
ATOM 2900 N N . VAL B 1 68 ? -1.686 -25.597 -16.066 1.00 21.54 45 VAL B N 1
ATOM 2901 C CA . VAL B 1 68 ? -0.541 -24.765 -15.659 1.00 21.63 45 VAL B CA 1
ATOM 2902 C C . VAL B 1 68 ? -0.599 -23.419 -16.392 1.00 21.06 45 VAL B C 1
ATOM 2903 O O . VAL B 1 68 ? -0.438 -22.352 -15.771 1.00 20.84 45 VAL B O 1
ATOM 2907 N N . PHE B 1 69 ? -0.861 -23.480 -17.696 1.00 20.04 46 PHE B N 1
ATOM 2908 C CA . PHE B 1 69 ? -1.000 -22.270 -18.512 1.00 18.81 46 PHE B CA 1
ATOM 2909 C C . PHE B 1 69 ? -2.199 -21.424 -18.080 1.00 18.55 46 PHE B C 1
ATOM 2910 O O . PHE B 1 69 ? -2.102 -20.189 -18.002 1.00 19.90 46 PHE B O 1
ATOM 2918 N N . HIS B 1 70 ? -3.328 -22.078 -17.828 1.00 18.99 47 HIS B N 1
ATOM 2919 C CA . HIS B 1 70 ? -4.529 -21.357 -17.417 1.00 20.45 47 HIS B CA 1
ATOM 2920 C C . HIS B 1 70 ? -4.370 -20.693 -16.063 1.00 19.92 47 HIS B C 1
ATOM 2921 O O . HIS B 1 70 ? -4.903 -19.597 -15.852 1.00 22.96 47 HIS B O 1
ATOM 2928 N N . ARG B 1 71 ? -3.617 -21.323 -15.160 1.00 20.25 48 ARG B N 1
ATOM 2929 C CA . ARG B 1 71 ? -3.375 -20.727 -13.847 1.00 21.65 48 ARG B CA 1
ATOM 2930 C C . ARG B 1 71 ? -2.429 -19.510 -13.935 1.00 21.67 48 ARG B C 1
ATOM 2931 O O . ARG B 1 71 ? -2.659 -18.478 -13.313 1.00 22.92 48 ARG B O 1
ATOM 2939 N N . ILE B 1 72 ? -1.380 -19.642 -14.727 1.00 22.18 49 ILE B N 1
ATOM 2940 C CA . ILE B 1 72 ? -0.471 -18.537 -14.979 1.00 20.92 49 ILE B CA 1
ATOM 2941 C C . ILE B 1 72 ? -1.158 -17.406 -15.770 1.00 18.46 49 ILE B C 1
ATOM 2942 O O . ILE B 1 72 ? -0.925 -16.209 -15.514 1.00 18.87 49 ILE B O 1
ATOM 2947 N N . CYS B 1 73 ? -2.022 -17.785 -16.700 1.00 17.22 50 CYS B N 1
ATOM 2948 C CA . CYS B 1 73 ? -2.631 -16.830 -17.631 1.00 17.36 50 CYS B CA 1
ATOM 2949 C C . CYS B 1 73 ? -4.113 -17.156 -17.854 1.00 18.73 50 CYS B C 1
ATOM 2950 O O . CYS B 1 73 ? -4.503 -17.741 -18.879 1.00 19.65 50 CYS B O 1
ATOM 2953 N N . PRO B 1 74 ? -4.958 -16.769 -16.891 1.00 19.78 51 PRO B N 1
ATOM 2954 C CA . PRO B 1 74 ? -6.414 -16.885 -17.057 1.00 23.04 51 PRO B CA 1
ATOM 2955 C C . PRO B 1 74 ? -6.938 -16.125 -18.282 1.00 22.87 51 PRO B C 1
ATOM 2956 O O . PRO B 1 74 ? -8.009 -16.466 -18.832 1.00 24.19 51 PRO B O 1
ATOM 2960 N N . GLU B 1 75 ? -6.171 -15.118 -18.709 1.00 21.75 52 GLU B N 1
ATOM 2961 C CA . GLU B 1 75 ? -6.509 -14.290 -19.875 1.00 20.73 52 GLU B CA 1
ATOM 2962 C C . GLU B 1 75 ? -6.566 -15.092 -21.187 1.00 21.03 52 GLU B C 1
ATOM 2963 O O . GLU B 1 75 ? -7.172 -14.652 -22.136 1.00 19.97 52 GLU B O 1
ATOM 2969 N N . LEU B 1 76 ? -5.925 -16.258 -21.235 1.00 20.76 53 LEU B N 1
ATOM 2970 C CA . LEU B 1 76 ? -6.045 -17.169 -22.374 1.00 21.95 53 LEU B CA 1
ATOM 2971 C C . LEU B 1 76 ? -7.506 -17.489 -22.708 1.00 22.38 53 LEU B C 1
ATOM 2972 O O . LEU B 1 76 ? -7.846 -17.694 -23.879 1.00 28.65 53 LEU B O 1
ATOM 2977 N N . GLN B 1 77 ? -8.359 -17.551 -21.679 1.00 25.22 54 GLN B N 1
ATOM 2978 C CA . GLN B 1 77 ? -9.784 -17.862 -21.855 1.00 28.22 54 GLN B CA 1
ATOM 2979 C C . GLN B 1 77 ? -10.579 -16.602 -22.216 1.00 28.99 54 GLN B C 1
ATOM 2980 O O . GLN B 1 77 ? -11.791 -16.673 -22.388 1.00 35.51 54 GLN B O 1
ATOM 2986 N N . ASN B 1 78 ? -9.889 -15.464 -22.354 1.00 29.11 55 ASN B N 1
ATOM 2987 C CA . ASN B 1 78 ? -10.487 -14.186 -22.793 1.00 27.73 55 ASN B CA 1
ATOM 2988 C C . ASN B 1 78 ? -9.710 -13.579 -23.974 1.00 25.40 55 ASN B C 1
ATOM 2989 O O . ASN B 1 78 ? -9.401 -12.386 -23.996 1.00 27.82 55 ASN B O 1
ATOM 2994 N N . ALA B 1 79 ? -9.376 -14.408 -24.952 1.00 27.00 56 ALA B N 1
ATOM 2995 C CA . ALA B 1 79 ? -8.642 -13.958 -26.151 1.00 28.98 56 ALA B CA 1
ATOM 2996 C C . ALA B 1 79 ? -7.313 -13.222 -25.833 1.00 24.75 56 ALA B C 1
ATOM 2997 O O . ALA B 1 79 ? -6.915 -12.285 -26.517 1.00 21.62 56 ALA B O 1
ATOM 2999 N N . SER B 1 80 ? -6.634 -13.697 -24.796 1.00 20.63 57 SER B N 1
ATOM 3000 C CA . SER B 1 80 ? -5.329 -13.196 -24.364 1.00 19.43 57 SER B CA 1
ATOM 3001 C C . SER B 1 80 ? -5.372 -11.777 -23.836 1.00 18.86 57 SER B C 1
ATOM 3002 O O . SER B 1 80 ? -4.362 -11.067 -23.900 1.00 20.44 57 SER B O 1
ATOM 3005 N N . ARG B 1 81 ? -6.518 -11.373 -23.287 1.00 20.03 58 ARG B N 1
ATOM 3006 C CA . ARG B 1 81 ? -6.662 -10.041 -22.706 1.00 19.84 58 ARG B CA 1
ATOM 3007 C C . ARG B 1 81 ? -7.167 -10.058 -21.282 1.00 18.88 58 ARG B C 1
ATOM 3008 O O . ARG B 1 81 ? -7.945 -10.927 -20.878 1.00 18.63 58 ARG B O 1
ATOM 3016 N N . THR B 1 82 ? -6.744 -9.059 -20.522 1.00 17.81 59 THR B N 1
ATOM 3017 C CA . THR B 1 82 ? -7.331 -8.786 -19.213 1.00 18.54 59 THR B CA 1
ATOM 3018 C C . THR B 1 82 ? -8.803 -8.370 -19.395 1.00 19.97 59 THR B C 1
ATOM 3019 O O . THR B 1 82 ? -9.232 -8.064 -20.517 1.00 20.48 59 THR B O 1
ATOM 3023 N N . PRO B 1 83 ? -9.578 -8.345 -18.298 1.00 19.79 60 PRO B N 1
ATOM 3024 C CA . PRO B 1 83 ? -11.002 -8.025 -18.465 1.00 22.00 60 PRO B CA 1
ATOM 3025 C C . PRO B 1 83 ? -11.269 -6.653 -19.088 1.00 21.53 60 PRO B C 1
ATOM 3026 O O . PRO B 1 83 ? -12.256 -6.504 -19.806 1.00 25.89 60 PRO B O 1
ATOM 3030 N N . SER B 1 84 ? -10.383 -5.690 -18.858 1.00 22.23 61 SER B N 1
ATOM 3031 C CA . SER B 1 84 ? -10.517 -4.361 -19.459 1.00 22.61 61 SER B CA 1
ATOM 3032 C C . SER B 1 84 ? -9.980 -4.290 -20.901 1.00 21.70 61 SER B C 1
ATOM 3033 O O . SER B 1 84 ? -10.131 -3.277 -21.558 1.00 25.32 61 SER B O 1
ATOM 3036 N N . GLY B 1 85 ? -9.332 -5.353 -21.375 1.00 20.18 62 GLY B N 1
ATOM 3037 C CA . GLY B 1 85 ? -8.945 -5.457 -22.788 1.00 20.88 62 GLY B CA 1
ATOM 3038 C C . GLY B 1 85 ? -7.465 -5.374 -23.141 1.00 20.56 62 GLY B C 1
ATOM 3039 O O . GLY B 1 85 ? -7.127 -5.372 -24.330 1.00 23.17 62 GLY B O 1
ATOM 3040 N N . THR B 1 86 ? -6.579 -5.292 -22.144 1.00 19.58 63 THR B N 1
ATOM 3041 C CA . THR B 1 86 ? -5.150 -5.210 -22.422 1.00 18.46 63 THR B CA 1
ATOM 3042 C C . THR B 1 86 ? -4.561 -6.597 -22.751 1.00 19.09 63 THR B C 1
ATOM 3043 O O . THR B 1 86 ? -4.789 -7.579 -22.035 1.00 17.84 63 THR B O 1
ATOM 3047 N N . LEU B 1 87 ? -3.783 -6.658 -23.828 1.00 18.57 64 LEU B N 1
ATOM 3048 C CA . LEU B 1 87 ? -3.085 -7.881 -24.220 1.00 17.85 64 LEU B CA 1
ATOM 3049 C C . LEU B 1 87 ? -2.071 -8.386 -23.179 1.00 17.90 64 LEU B C 1
ATOM 3050 O O . LEU B 1 87 ? -1.397 -7.613 -22.498 1.00 18.08 64 LEU B O 1
ATOM 3055 N N . VAL B 1 88 ? -1.996 -9.706 -23.079 1.00 17.61 65 VAL B N 1
ATOM 3056 C CA . VAL B 1 88 ? -1.097 -10.408 -22.176 1.00 16.55 65 VAL B CA 1
ATOM 3057 C C . VAL B 1 88 ? -0.403 -11.512 -22.983 1.00 16.26 65 VAL B C 1
ATOM 3058 O O . VAL B 1 88 ? -1.010 -12.118 -23.862 1.00 20.01 65 VAL B O 1
ATOM 3062 N N . ARG B 1 89 ? 0.861 -11.763 -22.674 1.00 15.71 66 ARG B N 1
ATOM 3063 C CA . ARG B 1 89 ? 1.656 -12.768 -23.368 1.00 14.28 66 ARG B CA 1
ATOM 3064 C C . ARG B 1 89 ? 2.321 -13.674 -22.337 1.00 14.95 66 ARG B C 1
ATOM 3065 O O . ARG B 1 89 ? 2.972 -13.197 -21.394 1.00 15.60 66 ARG B O 1
ATOM 3073 N N . VAL B 1 90 ? 2.177 -14.979 -22.543 1.00 15.30 67 VAL B N 1
ATOM 3074 C CA . VAL B 1 90 ? 2.837 -15.971 -21.707 1.00 16.78 67 VAL B CA 1
ATOM 3075 C C . VAL B 1 90 ? 4.365 -15.928 -21.862 1.00 14.11 67 VAL B C 1
ATOM 3076 O O . VAL B 1 90 ? 4.890 -15.871 -22.988 1.00 15.73 67 VAL B O 1
ATOM 3080 N N . GLN B 1 91 ? 5.061 -15.971 -20.725 1.00 15.12 68 GLN B N 1
ATOM 3081 C CA . GLN B 1 91 ? 6.502 -16.128 -20.680 1.00 16.41 68 GLN B CA 1
ATOM 3082 C C . GLN B 1 91 ? 6.879 -17.568 -20.290 1.00 15.84 68 GLN B C 1
ATOM 3083 O O . GLN B 1 91 ? 6.296 -18.147 -19.367 1.00 17.25 68 GLN B O 1
ATOM 3089 N N . LEU B 1 92 ? 7.874 -18.103 -20.988 1.00 15.18 69 LEU B N 1
ATOM 3090 C CA . LEU B 1 92 ? 8.543 -19.347 -20.625 1.00 17.01 69 LEU B CA 1
ATOM 3091 C C . LEU B 1 92 ? 9.930 -19.070 -20.055 1.00 16.74 69 LEU B C 1
ATOM 3092 O O . LEU B 1 92 ? 10.632 -18.168 -20.512 1.00 17.36 69 LEU B O 1
ATOM 3097 N N . LEU B 1 93 ? 10.324 -19.869 -19.061 1.00 18.24 70 LEU B N 1
ATOM 3098 C CA . LEU B 1 93 ? 11.676 -19.853 -18.527 1.00 19.16 70 LEU B CA 1
ATOM 3099 C C . LEU B 1 93 ? 12.230 -21.254 -18.662 1.00 19.45 70 LEU B C 1
ATOM 3100 O O . LEU B 1 93 ? 11.655 -22.216 -18.137 1.00 22.10 70 LEU B O 1
ATOM 3105 N N . GLY B 1 94 ? 13.354 -21.373 -19.360 1.00 20.78 71 GLY B N 1
ATOM 3106 C CA . GLY B 1 94 ? 14.007 -22.666 -19.497 1.00 23.74 71 GLY B CA 1
ATOM 3107 C C . GLY B 1 94 ? 15.044 -22.655 -20.591 1.00 24.33 71 GLY B C 1
ATOM 3108 O O . GLY B 1 94 ? 15.258 -21.634 -21.274 1.00 26.22 71 GLY B O 1
ATOM 3109 N N . GLN B 1 95 ? 15.671 -23.799 -20.796 1.00 29.41 72 GLN B N 1
ATOM 3110 C CA . GLN B 1 95 ? 16.732 -23.840 -21.797 1.00 27.90 72 GLN B CA 1
ATOM 3111 C C . GLN B 1 95 ? 16.726 -24.952 -22.829 1.00 30.12 72 GLN B C 1
ATOM 3112 O O . GLN B 1 95 ? 17.407 -24.808 -23.844 1.00 34.27 72 GLN B O 1
ATOM 3118 N N . PHE B 1 96 ? 15.973 -26.027 -22.618 1.00 26.74 73 PHE B N 1
ATOM 3119 C CA . PHE B 1 96 ? 15.989 -27.126 -23.595 1.00 25.11 73 PHE B CA 1
ATOM 3120 C C . PHE B 1 96 ? 15.107 -26.751 -24.795 1.00 24.73 73 PHE B C 1
ATOM 3121 O O . PHE B 1 96 ? 13.896 -26.574 -24.646 1.00 25.24 73 PHE B O 1
ATOM 3129 N N . PRO B 1 97 ? 15.720 -26.578 -25.985 1.00 26.11 74 PRO B N 1
ATOM 3130 C CA . PRO B 1 97 ? 14.932 -26.076 -27.121 1.00 26.49 74 PRO B CA 1
ATOM 3131 C C . PRO B 1 97 ? 13.685 -26.895 -27.454 1.00 25.93 74 PRO B C 1
ATOM 3132 O O . PRO B 1 97 ? 12.632 -26.310 -27.700 1.00 25.82 74 PRO B O 1
ATOM 3136 N N . GLN B 1 98 ? 13.796 -28.232 -27.460 1.00 25.61 75 GLN B N 1
ATOM 3137 C CA . GLN B 1 98 ? 12.639 -29.079 -27.765 1.00 26.35 75 GLN B CA 1
ATOM 3138 C C . GLN B 1 98 ? 11.423 -28.720 -26.907 1.00 24.58 75 GLN B C 1
ATOM 3139 O O . GLN B 1 98 ? 10.308 -28.614 -27.404 1.00 23.54 75 GLN B O 1
ATOM 3145 N N . TRP B 1 99 ? 11.655 -28.544 -25.613 1.00 21.39 76 TRP B N 1
ATOM 3146 C CA . TRP B 1 99 ? 10.570 -28.312 -24.663 1.00 21.85 76 TRP B CA 1
ATOM 3147 C C . TRP B 1 99 ? 10.117 -26.867 -24.634 1.00 19.61 76 TRP B C 1
ATOM 3148 O O . TRP B 1 99 ? 8.935 -26.594 -24.438 1.00 21.25 76 TRP B O 1
ATOM 3159 N N . LEU B 1 100 ? 11.029 -25.936 -24.863 1.00 19.89 77 LEU B N 1
ATOM 3160 C CA . LEU B 1 100 ? 10.601 -24.551 -25.107 1.00 20.99 77 LEU B CA 1
ATOM 3161 C C . LEU B 1 100 ? 9.674 -24.500 -26.314 1.00 22.28 77 LEU B C 1
ATOM 3162 O O . LEU B 1 100 ? 8.661 -23.803 -26.276 1.00 18.92 77 LEU B O 1
ATOM 3167 N N . ALA B 1 101 ? 10.002 -25.249 -27.377 1.00 19.81 78 ALA B N 1
ATOM 3168 C CA . ALA B 1 101 ? 9.178 -25.257 -28.580 1.00 22.25 78 ALA B CA 1
ATOM 3169 C C . ALA B 1 101 ? 7.792 -25.841 -28.305 1.00 21.95 78 ALA B C 1
ATOM 3170 O O . ALA B 1 101 ? 6.779 -25.242 -28.675 1.00 20.19 78 ALA B O 1
ATOM 3172 N N . GLU B 1 102 ? 7.739 -26.997 -27.642 1.00 20.50 79 GLU B N 1
ATOM 3173 C CA . GLU B 1 102 ? 6.460 -27.655 -27.411 1.00 20.32 79 GLU B CA 1
ATOM 3174 C C . GLU B 1 102 ? 5.558 -26.808 -26.512 1.00 18.67 79 GLU B C 1
ATOM 3175 O O . GLU B 1 102 ? 4.354 -26.715 -26.746 1.00 19.72 79 GLU B O 1
ATOM 3181 N N . ASN B 1 103 ? 6.142 -26.159 -25.504 1.00 19.28 80 ASN B N 1
ATOM 3182 C CA . ASN B 1 103 ? 5.357 -25.332 -24.600 1.00 17.81 80 ASN B CA 1
ATOM 3183 C C . ASN B 1 103 ? 4.968 -23.996 -25.228 1.00 16.88 80 ASN B C 1
ATOM 3184 O O . ASN B 1 103 ? 3.883 -23.477 -24.951 1.00 17.82 80 ASN B O 1
ATOM 3189 N N . ALA B 1 104 ? 5.816 -23.470 -26.108 1.00 16.89 81 ALA B N 1
ATOM 3190 C CA . ALA B 1 104 ? 5.447 -22.265 -26.890 1.00 16.80 81 ALA B CA 1
ATOM 3191 C C . ALA B 1 104 ? 4.245 -22.534 -27.785 1.00 16.90 81 ALA B C 1
ATOM 3192 O O . ALA B 1 104 ? 3.329 -21.726 -27.855 1.00 17.57 81 ALA B O 1
ATOM 3194 N N . ALA B 1 105 ? 4.246 -23.676 -28.469 1.00 19.03 82 ALA B N 1
ATOM 3195 C CA . ALA B 1 105 ? 3.130 -24.043 -29.311 1.00 19.78 82 ALA B CA 1
ATOM 3196 C C . ALA B 1 105 ? 1.849 -24.165 -28.507 1.00 18.10 82 ALA B C 1
ATOM 3197 O O . ALA B 1 105 ? 0.798 -23.717 -28.956 1.00 20.26 82 ALA B O 1
ATOM 3199 N N . ARG B 1 106 ? 1.934 -24.801 -27.330 1.00 19.80 83 ARG B N 1
ATOM 3200 C CA . ARG B 1 106 ? 0.773 -24.922 -26.456 1.00 18.32 83 ARG B CA 1
ATOM 3201 C C . ARG B 1 106 ? 0.270 -23.546 -26.017 1.00 18.07 83 ARG B C 1
ATOM 3202 O O . ARG B 1 106 ? -0.923 -23.294 -26.054 1.00 19.14 83 ARG B O 1
ATOM 3210 N N . ALA B 1 107 ? 1.173 -22.659 -25.599 1.00 18.27 84 ALA B N 1
ATOM 3211 C CA . ALA B 1 107 ? 0.760 -21.316 -25.165 1.00 18.10 84 ALA B CA 1
ATOM 3212 C C . ALA B 1 107 ? -0.080 -20.614 -26.235 1.00 18.64 84 ALA B C 1
ATOM 3213 O O . ALA B 1 107 ? -1.146 -20.075 -25.939 1.00 17.92 84 ALA B O 1
ATOM 3215 N N . VAL B 1 108 ? 0.374 -20.663 -27.488 1.00 17.82 85 VAL B N 1
ATOM 3216 C CA . VAL B 1 108 ? -0.350 -19.986 -28.580 1.00 18.52 85 VAL B CA 1
ATOM 3217 C C . VAL B 1 108 ? -1.620 -20.757 -28.980 1.00 21.49 85 VAL B C 1
ATOM 3218 O O . VAL B 1 108 ? -2.646 -20.142 -29.289 1.00 19.89 85 VAL B O 1
ATOM 3222 N N . GLU B 1 109 ? -1.571 -22.092 -28.914 1.00 20.91 86 GLU B N 1
ATOM 3223 C CA . GLU B 1 109 ? -2.766 -22.907 -29.159 1.00 21.96 86 GLU B CA 1
ATOM 3224 C C . GLU B 1 109 ? -3.888 -22.552 -28.185 1.00 19.56 86 GLU B C 1
ATOM 3225 O O . GLU B 1 109 ? -5.054 -22.528 -28.560 1.00 21.25 86 GLU B O 1
ATOM 3231 N N . LEU B 1 110 ? -3.516 -22.276 -26.935 1.00 18.49 87 LEU B N 1
ATOM 3232 C CA . LEU B 1 110 ? -4.465 -21.872 -25.898 1.00 19.76 87 LEU B CA 1
ATOM 3233 C C . LEU B 1 110 ? -4.901 -20.401 -26.014 1.00 20.14 87 LEU B C 1
ATOM 3234 O O . LEU B 1 110 ? -5.810 -19.957 -25.298 1.00 20.38 87 LEU B O 1
ATOM 3239 N N . GLY B 1 111 ? -4.260 -19.650 -26.910 1.00 17.72 88 GLY B N 1
ATOM 32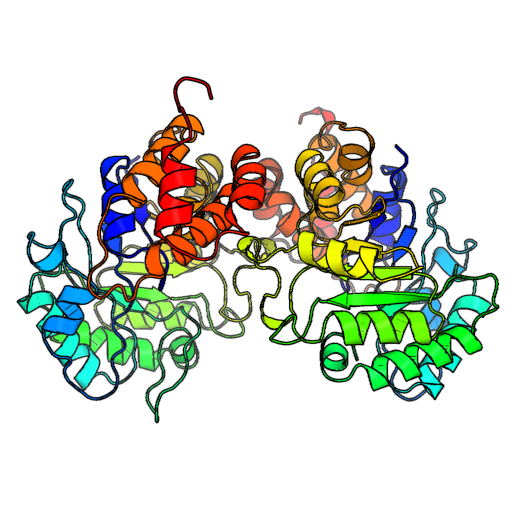40 C CA . GLY B 1 111 ? -4.667 -18.272 -27.180 1.00 19.89 88 GLY B CA 1
ATOM 3241 C C . GLY B 1 111 ? -3.644 -17.177 -26.936 1.00 18.38 88 GLY B C 1
ATOM 3242 O O . GLY B 1 111 ? -3.925 -16.026 -27.223 1.00 19.71 88 GLY B O 1
ATOM 3243 N N . SER B 1 112 ? -2.452 -17.506 -26.443 1.00 17.37 89 SER B N 1
ATOM 3244 C CA . SER B 1 112 ? -1.501 -16.453 -26.081 1.00 17.61 89 SER B CA 1
ATOM 3245 C C . SER B 1 112 ? -1.117 -15.624 -27.306 1.00 17.11 89 SER B C 1
ATOM 3246 O O . SER B 1 112 ? -0.820 -16.180 -28.372 1.00 18.30 89 SER B O 1
ATOM 3249 N N . TRP B 1 113 ? -1.116 -14.308 -27.147 1.00 17.76 90 TRP B N 1
ATOM 3250 C CA . TRP B 1 113 ? -0.673 -13.410 -28.210 1.00 16.73 90 TRP B CA 1
ATOM 3251 C C . TRP B 1 113 ? 0.855 -13.422 -28.266 1.00 17.61 90 TRP B C 1
ATOM 3252 O O . TRP B 1 113 ? 1.549 -12.550 -27.701 1.00 17.70 90 TRP B O 1
ATOM 3263 N N . GLY B 1 114 ? 1.362 -14.426 -28.977 1.00 15.91 91 GLY B N 1
ATOM 3264 C CA . GLY B 1 114 ? 2.773 -14.713 -29.038 1.00 16.12 91 GLY B CA 1
ATOM 3265 C C . GLY B 1 114 ? 3.266 -15.336 -27.747 1.00 17.13 91 GLY B C 1
ATOM 3266 O O . GLY B 1 114 ? 2.469 -15.727 -26.882 1.00 17.44 91 GLY B O 1
ATOM 3267 N N . VAL B 1 115 ? 4.583 -15.404 -27.614 1.00 15.42 92 VAL B N 1
ATOM 3268 C CA A VAL B 1 115 ? 5.202 -15.984 -26.421 0.50 16.78 92 VAL B CA 1
ATOM 3269 C CA B VAL B 1 115 ? 5.241 -16.045 -26.456 0.50 16.77 92 VAL B CA 1
ATOM 3270 C C . VAL B 1 115 ? 6.553 -15.315 -26.179 1.00 16.29 92 VAL B C 1
ATOM 3271 O O . VAL B 1 115 ? 7.229 -14.878 -27.126 1.00 16.41 92 VAL B O 1
ATOM 3278 N N . ASP B 1 116 ? 6.910 -15.222 -24.902 1.00 15.54 93 ASP B N 1
ATOM 3279 C CA . ASP B 1 116 ? 8.145 -14.587 -24.451 1.00 14.92 93 ASP B CA 1
ATOM 3280 C C . ASP B 1 116 ? 9.068 -15.615 -23.845 1.00 14.57 93 ASP B C 1
ATOM 3281 O O . ASP B 1 116 ? 8.599 -16.574 -23.245 1.00 17.85 93 ASP B O 1
ATOM 3286 N N . LEU B 1 117 ? 10.367 -15.379 -23.979 1.00 15.65 94 LEU B N 1
ATOM 3287 C CA . LEU B 1 117 ? 11.399 -16.219 -23.386 1.00 16.81 94 LEU B CA 1
ATOM 3288 C C . LEU B 1 117 ? 12.254 -15.441 -22.410 1.00 17.25 94 LEU B C 1
ATOM 3289 O O . LEU B 1 117 ? 12.850 -14.402 -22.774 1.00 18.53 94 LEU B O 1
ATOM 3294 N N . ASN B 1 118 ? 12.356 -15.979 -21.191 1.00 17.63 95 ASN B N 1
ATOM 3295 C CA . ASN B 1 118 ? 13.190 -15.400 -20.125 1.00 21.56 95 ASN B CA 1
ATOM 3296 C C . ASN B 1 118 ? 14.632 -15.868 -20.213 1.00 26.45 95 ASN B C 1
ATOM 3297 O O . ASN B 1 118 ? 14.926 -17.087 -20.195 1.00 33.40 95 ASN B O 1
ATOM 3302 N N . CYS B 1 119 ? 15.508 -14.846 -20.312 1.00 39.69 96 CYS B N 1
ATOM 3303 C CA . CYS B 1 119 ? 16.977 -14.961 -20.226 1.00 38.45 96 CYS B CA 1
ATOM 3304 C C . CYS B 1 119 ? 17.676 -13.953 -19.277 1.00 44.34 96 CYS B C 1
ATOM 3305 O O . CYS B 1 119 ? 18.917 -13.896 -19.273 1.00 49.23 96 CYS B O 1
ATOM 3308 N N . GLY B 1 120 ? 16.920 -13.171 -18.491 1.00 43.72 97 GLY B N 1
ATOM 3309 C CA . GLY B 1 120 ? 17.517 -12.131 -17.620 1.00 43.04 97 GLY B CA 1
ATOM 3310 C C . GLY B 1 120 ? 17.129 -12.155 -16.144 1.00 44.04 97 GLY B C 1
ATOM 3311 O O . GLY B 1 120 ? 16.385 -13.028 -15.691 1.00 45.15 97 GLY B O 1
ATOM 3312 N N . GLY B 1 131 ? 18.263 -21.869 -17.446 1.00 64.33 108 GLY B N 1
ATOM 3313 C CA . GLY B 1 131 ? 17.229 -20.867 -17.704 1.00 50.83 108 GLY B CA 1
ATOM 3314 C C . GLY B 1 131 ? 17.595 -19.483 -17.184 1.00 56.61 108 GLY B C 1
ATOM 3315 O O . GLY B 1 131 ? 18.505 -19.331 -16.354 1.00 46.12 108 GLY B O 1
ATOM 3316 N N . GLY B 1 132 ? 16.896 -18.469 -17.693 1.00 50.51 109 GLY B N 1
ATOM 3317 C CA . GLY B 1 132 ? 17.008 -17.108 -17.165 1.00 51.20 109 GLY B CA 1
ATOM 3318 C C . GLY B 1 132 ? 18.395 -16.509 -17.304 1.00 50.72 109 GLY B C 1
ATOM 3319 O O . GLY B 1 132 ? 19.080 -16.769 -18.284 1.00 56.82 109 GLY B O 1
ATOM 3320 N N . ALA B 1 133 ? 18.808 -15.730 -16.300 1.00 59.23 110 ALA B N 1
ATOM 3321 C CA . ALA B 1 133 ? 20.100 -15.012 -16.303 1.00 57.26 110 ALA B CA 1
ATOM 3322 C C . ALA B 1 133 ? 21.337 -15.877 -16.610 1.00 63.52 110 ALA B C 1
ATOM 3323 O O . ALA B 1 133 ? 22.327 -15.364 -17.142 1.00 63.09 110 ALA B O 1
ATOM 3325 N N . THR B 1 134 ? 21.296 -17.168 -16.276 1.00 58.24 111 THR B N 1
ATOM 3326 C CA . THR B 1 134 ? 22.448 -18.047 -16.546 1.00 53.69 111 THR B CA 1
ATOM 3327 C C . THR B 1 134 ? 22.701 -18.232 -18.056 1.00 56.18 111 THR B C 1
ATOM 3328 O O . THR B 1 134 ? 23.844 -18.474 -18.456 1.00 56.66 111 THR B O 1
ATOM 3332 N N . LEU B 1 135 ? 21.662 -18.094 -18.889 1.00 51.32 112 LEU B N 1
ATOM 3333 C CA . LEU B 1 135 ? 21.843 -18.190 -20.365 1.00 43.63 112 LEU B CA 1
ATOM 3334 C C . LEU B 1 135 ? 22.682 -17.072 -20.986 1.00 53.15 112 LEU B C 1
ATOM 3335 O O . LEU B 1 135 ? 23.240 -17.258 -22.085 1.00 54.29 112 LEU B O 1
ATOM 3340 N N . LEU B 1 136 ? 22.755 -15.914 -20.317 1.00 57.70 113 LEU B N 1
ATOM 3341 C CA . LEU B 1 136 ? 23.662 -14.816 -20.734 1.00 46.74 113 LEU B CA 1
ATOM 3342 C C . LEU B 1 136 ? 25.129 -15.281 -20.848 1.00 51.32 113 LEU B C 1
ATOM 3343 O O . LEU B 1 136 ? 25.945 -14.645 -21.531 1.00 56.57 113 LEU B O 1
ATOM 3348 N N . LYS B 1 137 ? 25.460 -16.374 -20.166 1.00 47.68 114 LYS B N 1
ATOM 3349 C CA . LYS B 1 137 ? 26.814 -16.936 -20.228 1.00 51.54 114 LYS B CA 1
ATOM 3350 C C . LYS B 1 137 ? 27.059 -17.717 -21.536 1.00 56.00 114 LYS B C 1
ATOM 3351 O O . LYS B 1 137 ? 28.221 -17.920 -21.922 1.00 56.00 114 LYS B O 1
ATOM 3357 N N . ASP B 1 138 ? 25.981 -18.139 -22.214 1.00 46.15 115 ASP B N 1
ATOM 3358 C CA . ASP B 1 138 ? 26.096 -18.813 -23.509 1.00 44.72 115 ASP B CA 1
ATOM 3359 C C . ASP B 1 138 ? 25.039 -18.331 -24.529 1.00 45.39 115 ASP B C 1
ATOM 3360 O O . ASP B 1 138 ? 23.892 -18.787 -24.511 1.00 52.61 115 ASP B O 1
ATOM 3365 N N . PRO B 1 139 ? 25.431 -17.399 -25.418 1.00 40.20 116 PRO B N 1
ATOM 3366 C CA . PRO B 1 139 ? 24.606 -16.934 -26.550 1.00 36.05 116 PRO B CA 1
ATOM 3367 C C . PRO B 1 139 ? 24.048 -18.037 -27.457 1.00 36.04 116 PRO B C 1
ATOM 3368 O O . PRO B 1 139 ? 22.952 -17.882 -28.014 1.00 36.23 116 PRO B O 1
ATOM 3372 N N . GLU B 1 140 ? 24.795 -19.128 -27.614 1.00 37.51 117 GLU B N 1
ATOM 3373 C CA . GLU B 1 140 ? 24.358 -20.249 -28.440 1.00 37.43 117 GLU B CA 1
ATOM 3374 C C . GLU B 1 140 ? 23.082 -20.893 -27.871 1.00 35.30 117 GLU B C 1
ATOM 3375 O O . GLU B 1 140 ? 22.227 -21.337 -28.630 1.00 36.58 117 GLU B O 1
ATOM 3381 N N . LEU B 1 141 ? 22.956 -20.942 -26.545 1.00 32.25 118 LEU B N 1
ATOM 3382 C CA . LEU B 1 141 ? 21.744 -21.486 -25.908 1.00 35.45 118 LEU B CA 1
ATOM 3383 C C . LEU B 1 141 ? 20.527 -20.607 -26.171 1.00 29.10 118 LEU B C 1
ATOM 3384 O O . LEU B 1 141 ? 19.427 -21.111 -26.388 1.00 30.85 118 LEU B O 1
ATOM 3389 N N . ILE B 1 142 ? 20.735 -19.292 -26.131 1.00 30.06 119 ILE B N 1
ATOM 3390 C CA . ILE B 1 142 ? 19.665 -18.345 -26.410 1.00 26.00 119 ILE B CA 1
ATOM 3391 C C . ILE B 1 142 ? 19.230 -18.502 -27.866 1.00 23.60 119 ILE B C 1
ATOM 3392 O O . ILE B 1 142 ? 18.030 -18.582 -28.141 1.00 22.64 119 ILE B O 1
ATOM 3397 N N . TYR B 1 143 ? 20.202 -18.571 -28.781 1.00 23.95 120 TYR B N 1
ATOM 3398 C CA . TYR B 1 143 ? 19.912 -18.785 -30.201 1.00 23.10 120 TYR B CA 1
ATOM 3399 C C . TYR B 1 143 ? 19.056 -20.033 -30.414 1.00 22.47 120 TYR B C 1
ATOM 3400 O O . TYR B 1 143 ? 17.996 -19.965 -31.007 1.00 21.23 120 TYR B O 1
ATOM 3409 N N . GLN B 1 144 ? 19.509 -21.174 -29.910 1.00 23.87 121 GLN B N 1
ATOM 3410 C CA . GLN B 1 144 ? 18.776 -22.423 -30.124 1.00 25.21 121 GLN B CA 1
ATOM 3411 C C . GLN B 1 144 ? 17.370 -22.401 -29.484 1.00 21.83 121 GLN B C 1
ATOM 3412 O O . GLN B 1 144 ? 16.407 -22.876 -30.083 1.00 21.54 121 GLN B O 1
ATOM 3418 N N . GLY B 1 145 ? 17.249 -21.853 -28.277 1.00 22.86 122 GLY B N 1
ATOM 3419 C CA . GLY B 1 145 ? 15.953 -21.790 -27.591 1.00 22.11 122 GLY B CA 1
ATOM 3420 C C . GLY B 1 145 ? 14.977 -20.872 -28.315 1.00 22.29 122 GLY B C 1
ATOM 3421 O O . GLY B 1 145 ? 13.835 -21.253 -28.608 1.00 19.18 122 GLY B O 1
ATOM 3422 N N . ALA B 1 146 ? 15.439 -19.661 -28.629 1.00 21.27 123 ALA B N 1
ATOM 3423 C CA . ALA B 1 146 ? 14.624 -18.684 -29.347 1.00 20.88 123 ALA B CA 1
ATOM 3424 C C . ALA B 1 146 ? 14.217 -19.178 -30.734 1.00 18.93 123 ALA B C 1
ATOM 3425 O O . ALA B 1 146 ? 13.071 -19.000 -31.143 1.00 18.94 123 ALA B O 1
ATOM 3427 N N . LYS B 1 147 ? 15.157 -19.811 -31.442 1.00 18.72 124 LYS B N 1
ATOM 3428 C CA . LYS B 1 147 ? 14.899 -20.330 -32.786 1.00 20.65 124 LYS B CA 1
ATOM 3429 C C . LYS B 1 147 ? 13.838 -21.432 -32.744 1.00 19.82 124 LYS B C 1
ATOM 3430 O O . LYS B 1 147 ? 12.923 -21.447 -33.561 1.00 21.69 124 LYS B O 1
ATOM 3436 N N . ALA B 1 148 ? 13.941 -22.332 -31.768 1.00 20.44 125 ALA B N 1
ATOM 3437 C CA . ALA B 1 148 ? 12.966 -23.411 -31.650 1.00 21.42 125 ALA B CA 1
ATOM 3438 C C . ALA B 1 148 ? 11.561 -22.849 -31.374 1.00 19.09 125 ALA B C 1
ATOM 3439 O O . ALA B 1 148 ? 10.578 -23.283 -31.963 1.00 20.06 125 ALA B O 1
ATOM 3441 N N . MET B 1 149 ? 11.482 -21.846 -30.511 1.00 19.69 126 MET B N 1
ATOM 3442 C CA . MET B 1 149 ? 10.212 -21.187 -30.248 1.00 18.92 126 MET B CA 1
ATOM 3443 C C . MET B 1 149 ? 9.671 -20.486 -31.499 1.00 18.94 126 MET B C 1
ATOM 3444 O O . MET B 1 149 ? 8.490 -20.596 -31.816 1.00 19.64 126 MET B O 1
ATOM 3449 N N . ARG B 1 150 ? 10.527 -19.744 -32.194 1.00 18.87 127 ARG B N 1
ATOM 3450 C CA . ARG B 1 150 ? 10.118 -19.086 -33.445 1.00 19.15 127 ARG B CA 1
ATOM 3451 C C . ARG B 1 150 ? 9.551 -20.080 -34.464 1.00 19.12 127 ARG B C 1
ATOM 3452 O O . ARG B 1 150 ? 8.530 -19.810 -35.103 1.00 19.38 127 ARG B O 1
ATOM 3460 N N . GLU B 1 151 ? 10.195 -21.233 -34.592 1.00 21.62 128 GLU B N 1
ATOM 3461 C CA . GLU B 1 151 ? 9.727 -22.250 -35.526 1.00 22.86 128 GLU B CA 1
ATOM 3462 C C . GLU B 1 151 ? 8.414 -22.910 -35.095 1.00 23.43 128 GLU B C 1
ATOM 3463 O O . GLU B 1 151 ? 7.643 -23.369 -35.937 1.00 26.15 128 GLU B O 1
ATOM 3469 N N . ALA B 1 152 ? 8.153 -22.952 -33.790 1.00 21.27 129 ALA B N 1
ATOM 3470 C CA . ALA B 1 152 ? 6.946 -23.611 -33.261 1.00 23.77 129 ALA B CA 1
ATOM 3471 C C . ALA B 1 152 ? 5.709 -22.707 -33.205 1.00 23.06 129 ALA B C 1
ATOM 3472 O O . ALA B 1 152 ? 4.588 -23.196 -33.087 1.00 24.60 129 ALA B O 1
ATOM 3474 N N . VAL B 1 153 ? 5.914 -21.391 -33.280 1.00 19.57 130 VAL B N 1
ATOM 3475 C CA . VAL B 1 153 ? 4.838 -20.429 -33.165 1.00 18.91 130 VAL B CA 1
ATOM 3476 C C . VAL B 1 153 ? 4.471 -19.912 -34.559 1.00 18.14 130 VAL B C 1
ATOM 3477 O O . VAL B 1 153 ? 5.363 -19.544 -35.328 1.00 19.69 130 VAL B O 1
ATOM 3481 N N . PRO B 1 154 ? 3.162 -19.893 -34.898 1.00 19.75 131 PRO B N 1
ATOM 3482 C CA . PRO B 1 154 ? 2.745 -19.352 -36.198 1.00 20.76 131 PRO B CA 1
ATOM 3483 C C . PRO B 1 154 ? 3.422 -18.006 -36.494 1.00 20.22 131 PRO B C 1
ATOM 3484 O O . PRO B 1 154 ? 3.470 -17.124 -35.618 1.00 18.26 131 PRO B O 1
ATOM 3488 N N . ALA B 1 155 ? 3.940 -17.892 -37.721 1.00 21.93 132 ALA B N 1
ATOM 3489 C CA . ALA B 1 155 ? 4.849 -16.833 -38.131 1.00 22.73 132 ALA B CA 1
ATOM 3490 C C . ALA B 1 155 ? 4.314 -15.424 -37.928 1.00 21.33 132 ALA B C 1
ATOM 3491 O O . ALA B 1 155 ? 5.104 -14.503 -37.718 1.00 25.71 132 ALA B O 1
ATOM 3493 N N . HIS B 1 156 ? 2.992 -15.255 -37.988 1.00 22.10 133 HIS B N 1
ATOM 3494 C CA . HIS B 1 156 ? 2.374 -13.943 -37.795 1.00 23.00 133 HIS B CA 1
ATOM 3495 C C . HIS B 1 156 ? 2.334 -13.478 -36.339 1.00 20.91 133 HIS B C 1
ATOM 3496 O O . HIS B 1 156 ? 2.072 -12.314 -36.090 1.00 23.67 133 HIS B O 1
ATOM 3503 N N . LEU B 1 157 ? 2.587 -14.379 -35.395 1.00 20.41 134 LEU B N 1
ATOM 3504 C CA . LEU B 1 157 ? 2.542 -14.073 -33.970 1.00 17.07 134 LEU B CA 1
ATOM 3505 C C . LEU B 1 157 ? 3.953 -13.779 -33.438 1.00 17.54 134 LEU B C 1
ATOM 3506 O O . LEU B 1 157 ? 4.928 -14.387 -33.889 1.00 20.46 134 LEU B O 1
ATOM 3511 N N . PRO B 1 158 ? 4.059 -12.861 -32.451 1.00 17.40 135 PRO B N 1
ATOM 3512 C CA . PRO B 1 158 ? 5.387 -12.452 -31.974 1.00 17.92 135 PRO B CA 1
ATOM 3513 C C . PRO B 1 158 ? 6.041 -13.464 -31.041 1.00 17.93 135 PRO B C 1
ATOM 3514 O O . PRO B 1 158 ? 5.348 -14.146 -30.279 1.00 18.97 135 PRO B O 1
ATOM 3518 N N . VAL B 1 159 ? 7.363 -13.550 -31.131 1.00 16.95 136 VAL B N 1
ATOM 3519 C CA . VAL B 1 159 ? 8.180 -14.264 -30.162 1.00 16.73 136 VAL B CA 1
ATOM 3520 C C . VAL B 1 159 ? 9.206 -13.247 -29.659 1.00 16.39 136 VAL B C 1
ATOM 3521 O O . VAL B 1 159 ? 10.026 -12.718 -30.438 1.00 19.12 136 VAL B O 1
ATOM 3525 N N . SER B 1 160 ? 9.143 -12.968 -28.364 1.00 14.79 137 SER B N 1
ATOM 3526 C CA . SER B 1 160 ? 10.002 -11.980 -27.740 1.00 15.78 137 SER B CA 1
ATOM 3527 C C . SER B 1 160 ? 10.957 -12.689 -26.789 1.00 16.93 137 SER B C 1
ATOM 3528 O O . SER B 1 160 ? 10.681 -13.800 -26.334 1.00 16.32 137 SER B O 1
ATOM 3531 N N . VAL B 1 161 ? 12.086 -12.032 -26.527 1.00 16.92 138 VAL B N 1
ATOM 3532 C CA . VAL B 1 161 ? 13.104 -12.508 -25.615 1.00 16.24 138 VAL B CA 1
ATOM 3533 C C . VAL B 1 161 ? 13.492 -11.375 -24.701 1.00 16.84 138 VAL B C 1
ATOM 3534 O O . VAL B 1 161 ? 13.625 -10.227 -25.139 1.00 17.99 138 VAL B O 1
ATOM 3538 N N . LYS B 1 162 ? 13.637 -11.709 -23.423 1.00 16.13 139 LYS B N 1
ATOM 3539 C CA . LYS B 1 162 ? 14.000 -10.747 -22.388 1.00 16.02 139 LYS B CA 1
ATOM 3540 C C . LYS B 1 162 ? 15.376 -11.117 -21.832 1.00 16.38 139 LYS B C 1
ATOM 3541 O O . LYS B 1 162 ? 15.593 -12.255 -21.379 1.00 17.64 139 LYS B O 1
ATOM 3547 N N . VAL B 1 163 ? 16.272 -10.133 -21.833 1.00 16.34 140 VAL B N 1
ATOM 3548 C CA . VAL B 1 163 ? 17.664 -10.326 -21.434 1.00 17.63 140 VAL B CA 1
ATOM 3549 C C . VAL B 1 163 ? 18.185 -9.213 -20.517 1.00 17.99 140 VAL B C 1
ATOM 3550 O O . VAL B 1 163 ? 17.574 -8.168 -20.378 1.00 19.80 140 VAL B O 1
ATOM 3554 N N . ARG B 1 164 ? 19.328 -9.475 -19.897 1.00 17.64 141 ARG B N 1
ATOM 3555 C CA . ARG B 1 164 ? 20.140 -8.441 -19.275 1.00 17.59 141 ARG B CA 1
ATOM 3556 C C . ARG B 1 164 ? 21.346 -8.159 -20.163 1.00 20.51 141 ARG B C 1
ATOM 3557 O O . ARG B 1 164 ? 21.562 -8.839 -21.162 1.00 22.36 141 ARG B O 1
ATOM 3565 N N . LEU B 1 165 ? 22.129 -7.154 -19.788 1.00 20.30 142 LEU B N 1
ATOM 3566 C CA . LEU B 1 165 ? 23.373 -6.821 -20.502 1.00 22.68 142 LEU B CA 1
ATOM 3567 C C . LEU B 1 165 ? 24.452 -7.893 -20.373 1.00 25.48 142 LEU B C 1
ATOM 3568 O O . LEU B 1 165 ? 25.315 -8.032 -21.249 1.00 27.19 142 LEU B O 1
ATOM 3573 N N . GLY B 1 166 ? 24.419 -8.663 -19.297 1.00 25.95 143 GLY B N 1
ATOM 3574 C CA . GLY B 1 166 ? 25.331 -9.813 -19.221 1.00 35.16 143 GLY B CA 1
ATOM 3575 C C . GLY B 1 166 ? 25.322 -10.474 -17.865 1.00 33.76 143 GLY B C 1
ATOM 3576 O O . GLY B 1 166 ? 24.444 -10.210 -17.063 1.00 31.35 143 GLY B O 1
ATOM 3577 N N . TRP B 1 167 ? 26.307 -11.340 -17.624 1.00 40.53 144 TRP B N 1
ATOM 3578 C CA . TRP B 1 167 ? 26.471 -12.008 -16.330 1.00 45.95 144 TRP B CA 1
ATOM 3579 C C . TRP B 1 167 ? 27.255 -11.108 -15.339 1.00 42.92 144 TRP B C 1
ATOM 3580 O O . TRP B 1 167 ? 26.658 -10.477 -14.457 1.00 35.73 144 TRP B O 1
ATOM 3591 N N . ASP B 1 168 ? 28.579 -11.044 -15.479 1.00 56.18 145 ASP B N 1
ATOM 3592 C CA . ASP B 1 168 ? 29.408 -10.129 -14.666 1.00 60.53 145 ASP B CA 1
ATOM 3593 C C . ASP B 1 168 ? 30.044 -9.017 -15.518 1.00 61.17 145 ASP B C 1
ATOM 3594 O O . ASP B 1 168 ? 30.797 -8.180 -15.005 1.00 58.94 145 ASP B O 1
ATOM 3599 N N . SER B 1 169 ? 29.727 -9.017 -16.812 1.00 54.75 146 SER B N 1
ATOM 3600 C CA . SER B 1 169 ? 30.215 -8.019 -17.753 1.00 50.85 146 SER B CA 1
ATOM 3601 C C . SER B 1 169 ? 29.145 -7.717 -18.799 1.00 48.91 146 SER B C 1
ATOM 3602 O O . SER B 1 169 ? 28.241 -8.518 -19.033 1.00 47.41 146 SER B O 1
ATOM 3605 N N . GLY B 1 170 ? 29.259 -6.552 -19.427 1.00 45.96 147 GLY B N 1
ATOM 3606 C CA . GLY B 1 170 ? 28.479 -6.249 -20.619 1.00 45.09 147 GLY B CA 1
ATOM 3607 C C . GLY B 1 170 ? 29.260 -6.591 -21.888 1.00 52.28 147 GLY B C 1
ATOM 3608 O O . GLY B 1 170 ? 28.904 -6.118 -22.969 1.00 57.45 147 GLY B O 1
ATOM 3609 N N . GLU B 1 171 ? 30.313 -7.411 -21.771 1.00 46.07 148 GLU B N 1
ATOM 3610 C CA . GLU B 1 171 ? 31.198 -7.724 -22.913 1.00 45.44 148 GLU B CA 1
ATOM 3611 C C . GLU B 1 171 ? 30.501 -8.542 -24.015 1.00 58.32 148 GLU B C 1
ATOM 3612 O O . GLU B 1 171 ? 30.772 -8.358 -25.216 1.00 64.08 148 GLU B O 1
ATOM 3614 N N . LYS B 1 172 ? 29.598 -9.432 -23.599 1.00 49.00 149 LYS B N 1
ATOM 3615 C CA . LYS B 1 172 ? 28.850 -10.295 -24.523 1.00 51.37 149 LYS B CA 1
ATOM 3616 C C . LYS B 1 172 ? 27.498 -9.702 -24.932 1.00 41.30 149 LYS B C 1
ATOM 3617 O O . LYS B 1 172 ? 26.650 -10.412 -25.489 1.00 37.81 149 LYS B O 1
ATOM 3623 N N . LYS B 1 173 ? 27.273 -8.415 -24.657 1.00 48.67 150 LYS B N 1
ATOM 3624 C CA . LYS B 1 173 ? 25.923 -7.886 -24.783 1.00 41.14 150 LYS B CA 1
ATOM 3625 C C . LYS B 1 173 ? 25.463 -7.880 -26.235 1.00 41.44 150 LYS B C 1
ATOM 3626 O O . LYS B 1 173 ? 24.250 -8.177 -26.485 1.00 34.89 150 LYS B O 1
ATOM 3632 N N . PHE B 1 174 ? 26.400 -7.624 -27.188 1.00 39.23 151 PHE B N 1
ATOM 3633 C CA . PHE B 1 174 ? 26.056 -7.817 -28.620 1.00 31.60 151 PHE B CA 1
ATOM 3634 C C . PHE B 1 174 ? 25.907 -9.281 -29.025 1.00 25.21 151 PHE B C 1
ATOM 3635 O O . PHE B 1 174 ? 25.050 -9.573 -29.857 1.00 26.12 151 PHE B O 1
ATOM 3643 N N . GLU B 1 175 ? 26.708 -10.198 -28.483 1.00 24.03 152 GLU B N 1
ATOM 3644 C CA . GLU B 1 175 ? 26.557 -11.623 -28.852 1.00 26.36 152 GLU B CA 1
ATOM 3645 C C . GLU B 1 175 ? 25.161 -12.145 -28.501 1.00 23.73 152 GLU B C 1
ATOM 3646 O O . GLU B 1 175 ? 24.546 -12.877 -29.270 1.00 23.05 152 GLU B O 1
ATOM 3652 N N . ILE B 1 176 ? 24.667 -11.752 -27.334 1.00 24.71 153 ILE B N 1
ATOM 3653 C CA . ILE B 1 176 ? 23.329 -12.131 -26.890 1.00 25.55 153 ILE B CA 1
ATOM 3654 C C . ILE B 1 176 ? 22.266 -11.545 -27.826 1.00 22.45 153 ILE B C 1
ATOM 3655 O O . ILE B 1 176 ? 21.385 -12.267 -28.327 1.00 22.83 153 ILE B O 1
ATOM 3660 N N . ALA B 1 177 ? 22.343 -10.242 -28.060 1.00 20.58 154 ALA B N 1
ATOM 3661 C CA . ALA B 1 177 ? 21.400 -9.567 -28.949 1.00 19.74 154 ALA B CA 1
ATOM 3662 C C . ALA B 1 177 ? 21.420 -10.154 -30.365 1.00 19.46 154 ALA B C 1
ATOM 3663 O O . ALA B 1 177 ? 20.360 -10.348 -30.983 1.00 22.03 154 ALA B O 1
ATOM 3665 N N . ASP B 1 178 ? 22.619 -10.422 -30.876 1.00 20.62 155 ASP B N 1
ATOM 3666 C CA . ASP B 1 178 ? 22.772 -11.006 -32.215 1.00 22.28 155 ASP B CA 1
ATOM 3667 C C . ASP B 1 178 ? 22.110 -12.380 -32.267 1.00 22.10 155 ASP B C 1
ATOM 3668 O O . ASP B 1 178 ? 21.470 -12.724 -33.249 1.00 23.22 155 ASP B O 1
ATOM 3673 N N . ALA B 1 179 ? 22.264 -13.159 -31.198 1.00 21.84 156 ALA B N 1
ATOM 3674 C CA . ALA B 1 179 ? 21.667 -14.487 -31.136 1.00 24.02 156 ALA B CA 1
ATOM 3675 C C . ALA B 1 179 ? 20.131 -14.425 -31.251 1.00 21.63 156 ALA B C 1
ATOM 3676 O O . ALA B 1 179 ? 19.506 -15.205 -31.977 1.00 21.19 156 ALA B O 1
ATOM 3678 N N . VAL B 1 180 ? 19.532 -13.473 -30.557 1.00 19.04 157 VAL B N 1
ATOM 3679 C CA . VAL B 1 180 ? 18.084 -13.332 -30.536 1.00 18.49 157 VAL B CA 1
ATOM 3680 C C . VAL B 1 180 ? 17.593 -12.950 -31.929 1.00 18.03 157 VAL B C 1
ATOM 3681 O O . VAL B 1 180 ? 16.630 -13.530 -32.438 1.00 18.90 157 VAL B O 1
ATOM 3685 N N . GLN B 1 181 ? 18.266 -11.995 -32.570 1.00 17.31 158 GLN B N 1
ATOM 3686 C CA . GLN B 1 181 ? 17.843 -11.589 -33.916 1.00 16.93 158 GLN B CA 1
ATOM 3687 C C . GLN B 1 181 ? 18.055 -12.714 -34.930 1.00 17.32 158 GLN B C 1
ATOM 3688 O O . GLN B 1 181 ? 17.166 -13.021 -35.726 1.00 17.96 158 GLN B O 1
ATOM 3694 N N . GLN B 1 182 ? 19.213 -13.350 -34.884 1.00 18.89 159 GLN B N 1
ATOM 3695 C CA . GLN B 1 182 ? 19.513 -14.411 -35.842 1.00 19.46 159 GLN B CA 1
ATOM 3696 C C . GLN B 1 182 ? 18.547 -15.601 -35.720 1.00 19.37 159 GLN B C 1
ATOM 3697 O O . GLN B 1 182 ? 18.246 -16.280 -36.724 1.00 21.25 159 GLN B O 1
ATOM 3703 N N . ALA B 1 183 ? 18.079 -15.838 -34.493 1.00 19.33 160 ALA B N 1
ATOM 3704 C CA . ALA B 1 183 ? 17.058 -16.838 -34.192 1.00 18.25 160 ALA B CA 1
ATOM 3705 C C . ALA B 1 183 ? 15.689 -16.571 -34.839 1.00 20.00 160 ALA B C 1
ATOM 3706 O O . ALA B 1 183 ? 14.870 -17.485 -34.967 1.00 22.05 160 ALA B O 1
ATOM 3708 N N . GLY B 1 184 ? 15.440 -15.324 -35.227 1.00 19.21 161 GLY B N 1
ATOM 3709 C CA . GLY B 1 184 ? 14.170 -14.931 -35.830 1.00 17.33 161 GLY B CA 1
ATOM 3710 C C . GLY B 1 184 ? 13.174 -14.351 -34.848 1.00 18.85 161 GLY B C 1
ATOM 3711 O O . GLY B 1 184 ? 12.009 -14.202 -35.184 1.00 19.03 161 GLY B O 1
ATOM 3712 N N . ALA B 1 185 ? 13.624 -13.995 -33.646 1.00 18.12 162 ALA B N 1
ATOM 3713 C CA . ALA B 1 185 ? 12.721 -13.383 -32.686 1.00 17.32 162 ALA B CA 1
ATOM 3714 C C . ALA B 1 185 ? 12.190 -12.042 -33.202 1.00 15.82 162 ALA B C 1
ATOM 3715 O O . ALA B 1 185 ? 12.790 -11.387 -34.050 1.00 18.17 162 ALA B O 1
ATOM 3717 N N . THR B 1 186 ? 11.044 -11.656 -32.677 1.00 16.13 163 THR B N 1
ATOM 3718 C CA . THR B 1 186 ? 10.351 -10.444 -33.124 1.00 17.60 163 THR B CA 1
ATOM 3719 C C . THR B 1 186 ? 10.863 -9.170 -32.459 1.00 16.00 163 THR B C 1
ATOM 3720 O O . THR B 1 186 ? 10.935 -8.110 -33.083 1.00 16.81 163 THR B O 1
ATOM 3724 N N . GLU B 1 187 ? 11.171 -9.284 -31.175 1.00 15.88 164 GLU B N 1
ATOM 3725 C CA . GLU B 1 187 ? 11.588 -8.144 -30.386 1.00 14.87 164 GLU B CA 1
ATOM 3726 C C . GLU B 1 187 ? 12.390 -8.568 -29.172 1.00 14.97 164 GLU B C 1
ATOM 3727 O O . GLU B 1 187 ? 12.327 -9.734 -28.740 1.00 16.01 164 GLU B O 1
ATOM 3733 N N . LEU B 1 188 ? 13.160 -7.620 -28.648 1.00 16.56 165 LEU B N 1
ATOM 3734 C CA . LEU B 1 188 ? 14.093 -7.882 -27.549 1.00 14.92 165 LEU B CA 1
ATOM 3735 C C . LEU B 1 188 ? 13.892 -6.899 -26.413 1.00 16.24 165 LEU B C 1
ATOM 3736 O O . LEU B 1 188 ? 13.960 -5.694 -26.635 1.00 15.45 165 LEU B O 1
ATOM 3741 N N . VAL B 1 189 ? 13.611 -7.401 -25.208 1.00 15.56 166 VAL B N 1
ATOM 3742 C CA . VAL B 1 189 ? 13.566 -6.552 -24.022 1.00 14.90 166 VAL B CA 1
ATOM 3743 C C . VAL B 1 189 ? 14.927 -6.630 -23.373 1.00 15.83 166 VAL B C 1
ATOM 3744 O O . VAL B 1 189 ? 15.432 -7.731 -23.133 1.00 18.28 166 VAL B O 1
ATOM 3748 N N . VAL B 1 190 ? 15.502 -5.468 -23.058 1.00 16.34 167 VAL B N 1
ATOM 3749 C CA . VAL B 1 190 ? 16.808 -5.399 -22.404 1.00 16.06 167 VAL B CA 1
ATOM 3750 C C . VAL B 1 190 ? 16.705 -4.627 -21.094 1.00 15.88 167 VAL B C 1
ATOM 3751 O O . VAL B 1 190 ? 16.409 -3.418 -21.079 1.00 16.50 167 VAL B O 1
ATOM 3755 N N . HIS B 1 191 ? 16.905 -5.351 -19.992 1.00 16.39 168 HIS B N 1
ATOM 3756 C CA . HIS B 1 191 ? 17.146 -4.753 -18.684 1.00 16.45 168 HIS B CA 1
ATOM 3757 C C . HIS B 1 191 ? 18.583 -4.225 -18.665 1.00 16.54 168 HIS B C 1
ATOM 3758 O O . HIS B 1 191 ? 19.529 -5.001 -18.748 1.00 16.64 168 HIS B O 1
ATOM 3765 N N . GLY B 1 192 ? 18.745 -2.908 -18.526 1.00 17.54 169 GLY B N 1
ATOM 3766 C CA . GLY B 1 192 ? 20.044 -2.247 -18.697 1.00 17.89 169 GLY B CA 1
ATOM 3767 C C . GLY B 1 192 ? 21.031 -2.360 -17.553 1.00 17.19 169 GLY B C 1
ATOM 3768 O O . GLY B 1 192 ? 21.641 -1.366 -17.159 1.00 18.07 169 GLY B O 1
ATOM 3769 N N . ARG B 1 193 ? 21.162 -3.567 -17.007 1.00 18.05 170 ARG B N 1
ATOM 3770 C CA . ARG B 1 193 ? 22.157 -3.904 -15.993 1.00 17.87 170 ARG B CA 1
ATOM 3771 C C . ARG B 1 193 ? 22.623 -5.324 -16.260 1.00 18.66 170 ARG B C 1
ATOM 3772 O O . ARG B 1 193 ? 21.889 -6.127 -16.818 1.00 21.72 170 ARG B O 1
ATOM 3780 N N . THR B 1 194 ? 23.837 -5.636 -15.824 1.00 20.57 171 THR B N 1
ATOM 3781 C CA . THR B 1 194 ? 24.315 -7.027 -15.806 1.00 20.95 171 THR B CA 1
ATOM 3782 C C . THR B 1 194 ? 23.639 -7.753 -14.635 1.00 22.25 171 THR B C 1
ATOM 3783 O O . THR B 1 194 ? 23.078 -7.123 -13.735 1.00 22.22 171 THR B O 1
ATOM 3787 N N . LYS B 1 195 ? 23.669 -9.081 -14.660 1.00 21.87 172 LYS B N 1
ATOM 3788 C CA . LYS B 1 195 ? 23.158 -9.871 -13.543 1.00 25.20 172 LYS B CA 1
ATOM 3789 C C . LYS B 1 195 ? 23.832 -9.480 -12.223 1.00 25.96 172 LYS B C 1
ATOM 3790 O O . LYS B 1 195 ? 23.154 -9.326 -11.200 1.00 27.00 172 LYS B O 1
ATOM 3796 N N . GLU B 1 196 ? 25.152 -9.301 -12.256 1.00 25.39 173 GLU B N 1
ATOM 3797 C CA . GLU B 1 196 ? 25.939 -8.946 -11.061 1.00 26.06 173 GLU B CA 1
ATOM 3798 C C . GLU B 1 196 ? 25.538 -7.585 -10.497 1.00 26.44 173 GLU B C 1
ATOM 3799 O O . GLU B 1 196 ? 25.624 -7.368 -9.287 1.00 28.81 173 GLU B O 1
ATOM 3801 N N . GLN B 1 197 ? 25.090 -6.677 -11.366 1.00 23.39 174 GLN B N 1
ATOM 3802 C CA . GLN B 1 197 ? 24.646 -5.348 -10.936 1.00 22.82 174 GLN B CA 1
ATOM 3803 C C . GLN B 1 197 ? 23.243 -5.358 -10.318 1.00 23.09 174 GLN B C 1
ATOM 3804 O O . GLN B 1 197 ? 22.838 -4.375 -9.708 1.00 23.32 174 GLN B O 1
ATOM 3810 N N . GLY B 1 198 ? 22.516 -6.466 -10.472 1.00 24.22 175 GLY B N 1
ATOM 3811 C CA . GLY B 1 198 ? 21.211 -6.659 -9.824 1.00 24.59 175 GLY B CA 1
ATOM 3812 C C . GLY B 1 198 ? 20.215 -5.539 -10.110 1.00 22.90 175 GLY B C 1
ATOM 3813 O O . GLY B 1 198 ? 19.857 -5.278 -11.284 1.00 23.06 175 GLY B O 1
ATOM 3814 N N . TYR B 1 199 ? 19.780 -4.879 -9.032 1.00 22.67 176 TYR B N 1
ATOM 3815 C CA . TYR B 1 199 ? 18.792 -3.802 -9.095 1.00 22.59 176 TYR B CA 1
ATOM 3816 C C . TYR B 1 199 ? 19.365 -2.474 -8.587 1.00 23.85 176 TYR B C 1
ATOM 3817 O O . TYR B 1 199 ? 18.623 -1.582 -8.172 1.00 24.93 176 TYR B O 1
ATOM 3826 N N . ARG B 1 200 ? 20.691 -2.340 -8.639 1.00 21.80 177 ARG B N 1
ATOM 3827 C CA . ARG B 1 200 ? 21.365 -1.155 -8.103 1.00 22.36 177 ARG B CA 1
ATOM 3828 C C . ARG B 1 200 ? 21.126 0.016 -9.053 1.00 22.64 177 ARG B C 1
ATOM 3829 O O . ARG B 1 200 ? 21.532 -0.029 -10.214 1.00 21.65 177 ARG B O 1
ATOM 3837 N N . ALA B 1 201 ? 20.457 1.053 -8.558 1.00 21.99 178 ALA B N 1
ATOM 3838 C CA . ALA B 1 201 ? 20.016 2.168 -9.390 1.00 22.71 178 ALA B CA 1
ATOM 3839 C C . ALA B 1 201 ? 21.158 2.869 -10.137 1.00 20.97 178 ALA B C 1
ATOM 3840 O O . ALA B 1 201 ? 21.001 3.233 -11.319 1.00 22.85 178 ALA B O 1
ATOM 3842 N N . GLU B 1 202 ? 22.300 3.029 -9.459 1.00 22.36 179 GLU B N 1
ATOM 3843 C CA . GLU B 1 202 ? 23.444 3.764 -10.011 1.00 23.01 179 GLU B CA 1
ATOM 3844 C C . GLU B 1 202 ? 24.139 3.037 -11.184 1.00 22.21 179 GLU B C 1
ATOM 3845 O O . GLU B 1 202 ? 24.905 3.655 -11.937 1.00 22.83 179 GLU B O 1
ATOM 3851 N N . HIS B 1 203 ? 23.825 1.749 -11.381 1.00 20.68 180 HIS B N 1
ATOM 3852 C CA . HIS B 1 203 ? 24.399 0.994 -12.494 1.00 21.10 180 HIS B CA 1
ATOM 3853 C C . HIS B 1 203 ? 23.533 0.921 -13.747 1.00 19.27 180 HIS B C 1
ATOM 3854 O O . HIS B 1 203 ? 23.957 0.317 -14.757 1.00 20.37 180 HIS B O 1
ATOM 3861 N N . ILE B 1 204 ? 22.355 1.543 -13.733 1.00 16.99 181 ILE B N 1
ATOM 3862 C CA . ILE B 1 204 ? 21.482 1.488 -14.934 1.00 16.61 181 ILE B CA 1
ATOM 3863 C C . ILE B 1 204 ? 22.211 2.113 -16.130 1.00 17.94 181 ILE B C 1
ATOM 3864 O O . ILE B 1 204 ? 22.879 3.152 -15.991 1.00 20.01 181 ILE B O 1
ATOM 3869 N N . ASP B 1 205 ? 22.117 1.460 -17.288 1.00 19.30 182 ASP B N 1
ATOM 3870 C CA . ASP B 1 205 ? 22.832 1.927 -18.478 1.00 17.91 182 ASP B CA 1
ATOM 3871 C C . ASP B 1 205 ? 21.928 1.845 -19.700 1.00 19.55 182 ASP B C 1
ATOM 3872 O O . ASP B 1 205 ? 21.942 0.863 -20.446 1.00 19.32 182 ASP B O 1
ATOM 3877 N N . TRP B 1 206 ? 21.130 2.893 -19.886 1.00 19.00 183 TRP B N 1
ATOM 3878 C CA . TRP B 1 206 ? 20.225 2.973 -21.025 1.00 17.33 183 TRP B CA 1
ATOM 3879 C C . TRP B 1 206 ? 20.996 3.214 -22.324 1.00 17.56 183 TRP B C 1
ATOM 3880 O O . TRP B 1 206 ? 20.540 2.816 -23.412 1.00 18.28 183 TRP B O 1
ATOM 3891 N N . GLN B 1 207 ? 22.184 3.814 -22.228 1.00 18.89 184 GLN B N 1
ATOM 3892 C CA . GLN B 1 207 ? 23.010 4.013 -23.443 1.00 18.94 184 GLN B CA 1
ATOM 3893 C C . GLN B 1 207 ? 23.450 2.672 -24.039 1.00 19.65 184 GLN B C 1
ATOM 3894 O O . GLN B 1 207 ? 23.454 2.504 -25.263 1.00 19.88 184 GLN B O 1
ATOM 3900 N N . ALA B 1 208 ? 23.766 1.703 -23.183 1.00 20.01 185 ALA B N 1
ATOM 3901 C CA . ALA B 1 208 ? 24.130 0.375 -23.654 1.00 17.27 185 ALA B CA 1
ATOM 3902 C C . ALA B 1 208 ? 22.951 -0.260 -24.418 1.00 18.09 185 ALA B C 1
ATOM 3903 O O . ALA B 1 208 ? 23.143 -0.952 -25.411 1.00 18.89 185 ALA B O 1
ATOM 3905 N N . ILE B 1 209 ? 21.740 -0.017 -23.943 1.00 16.48 186 ILE B N 1
ATOM 3906 C CA . ILE B 1 209 ? 20.548 -0.478 -24.642 1.00 16.19 186 ILE B CA 1
ATOM 3907 C C . ILE B 1 209 ? 20.484 0.148 -26.048 1.00 16.58 186 ILE B C 1
ATOM 3908 O O . ILE B 1 209 ? 20.199 -0.535 -27.023 1.00 17.98 186 ILE B O 1
ATOM 3913 N N . GLY B 1 210 ? 20.744 1.449 -26.137 1.00 16.30 187 GLY B N 1
ATOM 3914 C CA . GLY B 1 210 ? 20.782 2.142 -27.425 1.00 16.48 187 GLY B CA 1
ATOM 3915 C C . GLY B 1 210 ? 21.828 1.585 -28.382 1.00 17.84 187 GLY B C 1
ATOM 3916 O O . GLY B 1 210 ? 21.588 1.497 -29.590 1.00 20.64 187 GLY B O 1
ATOM 3917 N N . ASP B 1 211 ? 22.981 1.178 -27.848 1.00 18.60 188 ASP B N 1
ATOM 3918 C CA . ASP B 1 211 ? 24.046 0.611 -28.682 1.00 21.10 188 ASP B CA 1
ATOM 3919 C C . ASP B 1 211 ? 23.583 -0.710 -29.303 1.00 20.33 188 ASP B C 1
ATOM 3920 O O . ASP B 1 211 ? 23.888 -0.998 -30.452 1.00 22.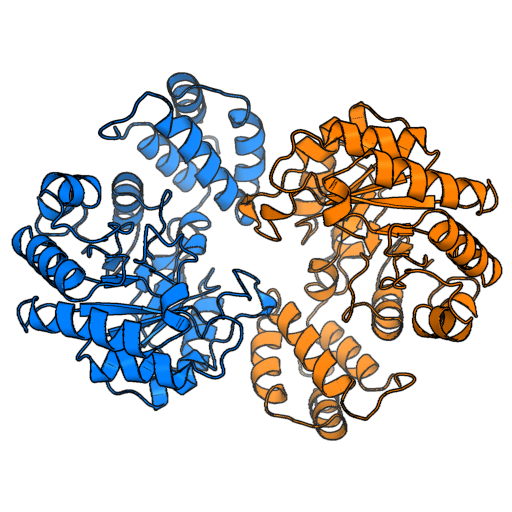63 188 ASP B O 1
ATOM 3925 N N . ILE B 1 212 ? 22.825 -1.491 -28.538 1.00 18.39 189 ILE B N 1
ATOM 3926 C CA . ILE B 1 212 ? 22.198 -2.711 -29.039 1.00 19.05 189 ILE B CA 1
ATOM 3927 C C . ILE B 1 212 ? 21.168 -2.409 -30.142 1.00 18.88 189 ILE B C 1
ATOM 3928 O O . ILE B 1 212 ? 21.198 -3.017 -31.228 1.00 18.94 189 ILE B O 1
ATOM 3933 N N . ARG B 1 213 ? 20.285 -1.450 -29.870 1.00 18.70 190 ARG B N 1
ATOM 3934 C CA . ARG B 1 213 ? 19.241 -1.058 -30.810 1.00 16.91 190 ARG B CA 1
ATOM 3935 C C . ARG B 1 213 ? 19.848 -0.655 -32.176 1.00 18.67 190 ARG B C 1
ATOM 3936 O O . ARG B 1 213 ? 19.350 -1.069 -33.237 1.00 18.86 190 ARG B O 1
ATOM 3944 N N . GLN B 1 214 ? 20.930 0.130 -32.147 1.00 18.41 191 GLN B N 1
ATOM 3945 C CA . GLN B 1 214 ? 21.540 0.625 -33.382 1.00 17.73 191 GLN B CA 1
ATOM 3946 C C . GLN B 1 214 ? 22.041 -0.497 -34.265 1.00 17.76 191 GLN B C 1
ATOM 3947 O O . GLN B 1 214 ? 22.129 -0.345 -35.481 1.00 18.72 191 GLN B O 1
ATOM 3953 N N . ARG B 1 215 ? 22.387 -1.621 -33.650 1.00 18.15 192 ARG B N 1
ATOM 3954 C CA . ARG B 1 215 ? 22.926 -2.780 -34.386 1.00 19.40 192 ARG B CA 1
ATOM 3955 C C . ARG B 1 215 ? 21.854 -3.684 -35.000 1.00 17.73 192 ARG B C 1
ATOM 3956 O O . ARG B 1 215 ? 22.125 -4.428 -35.947 1.00 19.66 192 ARG B O 1
ATOM 3964 N N . LEU B 1 216 ? 20.654 -3.653 -34.418 1.00 17.48 193 LEU B N 1
ATOM 3965 C CA . LEU B 1 216 ? 19.611 -4.614 -34.738 1.00 14.63 193 LEU B CA 1
ATOM 3966 C C . LEU B 1 216 ? 18.589 -4.107 -35.748 1.00 16.85 193 LEU B C 1
ATOM 3967 O O . LEU B 1 216 ? 18.609 -2.942 -36.143 1.00 16.94 193 LEU B O 1
ATOM 3972 N N . ASN B 1 217 ? 17.734 -5.025 -36.189 1.00 16.10 194 ASN B N 1
ATOM 3973 C CA . ASN B 1 217 ? 16.597 -4.702 -37.060 1.00 14.94 194 ASN B CA 1
ATOM 3974 C C . ASN B 1 217 ? 15.275 -5.186 -36.478 1.00 15.41 194 ASN B C 1
ATOM 3975 O O . ASN B 1 217 ? 14.300 -5.400 -37.197 1.00 16.15 194 ASN B O 1
ATOM 3980 N N . ILE B 1 218 ? 15.271 -5.366 -35.160 1.00 16.39 195 ILE B N 1
ATOM 3981 C CA . ILE B 1 218 ? 14.063 -5.681 -34.417 1.00 14.82 195 ILE B CA 1
ATOM 3982 C C . ILE B 1 218 ? 13.896 -4.665 -33.305 1.00 13.76 195 ILE B C 1
ATOM 3983 O O . ILE B 1 218 ? 14.890 -4.141 -32.791 1.00 15.00 195 ILE B O 1
ATOM 3988 N N . PRO B 1 219 ? 12.647 -4.416 -32.890 1.00 14.85 196 PRO B N 1
ATOM 3989 C CA . PRO B 1 219 ? 12.497 -3.476 -31.776 1.00 15.33 196 PRO B CA 1
ATOM 3990 C C . PRO B 1 219 ? 13.215 -3.922 -30.509 1.00 13.84 196 PRO B C 1
ATOM 3991 O O . PRO B 1 219 ? 13.242 -5.131 -30.162 1.00 15.59 196 PRO B O 1
ATOM 3995 N N . VAL B 1 220 ? 13.780 -2.933 -29.822 1.00 15.11 197 VAL B N 1
ATOM 3996 C CA . VAL B 1 220 ? 14.392 -3.114 -28.523 1.00 15.54 197 VAL B CA 1
ATOM 3997 C C . VAL B 1 220 ? 13.544 -2.344 -27.524 1.00 16.46 197 VAL B C 1
ATOM 3998 O O . VAL B 1 220 ? 13.212 -1.163 -27.725 1.00 15.81 197 VAL B O 1
ATOM 4002 N N . ILE B 1 221 ? 13.165 -3.036 -26.460 1.00 15.12 198 ILE B N 1
ATOM 4003 C CA . ILE B 1 221 ? 12.309 -2.458 -25.445 1.00 14.65 198 ILE B CA 1
ATOM 4004 C C . ILE B 1 221 ? 13.185 -2.212 -24.239 1.00 14.37 198 ILE B C 1
ATOM 4005 O O . ILE B 1 221 ? 13.720 -3.154 -23.646 1.00 15.59 198 ILE B O 1
ATOM 4010 N N . ALA B 1 222 ? 13.346 -0.944 -23.873 1.00 14.71 199 ALA B N 1
ATOM 4011 C CA . ALA B 1 222 ? 14.247 -0.583 -22.779 1.00 15.31 199 ALA B CA 1
ATOM 4012 C C . ALA B 1 222 ? 13.612 -0.858 -21.420 1.00 14.49 199 ALA B C 1
ATOM 4013 O O . ALA B 1 222 ? 12.438 -0.590 -21.207 1.00 17.24 199 ALA B O 1
ATOM 4015 N N . ASN B 1 223 ? 14.408 -1.378 -20.500 1.00 14.23 200 ASN B N 1
ATOM 4016 C CA . ASN B 1 223 ? 13.917 -1.712 -19.167 1.00 14.87 200 ASN B CA 1
ATOM 4017 C C . ASN B 1 223 ? 14.929 -1.399 -18.072 1.00 15.48 200 ASN B C 1
ATOM 4018 O O . ASN B 1 223 ? 16.127 -1.559 -18.264 1.00 16.44 200 ASN B O 1
ATOM 4023 N N . GLY B 1 224 ? 14.418 -0.966 -16.920 1.00 15.06 201 GLY B N 1
ATOM 4024 C CA . GLY B 1 224 ? 15.230 -0.722 -15.735 1.00 17.43 201 GLY B CA 1
ATOM 4025 C C . GLY B 1 224 ? 15.176 0.717 -15.249 1.00 15.98 201 GLY B C 1
ATOM 4026 O O . GLY B 1 224 ? 15.546 1.634 -15.972 1.00 16.60 201 GLY B O 1
ATOM 4027 N N . GLU B 1 225 ? 14.725 0.904 -14.007 1.00 17.25 202 GLU B N 1
ATOM 4028 C CA . GLU B 1 225 ? 14.762 2.202 -13.317 1.00 16.56 202 GLU B CA 1
ATOM 4029 C C . GLU B 1 225 ? 13.884 3.281 -13.927 1.00 17.40 202 GLU B C 1
ATOM 4030 O O . GLU B 1 225 ? 14.196 4.464 -13.776 1.00 20.64 202 GLU B O 1
ATOM 4036 N N . ILE B 1 226 ? 12.802 2.896 -14.592 1.00 16.93 203 ILE B N 1
ATOM 4037 C CA . ILE B 1 226 ? 11.819 3.877 -15.063 1.00 18.69 203 ILE B CA 1
ATOM 4038 C C . ILE B 1 226 ? 10.730 4.014 -14.002 1.00 19.15 203 ILE B C 1
ATOM 4039 O O . ILE B 1 226 ? 9.986 3.056 -13.748 1.00 21.61 203 ILE B O 1
ATOM 4044 N N . TRP B 1 227 ? 10.659 5.196 -13.381 1.00 17.35 204 TRP B N 1
ATOM 4045 C CA . TRP B 1 227 ? 9.815 5.436 -12.204 1.00 19.44 204 TRP B CA 1
ATOM 4046 C C . TRP B 1 227 ? 8.774 6.532 -12.340 1.00 19.03 204 TRP B C 1
ATOM 4047 O O . TRP B 1 227 ? 7.881 6.643 -11.484 1.00 19.61 204 TRP B O 1
ATOM 4058 N N . ASP B 1 228 ? 8.906 7.361 -13.378 1.00 17.95 205 ASP B N 1
ATOM 4059 C CA . ASP B 1 228 ? 8.077 8.541 -13.534 1.00 17.62 205 ASP B CA 1
ATOM 4060 C C . ASP B 1 228 ? 8.242 9.095 -14.942 1.00 19.22 205 ASP B C 1
ATOM 4061 O O . ASP B 1 228 ? 8.949 8.498 -15.762 1.00 19.73 205 ASP B O 1
ATOM 4066 N N . TRP B 1 229 ? 7.597 10.226 -15.221 1.00 20.21 206 TRP B N 1
ATOM 4067 C CA . TRP B 1 229 ? 7.586 10.759 -16.591 1.00 18.95 206 TRP B CA 1
ATOM 4068 C C . TRP B 1 229 ? 8.994 11.135 -17.043 1.00 19.82 206 TRP B C 1
ATOM 4069 O O . TRP B 1 229 ? 9.440 10.742 -18.132 1.00 19.46 206 TRP B O 1
ATOM 4080 N N . GLN B 1 230 ? 9.712 11.866 -16.196 1.00 18.98 207 GLN B N 1
ATOM 4081 C CA . GLN B 1 230 ? 11.037 12.343 -16.547 1.00 21.14 207 GLN B CA 1
ATOM 4082 C C . GLN B 1 230 ? 12.051 11.226 -16.761 1.00 18.02 207 GLN B C 1
ATOM 4083 O O . GLN B 1 230 ? 12.829 11.300 -17.725 1.00 20.36 207 GLN B O 1
ATOM 4089 N N . SER B 1 231 ? 12.061 10.202 -15.899 1.00 17.80 208 SER B N 1
ATOM 4090 C CA . SER B 1 231 ? 13.010 9.103 -16.090 1.00 17.54 208 SER B CA 1
ATOM 4091 C C . SER B 1 231 ? 12.707 8.357 -17.402 1.00 17.56 208 SER B C 1
ATOM 4092 O O . SER B 1 231 ? 13.629 7.959 -18.121 1.00 20.19 208 SER B O 1
ATOM 4095 N N . ALA B 1 232 ? 11.428 8.210 -17.745 1.00 18.07 209 ALA B N 1
ATOM 4096 C CA . ALA B 1 232 ? 11.069 7.555 -19.021 1.00 16.79 209 ALA B CA 1
ATOM 4097 C C . ALA B 1 232 ? 11.540 8.406 -20.198 1.00 18.21 209 ALA B C 1
ATOM 4098 O O . ALA B 1 232 ? 12.046 7.873 -21.165 1.00 18.50 209 ALA B O 1
ATOM 4100 N N . GLN B 1 233 ? 11.368 9.724 -20.103 1.00 18.63 210 GLN B N 1
ATOM 4101 C CA . GLN B 1 233 ? 11.872 10.629 -21.138 1.00 19.23 210 GLN B CA 1
ATOM 4102 C C . GLN B 1 233 ? 13.385 10.494 -21.326 1.00 18.01 210 GLN B C 1
ATOM 4103 O O . GLN B 1 233 ? 13.877 10.432 -22.470 1.00 20.81 210 GLN B O 1
ATOM 4109 N N . GLN B 1 234 ? 14.120 10.449 -20.207 1.00 19.17 211 GLN B N 1
ATOM 4110 C CA . GLN B 1 234 ? 15.569 10.311 -20.246 1.00 19.84 211 GLN B CA 1
ATOM 4111 C C . GLN B 1 234 ? 15.932 8.973 -20.896 1.00 18.08 211 GLN B C 1
ATOM 4112 O O . GLN B 1 234 ? 16.801 8.899 -21.747 1.00 18.32 211 GLN B O 1
ATOM 4118 N N . CYS B 1 235 ? 15.279 7.904 -20.458 1.00 19.45 212 CYS B N 1
ATOM 4119 C CA . CYS B 1 235 ? 15.538 6.585 -21.010 1.00 18.35 212 CYS B CA 1
ATOM 4120 C C . CYS B 1 235 ? 15.352 6.553 -22.531 1.00 17.53 212 CYS B C 1
ATOM 4121 O O . CYS B 1 235 ? 16.211 6.039 -23.278 1.00 17.75 212 CYS B O 1
ATOM 4124 N N . MET B 1 236 ? 14.234 7.100 -22.999 1.00 17.99 213 MET B N 1
ATOM 4125 C CA . MET B 1 236 ? 13.950 7.081 -24.451 1.00 17.98 213 MET B CA 1
ATOM 4126 C C . MET B 1 236 ? 14.941 7.952 -25.220 1.00 19.04 213 MET B C 1
ATOM 4127 O O . MET B 1 236 ? 15.365 7.600 -26.324 1.00 19.05 213 MET B O 1
ATOM 4132 N N . ALA B 1 237 ? 15.316 9.090 -24.641 1.00 19.46 214 ALA B N 1
ATOM 4133 C CA . ALA B 1 237 ? 16.291 9.980 -25.292 1.00 20.40 214 ALA B CA 1
ATOM 4134 C C . ALA B 1 237 ? 17.668 9.346 -25.403 1.00 17.47 214 ALA B C 1
ATOM 4135 O O . ALA B 1 237 ? 18.325 9.443 -26.438 1.00 22.99 214 ALA B O 1
ATOM 4137 N N . ILE B 1 238 ? 18.104 8.676 -24.342 1.00 20.48 215 ILE B N 1
ATOM 4138 C CA . ILE B 1 238 ? 19.456 8.103 -24.289 1.00 19.05 215 ILE B CA 1
ATOM 4139 C C . ILE B 1 238 ? 19.548 6.831 -25.130 1.00 19.08 215 ILE B C 1
ATOM 4140 O O . ILE B 1 238 ? 20.502 6.658 -25.883 1.00 21.68 215 ILE B O 1
ATOM 4145 N N . SER B 1 239 ? 18.539 5.974 -25.010 1.00 19.03 216 SER B N 1
ATOM 4146 C CA . SER B 1 239 ? 18.519 4.695 -25.712 1.00 17.52 216 SER B CA 1
ATOM 4147 C C . SER B 1 239 ? 18.022 4.788 -27.158 1.00 16.94 216 SER B C 1
ATOM 4148 O O . SER B 1 239 ? 18.303 3.904 -27.964 1.00 18.12 216 SER B O 1
ATOM 4151 N N . GLY B 1 240 ? 17.260 5.841 -27.470 1.00 18.62 217 GLY B N 1
ATOM 4152 C CA . GLY B 1 240 ? 16.558 5.931 -28.737 1.00 20.30 217 GLY B CA 1
ATOM 4153 C C . GLY B 1 240 ? 15.389 4.955 -28.855 1.00 17.75 217 GLY B C 1
ATOM 4154 O O . GLY B 1 240 ? 14.823 4.803 -29.936 1.00 21.26 217 GLY B O 1
ATOM 4155 N N . CYS B 1 241 ? 15.025 4.270 -27.766 1.00 18.25 218 CYS B N 1
ATOM 4156 C CA . CYS B 1 241 ? 13.882 3.349 -27.809 1.00 17.71 218 CYS B CA 1
ATOM 4157 C C . CYS B 1 241 ? 12.578 4.116 -27.631 1.00 17.86 218 CYS B C 1
ATOM 4158 O O . CYS B 1 241 ? 12.474 4.986 -26.765 1.00 21.69 218 CYS B O 1
ATOM 4161 N N . ASP B 1 242 ? 11.579 3.772 -28.451 1.00 17.02 219 ASP B N 1
ATOM 4162 C CA . ASP B 1 242 ? 10.216 4.280 -28.305 1.00 18.06 219 ASP B CA 1
ATOM 4163 C C . ASP B 1 242 ? 9.315 3.254 -27.632 1.00 16.99 219 ASP B C 1
ATOM 4164 O O . ASP B 1 242 ? 8.111 3.313 -27.742 1.00 18.92 219 ASP B O 1
ATOM 4169 N N . ALA B 1 243 ? 9.919 2.308 -26.934 1.00 15.81 220 ALA B N 1
ATOM 4170 C CA . ALA B 1 243 ? 9.190 1.249 -26.244 1.00 15.63 220 ALA B CA 1
ATOM 4171 C C . ALA B 1 243 ? 9.963 0.959 -24.965 1.00 17.28 220 ALA B C 1
ATOM 4172 O O . ALA B 1 243 ? 11.193 0.819 -25.003 1.00 16.91 220 ALA B O 1
ATOM 4174 N N . VAL B 1 244 ? 9.243 0.952 -23.843 1.00 15.38 221 VAL B N 1
ATOM 4175 C CA . VAL B 1 244 ? 9.824 0.710 -22.527 1.00 14.45 221 VAL B CA 1
ATOM 4176 C C . VAL B 1 244 ? 8.986 -0.291 -21.776 1.00 13.88 221 VAL B C 1
ATOM 4177 O O . VAL B 1 244 ? 7.782 -0.474 -22.068 1.00 16.22 221 VAL B O 1
ATOM 4181 N N . MET B 1 245 ? 9.645 -0.945 -20.826 1.00 14.53 222 MET B N 1
ATOM 4182 C CA . MET B 1 245 ? 9.003 -1.884 -19.907 1.00 14.93 222 MET B CA 1
ATOM 4183 C C . MET B 1 245 ? 9.228 -1.402 -18.490 1.00 15.53 222 MET B C 1
ATOM 4184 O O . MET B 1 245 ? 10.346 -1.050 -18.116 1.00 16.16 222 MET B O 1
ATOM 4189 N N . ILE B 1 246 ? 8.142 -1.432 -17.719 1.00 14.12 223 ILE B N 1
ATOM 4190 C CA . ILE B 1 246 ? 8.118 -1.031 -16.315 1.00 15.76 223 ILE B CA 1
ATOM 4191 C C . ILE B 1 246 ? 7.668 -2.191 -15.402 1.00 15.50 223 ILE B C 1
ATOM 4192 O O . ILE B 1 246 ? 6.646 -2.818 -15.626 1.00 17.25 223 ILE B O 1
ATOM 4197 N N . GLY B 1 247 ? 8.459 -2.433 -14.361 1.00 16.24 224 GLY B N 1
ATOM 4198 C CA . GLY B 1 247 ? 8.189 -3.463 -13.380 1.00 16.34 224 GLY B CA 1
ATOM 4199 C C . GLY B 1 247 ? 7.875 -2.858 -12.012 1.00 15.71 224 GLY B C 1
ATOM 4200 O O . GLY B 1 247 ? 6.718 -2.533 -11.704 1.00 17.42 224 GLY B O 1
ATOM 4201 N N . ARG B 1 248 ? 8.910 -2.688 -11.194 1.00 15.91 225 ARG B N 1
ATOM 4202 C CA . ARG B 1 248 ? 8.703 -2.285 -9.807 1.00 14.96 225 ARG B CA 1
ATOM 4203 C C . ARG B 1 248 ? 7.971 -0.958 -9.723 1.00 15.06 225 ARG B C 1
ATOM 4204 O O . ARG B 1 248 ? 7.113 -0.767 -8.857 1.00 15.63 225 ARG B O 1
ATOM 4212 N N . GLY B 1 249 ? 8.287 -0.040 -10.633 1.00 17.17 226 GLY B N 1
ATOM 4213 C CA . GLY B 1 249 ? 7.660 1.286 -10.615 1.00 16.93 226 GLY B CA 1
ATOM 4214 C C . GLY B 1 249 ? 6.154 1.241 -10.845 1.00 17.92 226 GLY B C 1
ATOM 4215 O O . GLY B 1 249 ? 5.436 2.158 -10.428 1.00 18.80 226 GLY B O 1
ATOM 4216 N N . ALA B 1 250 ? 5.688 0.179 -11.504 1.00 17.11 227 ALA B N 1
ATOM 4217 C CA . ALA B 1 250 ? 4.259 -0.024 -11.791 1.00 16.34 227 ALA B CA 1
ATOM 4218 C C . ALA B 1 250 ? 3.471 -0.398 -10.547 1.00 16.26 227 ALA B C 1
ATOM 4219 O O . ALA B 1 250 ? 2.257 -0.236 -10.496 1.00 17.68 227 ALA B O 1
ATOM 4221 N N . LEU B 1 251 ? 4.168 -0.929 -9.558 1.00 15.53 228 LEU B N 1
ATOM 4222 C CA . LEU B 1 251 ? 3.568 -1.192 -8.254 1.00 15.72 228 LEU B CA 1
ATOM 4223 C C . LEU B 1 251 ? 3.675 0.061 -7.391 1.00 14.98 228 LEU B C 1
ATOM 4224 O O . LEU B 1 251 ? 2.748 0.378 -6.666 1.00 18.31 228 LEU B O 1
ATOM 4229 N N . ASN B 1 252 ? 4.811 0.755 -7.453 1.00 17.09 229 ASN B N 1
ATOM 4230 C CA . ASN B 1 252 ? 5.017 1.958 -6.640 1.00 18.59 229 ASN B CA 1
ATOM 4231 C C . ASN B 1 252 ? 4.053 3.089 -6.983 1.00 18.20 229 ASN B C 1
ATOM 4232 O O . ASN B 1 252 ? 3.616 3.820 -6.094 1.00 20.23 229 ASN B O 1
ATOM 4237 N N . ILE B 1 253 ? 3.793 3.259 -8.284 1.00 16.51 230 ILE B N 1
ATOM 4238 C CA . ILE B 1 253 ? 2.877 4.259 -8.791 1.00 17.66 230 ILE B CA 1
ATOM 4239 C C . ILE B 1 253 ? 1.859 3.535 -9.664 1.00 15.36 230 ILE B C 1
ATOM 4240 O O . ILE B 1 253 ? 2.147 3.197 -10.817 1.00 17.26 230 ILE B O 1
ATOM 4245 N N . PRO B 1 254 ? 0.672 3.236 -9.104 1.00 17.73 231 PRO B N 1
ATOM 4246 C CA . PRO B 1 254 ? -0.200 2.298 -9.848 1.00 17.05 231 PRO B CA 1
ATOM 4247 C C . PRO B 1 254 ? -0.732 2.753 -11.215 1.00 15.78 231 PRO B C 1
ATOM 4248 O O . PRO B 1 254 ? -1.168 1.903 -12.009 1.00 17.77 231 PRO B O 1
ATOM 4252 N N . ASN B 1 255 ? -0.713 4.061 -11.494 1.00 17.58 232 ASN B N 1
ATOM 4253 C CA . ASN B 1 255 ? -1.065 4.544 -12.838 1.00 18.73 232 ASN B CA 1
ATOM 4254 C C . ASN B 1 255 ? 0.162 4.898 -13.688 1.00 19.10 232 ASN B C 1
ATOM 4255 O O . ASN B 1 255 ? 0.096 5.801 -14.532 1.00 18.39 232 ASN B O 1
ATOM 4260 N N . LEU B 1 256 ? 1.282 4.215 -13.463 1.00 15.84 233 LEU B N 1
ATOM 4261 C CA . LEU B 1 256 ? 2.535 4.650 -14.082 1.00 16.50 233 LEU B CA 1
ATOM 4262 C C . LEU B 1 256 ? 2.492 4.711 -15.628 1.00 16.45 233 LEU B C 1
ATOM 4263 O O . LEU B 1 256 ? 3.143 5.561 -16.216 1.00 18.24 233 LEU B O 1
ATOM 4268 N N . SER B 1 257 ? 1.757 3.823 -16.301 1.00 16.32 234 SER B N 1
ATOM 4269 C CA . SER B 1 257 ? 1.693 3.928 -17.779 1.00 17.36 234 SER B CA 1
ATOM 4270 C C . SER B 1 257 ? 1.192 5.288 -18.250 1.00 19.07 234 SER B C 1
ATOM 4271 O O . SER B 1 257 ? 1.668 5.796 -19.247 1.00 18.85 234 SER B O 1
ATOM 4274 N N . ARG B 1 258 ? 0.239 5.864 -17.521 1.00 19.39 235 ARG B N 1
ATOM 4275 C CA . ARG B 1 258 ? -0.350 7.154 -17.883 1.00 19.86 235 ARG B CA 1
ATOM 4276 C C . ARG B 1 258 ? 0.536 8.329 -17.450 1.00 18.91 235 ARG B C 1
ATOM 4277 O O . ARG B 1 258 ? 0.584 9.350 -18.132 1.00 20.68 235 ARG B O 1
ATOM 4285 N N . VAL B 1 259 ? 1.241 8.165 -16.334 1.00 19.69 236 VAL B N 1
ATOM 4286 C CA . VAL B 1 259 ? 2.275 9.117 -15.923 1.00 18.03 236 VAL B CA 1
ATOM 4287 C C . VAL B 1 259 ? 3.335 9.218 -17.031 1.00 18.47 236 VAL B C 1
ATOM 4288 O O . VAL B 1 259 ? 3.697 10.305 -17.447 1.00 18.08 236 VAL B O 1
ATOM 4292 N N . VAL B 1 260 ? 3.781 8.063 -17.524 1.00 18.30 237 VAL B N 1
ATOM 4293 C CA . VAL B 1 260 ? 4.825 7.979 -18.541 1.00 19.22 237 VAL B CA 1
ATOM 4294 C C . VAL B 1 260 ? 4.361 8.462 -19.924 1.00 18.16 237 VAL B C 1
ATOM 4295 O O . VAL B 1 260 ? 5.056 9.252 -20.577 1.00 20.49 237 VAL B O 1
ATOM 4299 N N . LYS B 1 261 ? 3.202 7.985 -20.373 1.00 18.83 238 LYS B N 1
ATOM 4300 C CA . LYS B 1 261 ? 2.687 8.350 -21.703 1.00 18.70 238 LYS B CA 1
ATOM 4301 C C . LYS B 1 261 ? 2.212 9.788 -21.805 1.00 20.78 238 LYS B C 1
ATOM 4302 O O . LYS B 1 261 ? 2.419 10.423 -22.847 1.00 22.84 238 LYS B O 1
ATOM 4308 N N . TYR B 1 262 ? 1.576 10.285 -20.733 1.00 22.08 239 TYR B N 1
ATOM 4309 C CA . TYR B 1 262 ? 0.819 11.553 -20.798 1.00 24.31 239 TYR B CA 1
ATOM 4310 C C . TYR B 1 262 ? 1.239 12.608 -19.794 1.00 22.22 239 TYR B C 1
ATOM 4311 O O . TYR B 1 262 ? 0.663 13.708 -19.774 1.00 24.25 239 TYR B O 1
ATOM 4320 N N . ASN B 1 263 ? 2.234 12.290 -18.964 1.00 20.77 240 ASN B N 1
ATOM 4321 C CA . ASN B 1 263 ? 2.675 13.196 -17.900 1.00 22.62 240 ASN B CA 1
ATOM 4322 C C . ASN B 1 263 ? 1.517 13.565 -16.962 1.00 23.52 240 ASN B C 1
ATOM 4323 O O . ASN B 1 263 ? 1.444 14.672 -16.446 1.00 26.26 240 ASN B O 1
ATOM 4328 N N . GLU B 1 264 ? 0.612 12.617 -16.751 1.00 23.58 241 GLU B N 1
ATOM 4329 C CA . GLU B 1 264 ? -0.406 12.749 -15.725 1.00 22.23 241 GLU B CA 1
ATOM 4330 C C . GLU B 1 264 ? 0.207 12.662 -14.327 1.00 22.35 241 GLU B C 1
ATOM 4331 O O . GLU B 1 264 ? 1.263 12.061 -14.143 1.00 21.97 241 GLU B O 1
ATOM 4337 N N . PRO B 1 265 ? -0.447 13.286 -13.327 1.00 22.33 242 PRO B N 1
ATOM 4338 C CA . PRO B 1 265 ? 0.010 13.116 -11.945 1.00 23.61 242 PRO B CA 1
ATOM 4339 C C . PRO B 1 265 ? -0.062 11.665 -11.468 1.00 23.49 242 PRO B C 1
ATOM 4340 O O . PRO B 1 265 ? -0.898 10.908 -11.950 1.00 20.22 242 PRO B O 1
ATOM 4344 N N . ARG B 1 266 ? 0.799 11.292 -10.514 1.00 21.16 243 ARG B N 1
ATOM 4345 C CA . ARG B 1 266 ? 0.680 10.006 -9.855 1.00 21.98 243 ARG B CA 1
ATOM 4346 C C . ARG B 1 266 ? -0.740 9.824 -9.305 1.00 20.22 243 ARG B C 1
ATOM 4347 O O . ARG B 1 266 ? -1.415 10.793 -8.897 1.00 21.21 243 ARG B O 1
ATOM 4355 N N . MET B 1 267 ? -1.189 8.577 -9.293 1.00 19.33 244 MET B N 1
ATOM 4356 C CA . MET B 1 267 ? -2.492 8.247 -8.747 1.00 18.81 244 MET B CA 1
ATOM 4357 C C . MET B 1 267 ? -2.621 8.787 -7.316 1.00 19.09 244 MET B C 1
ATOM 4358 O O . MET B 1 267 ? -1.761 8.525 -6.474 1.00 19.81 244 MET B O 1
ATOM 4363 N N . PRO B 1 268 ? -3.695 9.541 -7.036 1.00 20.43 245 PRO B N 1
ATOM 4364 C CA . PRO B 1 268 ? -3.828 10.030 -5.671 1.00 20.35 245 PRO B CA 1
ATOM 4365 C C . PRO B 1 268 ? -3.987 8.873 -4.689 1.00 19.10 245 PRO B C 1
ATOM 4366 O O . PRO B 1 268 ? -4.566 7.836 -5.041 1.00 21.93 245 PRO B O 1
ATOM 4370 N N . TRP B 1 269 ? -3.494 9.053 -3.472 1.00 20.80 246 TRP B N 1
ATOM 4371 C CA . TRP B 1 269 ? -3.576 8.013 -2.465 1.00 21.85 246 TRP B CA 1
ATOM 4372 C C . TRP B 1 269 ? -4.981 7.425 -2.302 1.00 21.95 246 TRP B C 1
ATOM 4373 O O . TRP B 1 269 ? -5.111 6.208 -2.214 1.00 23.64 246 TRP B O 1
ATOM 4384 N N . PRO B 1 270 ? -6.037 8.266 -2.277 1.00 23.86 247 PRO B N 1
ATOM 4385 C CA . PRO B 1 270 ? -7.371 7.671 -2.113 1.00 25.63 247 PRO B CA 1
ATOM 4386 C C . PRO B 1 270 ? -7.743 6.656 -3.199 1.00 24.81 247 PRO B C 1
ATOM 4387 O O . PRO B 1 270 ? -8.417 5.663 -2.915 1.00 23.71 247 PRO B O 1
ATOM 4391 N N . GLU B 1 271 ? -7.301 6.914 -4.425 1.00 22.60 248 GLU B N 1
ATOM 4392 C CA . GLU B 1 271 ? -7.498 5.985 -5.529 1.00 21.53 248 GLU B CA 1
ATOM 4393 C C . GLU B 1 271 ? -6.631 4.733 -5.387 1.00 20.88 248 GLU B C 1
ATOM 4394 O O . GLU B 1 271 ? -7.051 3.642 -5.779 1.00 22.22 248 GLU B O 1
ATOM 4400 N N . VAL B 1 272 ? -5.442 4.865 -4.804 1.00 18.11 249 VAL B N 1
ATOM 4401 C CA . VAL B 1 272 ? -4.636 3.671 -4.522 1.00 19.53 249 VAL B CA 1
ATOM 4402 C C . VAL B 1 272 ? -5.355 2.766 -3.506 1.00 18.46 249 VAL B C 1
ATOM 4403 O O . VAL B 1 272 ? -5.410 1.546 -3.651 1.00 19.39 249 VAL B O 1
ATOM 4407 N N . VAL B 1 273 ? -5.907 3.372 -2.465 1.00 17.85 250 VAL B N 1
ATOM 4408 C CA . VAL B 1 273 ? -6.647 2.604 -1.467 1.00 19.45 250 VAL B CA 1
ATOM 4409 C C . VAL B 1 273 ? -7.851 1.898 -2.107 1.00 20.21 250 VAL B C 1
ATOM 4410 O O . VAL B 1 273 ? -8.136 0.745 -1.794 1.00 20.75 250 VAL B O 1
ATOM 4414 N N . ALA B 1 274 ? -8.547 2.594 -3.002 1.00 21.77 251 ALA B N 1
ATOM 4415 C CA . ALA B 1 274 ? -9.641 1.989 -3.751 1.00 22.33 251 ALA B CA 1
ATOM 4416 C C . ALA B 1 274 ? -9.184 0.730 -4.502 1.00 20.34 251 ALA B C 1
ATOM 4417 O O . ALA B 1 274 ? -9.918 -0.243 -4.529 1.00 23.37 251 ALA B O 1
ATOM 4419 N N . LEU B 1 275 ? -7.985 0.757 -5.099 1.00 20.29 252 LEU B N 1
ATOM 4420 C CA . LEU B 1 275 ? -7.413 -0.436 -5.759 1.00 19.80 252 LEU B CA 1
ATOM 4421 C C . LEU B 1 275 ? -7.171 -1.542 -4.774 1.00 19.56 252 LEU B C 1
ATOM 4422 O O . LEU B 1 275 ? -7.494 -2.701 -5.050 1.00 20.17 252 LEU B O 1
ATOM 4427 N N . LEU B 1 276 ? -6.574 -1.201 -3.628 1.00 18.94 253 LEU B N 1
ATOM 4428 C CA . LEU B 1 276 ? -6.336 -2.207 -2.595 1.00 19.60 253 LEU B CA 1
ATOM 4429 C C . LEU B 1 276 ? -7.643 -2.822 -2.093 1.00 19.66 253 LEU B C 1
ATOM 4430 O O . LEU B 1 276 ? -7.710 -4.037 -1.844 1.00 19.41 253 LEU B O 1
ATOM 4435 N N . GLN B 1 277 ? -8.680 -1.999 -1.963 1.00 19.96 254 GLN B N 1
ATOM 4436 C CA . GLN B 1 277 ? -9.993 -2.481 -1.544 1.00 19.20 254 GLN B CA 1
ATOM 4437 C C . GLN B 1 277 ? -10.577 -3.442 -2.578 1.00 19.74 254 GLN B C 1
ATOM 4438 O O . GLN B 1 277 ? -11.044 -4.512 -2.223 1.00 22.64 254 GLN B O 1
ATOM 4444 N N . LYS B 1 278 ? -10.479 -3.100 -3.861 1.00 21.43 255 LYS B N 1
ATOM 4445 C CA . LYS B 1 278 ? -10.900 -4.022 -4.922 1.00 21.70 255 LYS B CA 1
ATOM 4446 C C . LYS B 1 278 ? -10.102 -5.331 -4.868 1.00 19.54 255 LYS B C 1
ATOM 4447 O O . LYS B 1 278 ? -10.662 -6.411 -5.042 1.00 22.26 255 LYS B O 1
ATOM 4453 N N . TYR B 1 279 ? -8.788 -5.230 -4.635 1.00 20.25 256 TYR B N 1
ATOM 4454 C CA . TYR B 1 279 ? -7.935 -6.423 -4.518 1.00 22.32 256 TYR B CA 1
ATOM 4455 C C . TYR B 1 279 ? -8.444 -7.377 -3.427 1.00 22.10 256 TYR B C 1
ATOM 4456 O O . TYR B 1 279 ? -8.503 -8.603 -3.637 1.00 21.52 256 TYR B O 1
ATOM 4465 N N . THR B 1 280 ? -8.852 -6.825 -2.283 1.00 22.14 257 THR B N 1
ATOM 4466 C CA . THR B 1 280 ? -9.336 -7.675 -1.172 1.00 22.87 257 THR B CA 1
ATOM 4467 C C . THR B 1 280 ? -10.611 -8.452 -1.548 1.00 24.63 257 THR B C 1
ATOM 4468 O O . THR B 1 280 ? -10.929 -9.446 -0.919 1.00 25.54 257 THR B O 1
ATOM 4472 N N . ARG B 1 281 ? -11.317 -7.991 -2.578 1.00 23.53 258 ARG B N 1
ATOM 4473 C CA A ARG B 1 281 ? -12.562 -8.624 -2.997 0.50 26.03 258 ARG B CA 1
ATOM 4474 C CA B ARG B 1 281 ? -12.568 -8.602 -3.021 0.50 26.20 258 ARG B CA 1
ATOM 4475 C C . ARG B 1 281 ? -12.395 -9.562 -4.202 1.00 26.02 258 ARG B C 1
ATOM 4476 O O . ARG B 1 281 ? -13.332 -10.264 -4.585 1.00 30.98 258 ARG B O 1
ATOM 4491 N N . LEU B 1 282 ? -11.199 -9.597 -4.781 1.00 23.43 259 LEU B N 1
ATOM 4492 C CA . LEU B 1 282 ? -10.917 -10.524 -5.874 1.00 25.30 259 LEU B CA 1
ATOM 4493 C C . LEU B 1 282 ? -10.484 -11.846 -5.297 1.00 25.60 259 LEU B C 1
ATOM 4494 O O . LEU B 1 282 ? -9.615 -11.885 -4.445 1.00 29.27 259 LEU B O 1
ATOM 4499 N N . GLU B 1 283 ? -11.083 -12.930 -5.779 1.00 26.32 260 GLU B N 1
ATOM 4500 C CA . GLU B 1 283 ? -10.703 -14.266 -5.337 1.00 27.87 260 GLU B CA 1
ATOM 4501 C C . GLU B 1 283 ? -9.519 -14.794 -6.130 1.00 24.82 260 GLU B C 1
ATOM 4502 O O . GLU B 1 283 ? -9.431 -14.601 -7.354 1.00 24.92 260 GLU B O 1
ATOM 4508 N N . LYS B 1 284 ? -8.622 -15.476 -5.433 1.00 28.72 261 LYS B N 1
ATOM 4509 C CA . LYS B 1 284 ? -7.461 -16.100 -6.051 1.00 25.06 261 LYS B CA 1
ATOM 4510 C C . LYS B 1 284 ? -7.676 -17.610 -6.203 1.00 26.82 261 LYS B C 1
ATOM 4511 O O . LYS B 1 284 ? -7.851 -18.324 -5.209 1.00 30.91 261 LYS B O 1
ATOM 4517 N N . GLN B 1 285 ? -7.625 -18.097 -7.437 1.00 29.13 262 GLN B N 1
ATOM 4518 C CA . GLN B 1 285 ? -7.708 -19.526 -7.690 1.00 27.29 262 GLN B CA 1
ATOM 4519 C C . GLN B 1 285 ? -6.583 -20.296 -7.001 1.00 30.69 262 GLN B C 1
ATOM 4520 O O . GLN B 1 285 ? -5.403 -19.970 -7.162 1.00 31.01 262 GLN B O 1
ATOM 4526 N N . GLY B 1 286 ? -6.954 -21.324 -6.241 1.00 33.32 263 GLY B N 1
ATOM 4527 C CA . GLY B 1 286 ? -5.984 -22.145 -5.529 1.00 36.83 263 GLY B CA 1
ATOM 4528 C C . GLY B 1 286 ? -5.460 -21.553 -4.231 1.00 35.86 263 GLY B C 1
ATOM 4529 O O . GLY B 1 286 ? -4.504 -22.074 -3.659 1.00 40.51 263 GLY B O 1
ATOM 4530 N N . ASP B 1 287 ? -6.084 -20.471 -3.764 1.00 31.80 264 ASP B N 1
ATOM 4531 C CA . ASP B 1 287 ? -5.684 -19.823 -2.521 1.00 33.05 264 ASP B CA 1
ATOM 4532 C C . ASP B 1 287 ? -5.872 -20.819 -1.374 1.00 36.74 264 ASP B C 1
ATOM 4533 O O . ASP B 1 287 ? -6.968 -21.310 -1.168 1.00 37.51 264 ASP B O 1
ATOM 4538 N N . THR B 1 288 ? -4.795 -21.110 -0.646 1.00 41.84 265 THR B N 1
ATOM 4539 C CA . THR B 1 288 ? -4.858 -22.010 0.507 1.00 47.85 265 THR B CA 1
ATOM 4540 C C . THR B 1 288 ? -5.210 -21.254 1.783 1.00 44.95 265 THR B C 1
ATOM 4541 O O . THR B 1 288 ? -5.430 -21.867 2.820 1.00 54.68 265 THR B O 1
ATOM 4545 N N . GLY B 1 289 ? -5.250 -19.922 1.697 1.00 41.12 266 GLY B N 1
ATOM 4546 C CA . GLY B 1 289 ? -5.788 -19.103 2.776 1.00 39.71 266 GLY B CA 1
ATOM 4547 C C . GLY B 1 289 ? -5.063 -17.793 3.002 1.00 36.73 266 GLY B C 1
ATOM 4548 O O . GLY B 1 289 ? -5.674 -16.824 3.453 1.00 38.99 266 GLY B O 1
ATOM 4549 N N . LEU B 1 290 ? -3.766 -17.753 2.700 1.00 30.69 267 LEU B N 1
ATOM 4550 C CA . LEU B 1 290 ? -2.944 -16.583 3.051 1.00 28.37 267 LEU B CA 1
ATOM 4551 C C . LEU B 1 290 ? -2.541 -15.709 1.870 1.00 24.16 267 LEU B C 1
ATOM 4552 O O . LEU B 1 290 ? -1.673 -14.850 2.010 1.00 26.58 267 LEU B O 1
ATOM 4557 N N . TYR B 1 291 ? -3.169 -15.890 0.718 1.00 22.64 268 TYR B N 1
ATOM 4558 C CA . TYR B 1 291 ? -2.814 -15.068 -0.456 1.00 21.26 268 TYR B CA 1
ATOM 4559 C C . TYR B 1 291 ? -2.911 -13.543 -0.178 1.00 21.11 268 TYR B C 1
ATOM 4560 O O . TYR B 1 291 ? -1.932 -12.813 -0.360 1.00 22.22 268 TYR B O 1
ATOM 4569 N N . HIS B 1 292 ? -4.064 -13.057 0.276 1.00 21.34 269 HIS B N 1
ATOM 4570 C CA . HIS B 1 292 ? -4.225 -11.606 0.424 1.00 24.46 269 HIS B CA 1
ATOM 4571 C C . HIS B 1 292 ? -3.359 -11.014 1.532 1.00 22.22 269 HIS B C 1
ATOM 4572 O O . HIS B 1 292 ? -2.906 -9.874 1.396 1.00 21.87 269 HIS B O 1
ATOM 4579 N N . VAL B 1 293 ? -3.141 -11.778 2.608 1.00 23.70 270 VAL B N 1
ATOM 4580 C CA . VAL B 1 293 ? -2.221 -11.382 3.679 1.00 26.07 270 VAL B CA 1
ATOM 4581 C C . VAL B 1 293 ? -0.877 -11.031 3.052 1.00 24.18 270 VAL B C 1
ATOM 4582 O O . VAL B 1 293 ? -0.374 -9.916 3.199 1.00 23.19 270 VAL B O 1
ATOM 4586 N N . ALA B 1 294 ? -0.307 -12.011 2.354 1.00 23.18 271 ALA B N 1
ATOM 4587 C CA . ALA B 1 294 ? 1.008 -11.878 1.746 1.00 21.06 271 ALA B CA 1
ATOM 4588 C C . ALA B 1 294 ? 1.036 -10.774 0.714 1.00 17.75 271 ALA B C 1
ATOM 4589 O O . ALA B 1 294 ? 1.959 -9.967 0.697 1.00 19.52 271 ALA B O 1
ATOM 4591 N N . ARG B 1 295 ? 0.042 -10.746 -0.167 1.00 18.81 272 ARG B N 1
ATOM 4592 C CA . ARG B 1 295 ? 0.116 -9.828 -1.318 1.00 18.20 272 ARG B CA 1
ATOM 4593 C C . ARG B 1 295 ? -0.276 -8.380 -1.033 1.00 18.33 272 ARG B C 1
ATOM 4594 O O . ARG B 1 295 ? 0.268 -7.476 -1.666 1.00 18.75 272 ARG B O 1
ATOM 4602 N N . ILE B 1 296 ? -1.202 -8.140 -0.100 1.00 18.75 273 ILE B N 1
ATOM 4603 C CA . ILE B 1 296 ? -1.499 -6.760 0.333 1.00 19.40 273 ILE B CA 1
ATOM 4604 C C . ILE B 1 296 ? -0.279 -6.171 1.083 1.00 18.66 273 ILE B C 1
ATOM 4605 O O . ILE B 1 296 ? 0.120 -5.032 0.832 1.00 17.76 273 ILE B O 1
ATOM 4610 N N . LYS B 1 297 ? 0.330 -6.952 1.976 1.00 19.22 274 LYS B N 1
ATOM 4611 C CA . LYS B 1 297 ? 1.566 -6.512 2.640 1.00 17.91 274 LYS B CA 1
ATOM 4612 C C . LYS B 1 297 ? 2.655 -6.216 1.600 1.00 17.94 274 LYS B C 1
ATOM 4613 O O . LYS B 1 297 ? 3.333 -5.176 1.654 1.00 17.89 274 LYS B O 1
ATOM 4619 N N . GLN B 1 298 ? 2.816 -7.120 0.640 1.00 16.91 275 GLN B N 1
ATOM 4620 C CA . GLN B 1 298 ? 3.858 -6.951 -0.373 1.00 16.80 275 GLN B CA 1
ATOM 4621 C C . GLN B 1 298 ? 3.642 -5.675 -1.195 1.00 15.82 275 GLN B C 1
ATOM 4622 O O . GLN B 1 298 ? 4.580 -4.920 -1.424 1.00 18.49 275 GLN B O 1
ATOM 4628 N N . TRP B 1 299 ? 2.414 -5.446 -1.646 1.00 15.38 276 TRP B N 1
ATOM 4629 C CA . TRP B 1 299 ? 2.139 -4.261 -2.452 1.00 16.46 276 TRP B CA 1
ATOM 4630 C C . TRP B 1 299 ? 2.373 -2.998 -1.618 1.00 17.88 276 TRP B C 1
ATOM 4631 O O . TRP B 1 299 ? 2.999 -2.037 -2.086 1.00 16.75 276 TRP B O 1
ATOM 4642 N N . LEU B 1 300 ? 1.940 -3.015 -0.359 1.00 16.45 277 LEU B N 1
ATOM 4643 C CA . LEU B 1 300 ? 2.224 -1.881 0.518 1.00 16.78 277 LEU B CA 1
ATOM 4644 C C . LEU B 1 300 ? 3.734 -1.659 0.703 1.00 16.79 277 LEU B C 1
ATOM 4645 O O . LEU B 1 300 ? 4.179 -0.511 0.793 1.00 17.25 277 LEU B O 1
ATOM 4650 N N . SER B 1 301 ? 4.513 -2.747 0.742 1.00 18.60 278 SER B N 1
ATOM 4651 C CA . SER B 1 301 ? 5.962 -2.637 0.893 1.00 16.86 278 SER B CA 1
ATOM 4652 C C . SER B 1 301 ? 6.608 -1.898 -0.281 1.00 16.98 278 SER B C 1
ATOM 4653 O O . SER B 1 301 ? 7.624 -1.255 -0.090 1.00 21.00 278 SER B O 1
ATOM 4656 N N . TYR B 1 302 ? 6.011 -1.999 -1.466 1.00 16.00 279 TYR B N 1
ATOM 4657 C CA . TYR B 1 302 ? 6.402 -1.197 -2.641 1.00 16.53 279 TYR B CA 1
ATOM 4658 C C . TYR B 1 302 ? 5.873 0.232 -2.566 1.00 16.57 279 TYR B C 1
ATOM 4659 O O . TYR B 1 302 ? 6.623 1.188 -2.766 1.00 17.75 279 TYR B O 1
ATOM 4668 N N . LEU B 1 303 ? 4.578 0.367 -2.301 1.00 17.44 280 LEU B N 1
ATOM 4669 C CA . LEU B 1 303 ? 3.920 1.676 -2.246 1.00 18.02 280 LEU B CA 1
ATOM 4670 C C . LEU B 1 303 ? 4.550 2.656 -1.265 1.00 19.40 280 LEU B C 1
ATOM 4671 O O . LEU B 1 303 ? 4.500 3.866 -1.477 1.00 18.99 280 LEU B O 1
ATOM 4676 N N . ARG B 1 304 ? 5.126 2.147 -0.181 1.00 18.90 281 ARG B N 1
ATOM 4677 C CA . ARG B 1 304 ? 5.713 3.032 0.815 1.00 21.31 281 ARG B CA 1
ATOM 4678 C C . ARG B 1 304 ? 6.909 3.851 0.287 1.00 21.22 281 ARG B C 1
ATOM 4679 O O . ARG B 1 304 ? 7.248 4.885 0.852 1.00 21.95 281 ARG B O 1
ATOM 4687 N N . LYS B 1 305 ? 7.520 3.437 -0.820 1.00 21.43 282 LYS B N 1
ATOM 4688 C CA . LYS B 1 305 ? 8.600 4.220 -1.424 1.00 23.76 282 LYS B CA 1
ATOM 4689 C C . LYS B 1 305 ? 8.089 5.591 -1.899 1.00 22.15 282 LYS B C 1
ATOM 4690 O O . LYS B 1 305 ? 8.788 6.600 -1.790 1.00 28.46 282 LYS B O 1
ATOM 4696 N N . GLU B 1 306 ? 6.840 5.612 -2.360 1.00 21.08 283 GLU B N 1
ATOM 4697 C CA A GLU B 1 306 ? 6.236 6.765 -3.032 0.50 24.99 283 GLU B CA 1
ATOM 4698 C CA B GLU B 1 306 ? 6.278 6.803 -2.990 0.50 25.42 283 GLU B CA 1
ATOM 4699 C C . GLU B 1 306 ? 5.243 7.526 -2.142 1.00 23.65 283 GLU B C 1
ATOM 4700 O O . GLU B 1 306 ? 5.192 8.756 -2.152 1.00 26.58 283 GLU B O 1
ATOM 4711 N N . TYR B 1 307 ? 4.437 6.784 -1.398 1.00 23.36 284 TYR B N 1
ATOM 4712 C CA . TYR B 1 307 ? 3.344 7.362 -0.613 1.00 22.05 284 TYR B CA 1
ATOM 4713 C C . TYR B 1 307 ? 3.603 7.295 0.888 1.00 24.03 284 TYR B C 1
ATOM 4714 O O . TYR B 1 307 ? 3.693 6.198 1.451 1.00 24.63 284 TYR B O 1
ATOM 4723 N N . ASP B 1 308 ? 3.700 8.460 1.530 1.00 27.09 285 ASP B N 1
ATOM 4724 C CA . ASP B 1 308 ? 3.795 8.545 2.999 1.00 28.97 285 ASP B CA 1
ATOM 4725 C C . ASP B 1 308 ? 2.705 7.722 3.665 1.00 27.83 285 ASP B C 1
ATOM 4726 O O . ASP B 1 308 ? 2.943 7.054 4.681 1.00 29.13 285 ASP B O 1
ATOM 4731 N N . GLU B 1 309 ? 1.510 7.768 3.077 1.00 25.63 286 GLU B N 1
ATOM 4732 C CA . GLU B 1 309 ? 0.338 7.131 3.653 1.00 25.22 286 GLU B CA 1
ATOM 4733 C C . GLU B 1 309 ? 0.488 5.606 3.668 1.00 21.71 286 GLU B C 1
ATOM 4734 O O . GLU B 1 309 ? -0.029 4.943 4.561 1.00 22.72 286 GLU B O 1
ATOM 4740 N N . ALA B 1 310 ? 1.221 5.063 2.696 1.00 22.95 287 ALA B N 1
ATOM 4741 C CA . ALA B 1 310 ? 1.465 3.611 2.645 1.00 22.25 287 ALA B CA 1
ATOM 4742 C C . ALA B 1 310 ? 2.399 3.145 3.771 1.00 20.29 287 ALA B C 1
ATOM 4743 O O . ALA B 1 310 ? 2.250 2.050 4.296 1.00 19.09 287 ALA B O 1
ATOM 4745 N N . THR B 1 311 ? 3.372 3.979 4.132 1.00 23.18 288 THR B N 1
ATOM 4746 C CA . THR B 1 311 ? 4.236 3.664 5.258 1.00 24.05 288 THR B CA 1
ATOM 4747 C C . THR B 1 311 ? 3.393 3.519 6.514 1.00 22.00 288 THR B C 1
ATOM 4748 O O . THR B 1 311 ? 3.568 2.566 7.277 1.00 23.26 288 THR B O 1
ATOM 4752 N N . GLU B 1 312 ? 2.466 4.453 6.711 1.00 22.73 289 GLU B N 1
ATOM 4753 C CA . GLU B 1 312 ? 1.586 4.419 7.871 1.00 25.22 289 GLU B CA 1
ATOM 4754 C C . GLU B 1 312 ? 0.680 3.193 7.839 1.00 22.99 289 GLU B C 1
ATOM 4755 O O . GLU B 1 312 ? 0.531 2.504 8.831 1.00 24.41 289 GLU B O 1
ATOM 4761 N N . LEU B 1 313 ? 0.067 2.937 6.690 1.00 22.10 290 LEU B N 1
ATOM 4762 C CA . LEU B 1 313 ? -0.865 1.817 6.560 1.00 20.91 290 LEU B CA 1
ATOM 4763 C C . LEU B 1 313 ? -0.154 0.463 6.713 1.00 20.16 290 LEU B C 1
ATOM 4764 O O . LEU B 1 313 ? -0.683 -0.442 7.336 1.00 22.79 290 LEU B O 1
ATOM 4769 N N . PHE B 1 314 ? 1.065 0.349 6.192 1.00 18.87 291 PHE B N 1
ATOM 4770 C CA . PHE B 1 314 ? 1.847 -0.870 6.359 1.00 19.10 291 PHE B CA 1
ATOM 4771 C C . PHE B 1 314 ? 2.062 -1.195 7.847 1.00 20.81 291 PHE B C 1
ATOM 4772 O O . PHE B 1 314 ? 2.018 -2.371 8.250 1.00 22.44 291 PHE B O 1
ATOM 4780 N N . GLN B 1 315 ? 2.258 -0.163 8.672 1.00 21.83 292 GLN B N 1
ATOM 4781 C CA . GLN B 1 315 ? 2.456 -0.386 10.110 1.00 24.29 292 GLN B CA 1
ATOM 4782 C C . GLN B 1 315 ? 1.217 -0.991 10.738 1.00 27.32 292 GLN B C 1
ATOM 4783 O O . GLN B 1 315 ? 1.321 -1.867 11.601 1.00 26.43 292 GLN B O 1
ATOM 4789 N N . HIS B 1 316 ? 0.040 -0.548 10.290 1.00 27.59 293 HIS B N 1
ATOM 4790 C CA . HIS B 1 316 ? -1.215 -1.089 10.829 1.00 31.97 293 HIS B CA 1
ATOM 4791 C C . HIS B 1 316 ? -1.489 -2.518 10.391 1.00 28.87 293 HIS B C 1
ATOM 4792 O O . HIS B 1 316 ? -1.944 -3.315 11.190 1.00 36.05 293 HIS B O 1
ATOM 4799 N N . VAL B 1 317 ? -1.203 -2.852 9.129 1.00 24.55 294 VAL B N 1
ATOM 4800 C CA . VAL B 1 317 ? -1.613 -4.157 8.589 1.00 29.08 294 VAL B CA 1
ATOM 4801 C C . VAL B 1 317 ? -0.555 -5.266 8.702 1.00 27.62 294 VAL B C 1
ATOM 4802 O O . VAL B 1 317 ? -0.885 -6.442 8.606 1.00 29.52 294 VAL B O 1
ATOM 4806 N N . ARG B 1 318 ? 0.704 -4.896 8.915 1.00 28.36 295 ARG B N 1
ATOM 4807 C CA . ARG B 1 318 ? 1.790 -5.880 8.939 1.00 27.92 295 ARG B CA 1
ATOM 4808 C C . ARG B 1 318 ? 1.669 -6.882 10.085 1.00 28.12 295 ARG B C 1
ATOM 4809 O O . ARG B 1 318 ? 2.167 -7.988 9.965 1.00 33.74 295 ARG B O 1
ATOM 4817 N N . VAL B 1 319 ? 1.027 -6.486 11.186 1.00 31.54 296 VAL B N 1
ATOM 4818 C CA . VAL B 1 319 ? 0.789 -7.386 12.323 1.00 33.07 296 VAL B CA 1
ATOM 4819 C C . VAL B 1 319 ? -0.407 -8.322 12.159 1.00 30.98 296 VAL B C 1
ATOM 4820 O O . VAL B 1 319 ? -0.613 -9.208 12.980 1.00 35.85 296 VAL B O 1
ATOM 4824 N N . LEU B 1 320 ? -1.205 -8.126 11.113 1.00 32.13 297 LEU B N 1
ATOM 4825 C CA . LEU B 1 320 ? -2.352 -8.984 10.854 1.00 27.94 297 LEU B CA 1
ATOM 4826 C C . LEU B 1 320 ? -1.884 -10.250 10.145 1.00 26.49 297 LEU B C 1
ATOM 4827 O O . LEU B 1 320 ? -1.075 -10.178 9.226 1.00 31.85 297 LEU B O 1
ATOM 4832 N N . ASN B 1 321 ? -2.404 -11.401 10.560 1.00 29.83 298 ASN B N 1
ATOM 4833 C CA . ASN B 1 321 ? -1.878 -12.695 10.117 1.00 31.98 298 ASN B CA 1
ATOM 4834 C C . ASN B 1 321 ? -2.852 -13.541 9.298 1.00 29.72 298 ASN B C 1
ATOM 4835 O O . ASN B 1 321 ? -2.560 -14.697 8.984 1.00 34.31 298 ASN B O 1
ATOM 4840 N N . ASN B 1 322 ? -3.996 -12.972 8.940 1.00 27.60 299 ASN B N 1
ATOM 4841 C CA . ASN B 1 322 ? -5.001 -13.702 8.174 1.00 29.36 299 ASN B CA 1
ATOM 4842 C C . ASN B 1 322 ? -5.734 -12.782 7.203 1.00 28.14 299 ASN B C 1
ATOM 4843 O O . ASN B 1 322 ? -5.821 -11.561 7.405 1.00 25.85 299 ASN B O 1
ATOM 4848 N N . SER B 1 323 ? -6.245 -13.368 6.130 1.00 26.83 300 SER B N 1
ATOM 4849 C CA . SER B 1 323 ? -6.811 -12.563 5.045 1.00 25.69 300 SER B CA 1
ATOM 4850 C C . SER B 1 323 ? -8.100 -11.825 5.442 1.00 26.88 300 SER B C 1
ATOM 4851 O O . SER B 1 323 ? -8.285 -10.669 5.063 1.00 26.40 300 SER B O 1
ATOM 4854 N N . PRO B 1 324 ? -8.998 -12.484 6.204 1.00 26.76 301 PRO B N 1
ATOM 4855 C CA . PRO B 1 324 ? -10.187 -11.740 6.628 1.00 28.55 301 PRO B CA 1
ATOM 4856 C C . PRO B 1 324 ? -9.871 -10.458 7.419 1.00 25.85 301 PRO B C 1
ATOM 4857 O O . PRO B 1 324 ? -10.491 -9.417 7.174 1.00 26.97 301 PRO B O 1
ATOM 4861 N N . ASP B 1 325 ? -8.919 -10.536 8.348 1.00 24.60 302 ASP B N 1
ATOM 4862 C CA . ASP B 1 325 ? -8.514 -9.357 9.129 1.00 24.06 302 ASP B CA 1
ATOM 4863 C C . ASP B 1 325 ? -7.880 -8.282 8.255 1.00 23.26 302 ASP B C 1
ATOM 4864 O O . ASP B 1 325 ? -8.155 -7.105 8.437 1.00 24.88 302 ASP B O 1
ATOM 4869 N N . ILE B 1 326 ? -7.020 -8.688 7.325 1.00 24.23 303 ILE B N 1
ATOM 4870 C CA . ILE B 1 326 ? -6.410 -7.744 6.390 1.00 26.58 303 ILE B CA 1
ATOM 4871 C C . ILE B 1 326 ? -7.504 -7.064 5.554 1.00 25.13 303 ILE B C 1
ATOM 4872 O O . ILE B 1 326 ? -7.481 -5.846 5.342 1.00 22.27 303 ILE B O 1
ATOM 4877 N N . ALA B 1 327 ? -8.442 -7.861 5.056 1.00 21.86 304 ALA B N 1
ATOM 4878 C CA . ALA B 1 327 ? -9.514 -7.336 4.231 1.00 24.78 304 ALA B CA 1
ATOM 4879 C C . ALA B 1 327 ? -10.352 -6.308 4.998 1.00 24.42 304 ALA B C 1
ATOM 4880 O O . ALA B 1 327 ? -10.639 -5.222 4.493 1.00 23.63 304 ALA B O 1
ATOM 4882 N N . ARG B 1 328 ? -10.722 -6.642 6.228 1.00 24.20 305 ARG B N 1
ATOM 4883 C CA . ARG B 1 328 ? -11.472 -5.708 7.059 1.00 26.28 305 ARG B CA 1
ATOM 4884 C C . ARG B 1 328 ? -10.706 -4.387 7.289 1.00 23.13 305 ARG B C 1
ATOM 4885 O O . ARG B 1 328 ? -11.291 -3.317 7.219 1.00 26.64 305 ARG B O 1
ATOM 4893 N N . ALA B 1 329 ? -9.399 -4.472 7.549 1.00 24.33 306 ALA B N 1
ATOM 4894 C CA . ALA B 1 329 ? -8.599 -3.284 7.806 1.00 22.29 306 ALA B CA 1
ATOM 4895 C C . ALA B 1 329 ? -8.520 -2.373 6.572 1.00 22.19 306 ALA B C 1
ATOM 4896 O O . ALA B 1 329 ? -8.644 -1.155 6.686 1.00 24.38 306 ALA B O 1
ATOM 4898 N N . ILE B 1 330 ? -8.342 -2.971 5.394 1.00 22.29 307 ILE B N 1
ATOM 4899 C CA . ILE B 1 330 ? -8.253 -2.206 4.148 1.00 21.48 307 ILE B CA 1
ATOM 4900 C C . ILE B 1 330 ? -9.628 -1.623 3.804 1.00 22.33 307 ILE B C 1
ATOM 4901 O O . ILE B 1 330 ? -9.744 -0.444 3.450 1.00 23.79 307 ILE B O 1
ATOM 4906 N N . GLN B 1 331 ? -10.665 -2.454 3.904 1.00 21.87 308 GLN B N 1
ATOM 4907 C CA . GLN B 1 331 ? -12.037 -2.017 3.594 1.00 24.43 308 GLN B CA 1
ATOM 4908 C C . GLN B 1 331 ? -12.570 -0.960 4.559 1.00 25.03 308 GLN B C 1
ATOM 4909 O O . GLN B 1 331 ? -13.467 -0.200 4.199 1.00 26.25 308 GLN B O 1
ATOM 4915 N N . ALA B 1 332 ? -12.022 -0.896 5.770 1.00 23.39 309 ALA B N 1
ATOM 4916 C CA . ALA B 1 332 ? -12.468 0.110 6.750 1.00 25.20 309 ALA B CA 1
ATOM 4917 C C . ALA B 1 332 ? -12.133 1.554 6.363 1.00 23.45 309 ALA B C 1
ATOM 4918 O O . ALA B 1 332 ? -12.770 2.498 6.831 1.00 27.13 309 ALA B O 1
ATOM 4920 N N . ILE B 1 333 ? -11.109 1.720 5.541 1.00 23.00 310 ILE B N 1
ATOM 4921 C CA . ILE B 1 333 ? -10.640 3.046 5.180 1.00 23.13 310 ILE B CA 1
ATOM 4922 C C . ILE B 1 333 ? -11.704 3.741 4.351 1.00 23.01 310 ILE B C 1
ATOM 4923 O O . ILE B 1 333 ? -12.157 3.216 3.339 1.00 23.75 310 ILE B O 1
ATOM 4928 N N . ASP B 1 334 ? -12.092 4.927 4.793 1.00 26.54 311 ASP B N 1
ATOM 4929 C CA . ASP B 1 334 ? -13.058 5.727 4.084 1.00 26.63 311 ASP B CA 1
ATOM 4930 C C . ASP B 1 334 ? -12.316 6.651 3.131 1.00 29.74 311 ASP B C 1
ATOM 4931 O O . ASP B 1 334 ? -11.740 7.665 3.549 1.00 28.00 311 ASP B O 1
ATOM 4936 N N . ILE B 1 335 ? -12.318 6.310 1.845 1.00 28.06 312 ILE B N 1
ATOM 4937 C CA . ILE B 1 335 ? -11.505 7.073 0.890 1.00 31.36 312 ILE B CA 1
ATOM 4938 C C . ILE B 1 335 ? -12.014 8.517 0.707 1.00 35.55 312 ILE B C 1
ATOM 4939 O O . ILE B 1 335 ? -11.261 9.387 0.274 1.00 36.36 312 ILE B O 1
ATOM 4944 N N . GLU B 1 336 ? -13.268 8.768 1.088 1.00 37.85 313 GLU B N 1
ATOM 4945 C CA . GLU B 1 336 ? -13.859 10.116 1.023 1.00 41.76 313 GLU B CA 1
ATOM 4946 C C . GLU B 1 336 ? -13.321 11.042 2.121 1.00 45.08 313 GLU B C 1
ATOM 4947 O O . GLU B 1 336 ? -13.394 12.269 1.989 1.00 54.06 313 GLU B O 1
ATOM 4953 N N . LYS B 1 337 ? -12.799 10.460 3.203 1.00 42.74 314 LYS B N 1
ATOM 4954 C CA . LYS B 1 337 ? -12.224 11.235 4.315 1.00 44.63 314 LYS B CA 1
ATOM 4955 C C . LYS B 1 337 ? -10.723 11.443 4.159 1.00 41.89 314 LYS B C 1
ATOM 4956 O O . LYS B 1 337 ? -10.128 12.227 4.892 1.00 53.42 314 LYS B O 1
ATOM 4962 N N . LEU B 1 338 ? -10.113 10.752 3.201 1.00 43.60 315 LEU B N 1
ATOM 4963 C CA . LEU B 1 338 ? -8.679 10.889 2.960 1.00 47.31 315 LEU B CA 1
ATOM 4964 C C . LEU B 1 338 ? -8.368 12.173 2.215 1.00 52.76 315 LEU B C 1
ATOM 4965 O O . LEU B 1 338 ? -9.217 12.758 1.539 1.00 58.68 315 LEU B O 1
#

Sequence (624 aa):
ASMMRRVLLAPMEGVLDSLVRELLTEVNDYDDLCITEFVRVVDQLLPVKVFHRICPELQNASRTPSGTLVRVQLLGQFPQWLAENAARAVELGSWGVVDLNCGCCPSKTVNGSGGGATLLKDPELIYQGAKAMREAVPAHLPVSVKVRLGWDSGEKKFEIADAVQQAGATELVVHGRTKEEQGYRAEHIDWQQAIGDIRQRLNIPVIANGEIWDWQSAQQCMAISGCDAVMIGRGALNIPNLSRVVKYNEPRMPWPEVVALLQKYTRRLEKQGDTGLYHVARIKQWLSYLRKEYDEATELFQHVRVLNNSPDIARAIQAIDIEKLASMMRRVLLAPMEGVLDSLVRELLTEVNDYDLCITEFVRVVDQLLPVKVFHRICPELQNASRTPSGTLVRVQLLGQFPQWLAENAARAVELGSWGVVDLNCGGGATLLKDPELIYQGAKAMREAVPAHLPVSVKVRLGWDSGEKKFEIADAVQQAGATELVVHGRTKEQGYRAEHIDWQAIGDIRQRLNIPVIANGEIWDWQSAQQCMAISGCDAVMIGRGALNIPNLSRVVKYNEPRMPWPEVVALLQKYTRRLEKQGDTGLYHVARIKQWLSYLRKEEYDEATELFQHVRVLNNSPDIARAIQAIDIEKL

GO terms:
  GO:0002943 tRNA dihydrouridine synthesis (P, IDA)
  GO:0000049 tRNA binding (F, IDA)
  GO:0017150 tRNA dihydrouridine synthase activity (F, IDA)
  GO:0010181 FMN binding (F, IDA)
  GO:0102262 tRNA-dihydrouridine16 synthase activity (F, EXP)
  GO:0002943 tRNA dihydrouridine synthesis (P, EXP)
  GO:0017150 tRNA dihydrouridine synthase activity (F, EXP)
  GO:0017150 tRNA dihydrouridine synthase activity (F, IMP)
  GO:0071461 cellular response to redox state (P, IMP)

B-factor: mean 27.74, std 12.2, range [10.1, 100.52]

CATH classification: 3.20.20.70 (+1 more: 1.20.225.30)

Solvent-accessible surface area: 25011 Å² total; per-residue (Å²): 155,92,44,66,0,1,0,5,19,26,119,24,15,0,2,22,16,3,0,62,6,0,4,117,49,12,52,10,50,0,0,4,0,28,44,1,55,0,35,73,123,67,39,64,52,141,18,0,49,137,26,0,58,8,9,145,76,79,2,101,0,96,55,30,17,34,0,1,0,2,0,1,0,33,64,49,108,60,0,18,66,0,0,23,56,0,18,137,43,34,2,82,0,0,2,0,5,0,5,43,78,28,86,74,88,144,47,0,4,0,0,0,24,0,1,104,64,13,96,44,0,60,72,0,0,80,16,0,40,129,36,4,64,97,150,30,14,0,2,0,24,1,4,9,2,56,96,40,25,155,84,37,65,94,1,0,29,7,0,58,129,5,38,6,55,10,0,3,0,10,0,0,8,54,110,52,21,77,73,29,22,78,10,38,17,50,3,0,0,50,2,81,124,131,22,138,29,79,5,0,0,13,6,18,6,52,61,79,57,14,0,56,16,0,29,85,33,0,43,4,89,6,0,2,2,13,36,2,0,2,8,10,0,14,0,0,74,9,0,39,111,86,59,112,92,10,71,17,40,96,0,0,29,9,0,15,109,2,14,145,41,165,54,157,77,58,142,32,112,22,16,11,55,48,0,48,55,7,0,14,14,0,40,92,64,0,79,77,0,9,112,21,21,42,118,1,47,108,42,117,47,14,80,40,0,17,146,36,0,73,82,41,87,52,152,84,111,153,102,24,78,0,2,0,6,20,26,118,24,15,0,2,18,16,4,0,60,8,0,4,110,48,12,52,11,52,6,0,4,0,21,47,2,120,1,73,90,94,62,29,69,53,135,54,0,48,106,34,0,48,8,9,131,75,82,2,99,0,95,55,29,17,37,0,2,0,2,0,22,0,54,106,44,107,59,1,18,66,0,0,23,56,0,18,138,43,34,3,95,0,0,1,0,19,0,27,19,5,22,70,3,1,113,62,20,96,61,0,56,71,1,0,72,19,0,39,123,34,5,63,97,153,31,14,0,2,0,28,3,17,8,1,66,113,51,29,91,74,31,71,95,1,1,31,8,0,58,132,6,36,5,53,10,0,3,0,11,0,0,8,89,73,53,20,86,77,22,23,77,10,40,18,62,7,0,3,58,2,82,130,128,22,138,27,64,5,0,0,13,6,17,7,48,61,81,59,15,0,64,23,0,35,85,38,0,42,4,92,0,0,1,2,12,40,2,0,2,7,9,0,14,0,0,76,9,1,48,114,87,56,114,92,9,68,16,38,92,0,0,30,10,0,33,122,2,16,167,42,163,51,126,48,58,147,38,109,22,17,13,54,49,0,46,59,6,0,15,15,0,36,95,61,0,73,70,0,8,102,19,21,47,130,0,50,116,42,113,48,15,77,50,0,18,146,34,0,56,83,41,68,56,149,170,110

Nearest PDB structures (foldseek):
  4bfa-assembly1_A  TM=1.003E+00  e=4.186E-63  Escherichia coli K-12
  4bfa-assembly2_B  TM=9.970E-01  e=7.027E-57  Escherichia coli K-12
  4yco-assembly2_B  TM=9.973E-01  e=1.439E-56  Escherichia coli K-12
  4ycp-assembly1_A  TM=1.000E+00  e=2.394E-55  Escherichia coli K-12
  3w9z-assembly1_A  TM=9.947E-01  e=1.857E-49  Escherichia coli K-12

Foldseek 3Di:
DFFAEEAEEDPPADALLLVLLLVLQEDHQEYEWHEDEWEPDQDDLVSLCQRQVCLVVLQARPNGHHYAYEYWKFDQVRLLNNQLSNVVSRGQHYEAAQADQDDADPPIHTHVVCLAPLLSVLSNQLSSCVNDPVVGFYEYEHECGAPDNPCNLVNLVSNVVSVGQEYEYQQAHNVCPQPQVRGDLLSLLVNVVVHDHAYAYEHDDQFQVSLVVSCVNNVHSYYYYYLNCLQFVHRNCRNPPVDDGDDPLVVLVSLLVSLVDDRPPDPWCSNLVNSLVSLVSNVVPDVVSVVVNVVSVPPRTSVVSSCSSNVDDSVVD/DFFAEEAEEDPPADALLLVLLLVLQEDHQEYEWHADEWDPDQDDPVSLCQRQVCLVVLQAHPNGHHYAYEYQDFDQVRLLNNQLSRVVSRGQHYEYAQVVHVVCLVPLVSLLSNLLSSCVNDPVVGAYEYEHECGAPDVPCNLSNLVSNVVSPGAEYEYQQAHVVCPQPQVRRDLLSLLVSVVPDDHAYAYEHDDQFQVSLVVSCVNNVHSHYYDYLNCLQQVHRNCRNRPVDDGDDPLVVLVSLLVSLVDDRPPDPWCSNLVRSLVSLVSNVVPDVVSVVLNVVSVPPRGSVVNNCSSVVDDSVVD

Secondary structure (DSSP, 8-state):
---EEEEPP-TTTS-HHHHHHHHHT---SEEEEEEEE-SSSPPPHHHHHHH-GGGGGTTB-TTS-BEEEEEE---HHHHHHHHHHHHHTT-SSEEEEESS-----SS---GGGGGGSHHHHHHHHHHHHHHS-TTS-EEEEEES-SSSSTTHHHHHHHHHHTT-SEEEEESS-STTTT-GGG--HHHHHHHHHH-SS-EEEES---SHHHHHHHHHHH--SEEEESHHHHHSTTHHHHHHH-PPPPPHHHHHHHHHHHHHS--TT--S-HHHHHHHHHHHHHTTT-HHHHHHHHHHTT--SHHHHHHHHHH--TTT-/---EEEEPP-TTTS-HHHHHHHHHT---SEEEEEEEE-SSSPPPHHHHHHH-GGGGGTTB-TTS-BEEEEEE---HHHHHHHHHHHHHTT-SSEEEE---GGGGGG-HHHHHHHHHHHHHHS-TTS-EEEEEEEESS-STTHHHHHHHHHHTT-SEEEEEEEETTTTT-GGG--HHHHHHHHHH-SS-EEEES---SHHHHHHHHHHH--SEEEESHHHHHSTTHHHHHHH-PPPPPHHHHHHHHHHHHHSPPTT--S-HHHHHHHHHHHHHTTT-HHHHHHHHHHTT--SHHHHHHHHHT--TTT-

Organism: Escherichia coli (strain K12) (NCBI:txid83333)